Protein AF-A0A2W6TXS6-F1 (afdb_monomer_lite)

Sequence (611 aa):
GRKPELCELSSFSYSKGSLPLNINDKKVQEYLETLQREEEVMRDNARLNKELALPQGTSYDIANYATILNEFPDTYGVGISGIIGNKTPEREALAKQLKGYLLFFDQILAGYFKHLEKVKEVLSVNGSLKRTFFTQALKNIKGFEELVPDYLENDDELTDSLYEELDNSVERRNEILDHLISRFAETFSDYTFLMKSLYGKSTDEIVLSNKEKFLSEYKSLSKDRGLGYNYTLFADSDLWNTNNISGVQKRIARLLGVKNYQQRSLSQSPVSIIKTENSEGKASYTWKIKDAESNIILSSVNTYQIEYAATKNLNEAIYQTIQIDQEDLENALKKLDEDDPDTIEKLKNCQDDYCLIGNIKIRVSAGGNYYFEIVDDTVEKNIIATHKMTNPYSTLQELKDGIREIVRYFKYDFTEEGIFLVEHLLLKPTAKDYKIVGGIGCMSIEETFKVMYDIETEDSATESVEYSEAFMSSCEEDCETDVFDPYSYRVSVVLPGFAYRFQDPDFRRYAETVIRQEIPAHVLAKICWVGDRLSEKEAAQNDLAEFEVAFKKYLSDKSKNNTANLGNSIHDLLIALTNLNNIYRPGRLLDCAMEDDDDLDEKIILGQSNI

pLDDT: mean 80.82, std 16.78, range [26.66, 95.19]

Structure (mmCIF, N/CA/C/O backbone):
data_AF-A0A2W6TXS6-F1
#
_entry.id   AF-A0A2W6TXS6-F1
#
loop_
_atom_site.group_PDB
_atom_site.id
_atom_site.type_symbol
_atom_site.label_atom_id
_atom_site.label_alt_id
_atom_site.label_comp_id
_atom_site.label_asym_id
_atom_site.label_entity_id
_atom_site.label_seq_id
_atom_site.pdbx_PDB_ins_code
_atom_site.Cartn_x
_atom_site.Cartn_y
_atom_site.Cartn_z
_atom_site.occupancy
_atom_site.B_iso_or_equiv
_atom_site.auth_seq_id
_atom_site.auth_comp_id
_atom_site.auth_asym_id
_atom_site.auth_atom_id
_atom_site.pdbx_PDB_model_num
ATOM 1 N N . GLY A 1 1 ? 9.007 4.539 -43.647 1.00 47.81 1 GLY A N 1
ATOM 2 C CA . GLY A 1 1 ? 9.447 3.806 -44.853 1.00 47.81 1 GLY A CA 1
ATOM 3 C C . GLY A 1 1 ? 8.240 3.227 -45.564 1.00 47.81 1 GLY A C 1
ATOM 4 O O . GLY A 1 1 ? 7.256 2.937 -44.894 1.00 47.81 1 GLY A O 1
ATOM 5 N N . ARG A 1 2 ? 8.282 3.094 -46.894 1.00 50.34 2 ARG A N 1
ATOM 6 C CA . ARG A 1 2 ? 7.246 2.367 -47.651 1.00 50.34 2 ARG A CA 1
ATOM 7 C C . ARG A 1 2 ? 7.494 0.864 -47.503 1.00 50.34 2 ARG A C 1
ATOM 9 O O . ARG A 1 2 ? 8.653 0.456 -47.460 1.00 50.34 2 ARG A O 1
ATOM 16 N N . LYS A 1 3 ? 6.435 0.060 -47.382 1.00 52.84 3 LYS A N 1
ATOM 17 C CA . LYS A 1 3 ? 6.580 -1.401 -47.401 1.00 52.84 3 LYS A CA 1
ATOM 18 C C . LYS A 1 3 ? 7.045 -1.818 -48.804 1.00 52.84 3 LYS A C 1
ATOM 20 O O . LYS A 1 3 ? 6.535 -1.254 -49.769 1.00 52.84 3 LYS A O 1
ATOM 25 N N . PRO A 1 4 ? 8.017 -2.733 -48.932 1.00 75.50 4 PRO A N 1
ATOM 26 C CA . PRO A 1 4 ? 8.367 -3.281 -50.233 1.00 75.50 4 PRO A CA 1
ATOM 27 C C . PRO A 1 4 ? 7.155 -4.025 -50.802 1.00 75.50 4 PRO A C 1
ATOM 29 O O . PRO A 1 4 ? 6.522 -4.814 -50.101 1.00 75.50 4 PRO A O 1
ATOM 32 N N . GLU A 1 5 ? 6.834 -3.749 -52.060 1.00 78.00 5 GLU A N 1
ATOM 33 C CA . GLU A 1 5 ? 5.764 -4.405 -52.812 1.00 78.00 5 GLU A CA 1
ATOM 34 C C . GLU A 1 5 ? 6.379 -5.194 -53.969 1.00 78.00 5 GLU A C 1
ATOM 36 O O . GLU A 1 5 ? 7.433 -4.827 -54.499 1.00 78.00 5 GLU A O 1
ATOM 41 N N . LEU A 1 6 ? 5.742 -6.305 -54.339 1.00 77.06 6 LEU A N 1
ATOM 42 C CA . LEU A 1 6 ? 6.178 -7.109 -55.474 1.00 77.06 6 LEU A CA 1
ATOM 43 C C . LEU A 1 6 ? 5.984 -6.306 -56.767 1.00 77.06 6 LEU A C 1
ATOM 45 O O . LEU A 1 6 ? 4.899 -5.791 -57.023 1.00 77.06 6 LEU A O 1
ATOM 49 N N . CYS A 1 7 ? 7.027 -6.208 -57.588 1.00 80.31 7 CYS A N 1
ATOM 50 C CA . CYS A 1 7 ? 6.943 -5.527 -58.874 1.00 80.31 7 CYS A CA 1
ATOM 51 C C . CYS A 1 7 ? 6.169 -6.389 -59.881 1.00 80.31 7 CYS A C 1
ATOM 53 O O . CYS A 1 7 ? 6.473 -7.569 -60.041 1.00 80.31 7 CYS A O 1
ATOM 55 N N . GLU A 1 8 ? 5.234 -5.799 -60.630 1.00 74.69 8 GLU A N 1
ATOM 56 C CA . GLU A 1 8 ? 4.503 -6.513 -61.693 1.00 74.69 8 GLU A CA 1
ATOM 57 C C . GLU A 1 8 ? 5.411 -7.004 -62.839 1.00 74.69 8 GLU A C 1
ATOM 59 O O . GLU A 1 8 ? 5.015 -7.851 -63.633 1.00 74.69 8 GLU A O 1
ATOM 64 N N . LEU A 1 9 ? 6.651 -6.506 -62.916 1.00 79.25 9 LEU A N 1
ATOM 65 C CA . LEU A 1 9 ? 7.663 -6.942 -63.885 1.00 79.25 9 LEU A CA 1
ATOM 66 C C . LEU A 1 9 ? 8.485 -8.152 -63.408 1.00 79.25 9 LEU A C 1
ATOM 68 O O . LEU A 1 9 ? 9.350 -8.636 -64.141 1.00 79.25 9 LEU A O 1
ATOM 72 N N . SER A 1 10 ? 8.272 -8.631 -62.180 1.00 78.69 10 SER A N 1
ATOM 73 C CA . SER A 1 10 ? 8.975 -9.799 -61.652 1.00 78.69 10 SER A CA 1
ATOM 74 C C . SER A 1 10 ? 8.522 -11.072 -62.372 1.00 78.69 10 SER A C 1
ATOM 76 O O . SER A 1 10 ? 7.336 -11.382 -62.429 1.00 78.69 10 SER A O 1
ATOM 78 N N . SER A 1 11 ? 9.480 -11.834 -62.904 1.00 77.19 11 SER A N 1
ATOM 79 C CA . SER A 1 11 ? 9.218 -13.127 -63.543 1.00 77.19 11 SER A CA 1
ATOM 80 C C . SER A 1 11 ? 9.663 -14.271 -62.639 1.00 77.19 11 SER A C 1
ATOM 82 O O . SER A 1 11 ? 10.738 -14.227 -62.042 1.00 77.19 11 SER A O 1
ATOM 84 N N . PHE A 1 12 ? 8.825 -15.302 -62.538 1.00 78.88 12 PHE A N 1
ATOM 85 C CA . PHE A 1 12 ? 9.103 -16.489 -61.737 1.00 78.88 12 PHE A CA 1
ATOM 86 C C . PHE A 1 12 ? 9.191 -17.712 -62.645 1.00 78.88 12 PHE A C 1
ATOM 88 O O . PHE A 1 12 ? 8.239 -18.053 -63.345 1.00 78.88 12 PHE A O 1
ATOM 95 N N . SER A 1 13 ? 10.341 -18.381 -62.627 1.00 79.75 13 SER A N 1
ATOM 96 C CA . SER A 1 13 ? 10.563 -19.645 -63.331 1.00 79.75 13 SER A CA 1
ATOM 97 C C . SER A 1 13 ? 10.652 -20.792 -62.331 1.00 79.75 13 SER A C 1
ATOM 99 O O . SER A 1 13 ? 11.429 -20.715 -61.380 1.00 79.75 13 SER A O 1
ATOM 101 N N . TYR A 1 14 ? 9.911 -21.875 -62.566 1.00 82.19 14 TYR A N 1
ATOM 102 C CA . TYR A 1 14 ? 9.855 -23.026 -61.663 1.00 82.19 14 TYR A CA 1
ATOM 103 C C . TYR A 1 14 ? 10.466 -24.252 -62.341 1.00 82.19 14 TYR A C 1
ATOM 105 O O . TYR A 1 14 ? 10.146 -24.558 -63.490 1.00 82.19 14 TYR A O 1
ATOM 113 N N . SER A 1 15 ? 11.336 -24.974 -61.636 1.00 85.81 15 SER A N 1
ATOM 114 C CA . SER A 1 15 ? 11.968 -26.199 -62.133 1.00 85.81 15 SER A CA 1
ATOM 115 C C . SER A 1 15 ? 11.961 -27.307 -61.080 1.00 85.81 15 SER A C 1
ATOM 117 O O . SER A 1 15 ? 11.968 -27.053 -59.875 1.00 85.81 15 SER A O 1
ATOM 119 N N . LYS A 1 16 ? 11.944 -28.565 -61.532 1.00 81.81 16 LYS A N 1
ATOM 120 C CA . LYS A 1 16 ? 12.183 -29.744 -60.684 1.00 81.81 16 LYS A CA 1
ATOM 121 C C . LYS A 1 16 ? 13.390 -30.494 -61.237 1.00 81.81 16 LYS A C 1
ATOM 123 O O . LYS A 1 16 ? 13.279 -31.227 -62.218 1.00 81.81 16 LYS A O 1
ATOM 128 N N . GLY A 1 17 ? 14.553 -30.275 -60.626 1.00 82.81 17 GLY A N 1
ATOM 129 C CA . GLY A 1 17 ? 15.834 -30.691 -61.200 1.00 82.81 17 GLY A CA 1
ATOM 130 C C . GLY A 1 17 ? 16.169 -29.850 -62.435 1.00 82.81 17 GLY A C 1
ATOM 131 O O . GLY A 1 17 ? 16.121 -28.626 -62.376 1.00 82.81 17 GLY A O 1
ATOM 132 N N . SER A 1 18 ? 16.474 -30.495 -63.562 1.00 82.12 18 SER A N 1
ATOM 133 C CA . SER A 1 18 ? 16.773 -29.833 -64.843 1.00 82.12 18 SER A CA 1
ATOM 134 C C . SER A 1 18 ? 15.544 -29.551 -65.718 1.00 82.12 18 SER A C 1
ATOM 136 O O . SER A 1 18 ? 15.687 -29.000 -66.808 1.00 82.12 18 SER A O 1
ATOM 138 N N . LEU A 1 19 ? 14.339 -29.934 -65.279 1.00 75.38 19 LEU A N 1
ATOM 139 C CA . LEU A 1 19 ? 13.116 -29.795 -66.070 1.00 75.38 19 LEU A CA 1
ATOM 140 C C . LEU A 1 19 ? 12.358 -28.509 -65.700 1.00 75.38 19 LEU A C 1
ATOM 142 O O . LEU A 1 19 ? 11.954 -28.379 -64.537 1.00 75.38 19 LEU A O 1
ATOM 146 N N . PRO A 1 20 ? 12.123 -27.585 -66.655 1.00 80.38 20 PRO A N 1
ATOM 147 C CA . PRO A 1 20 ? 11.229 -26.454 -66.442 1.00 80.38 20 PRO A CA 1
ATOM 148 C C . PRO A 1 20 ? 9.783 -26.949 -66.327 1.00 80.38 20 PRO A C 1
ATOM 150 O O . PRO A 1 20 ? 9.338 -27.809 -67.092 1.00 80.38 20 PRO A O 1
ATOM 153 N N . LEU A 1 21 ? 9.054 -26.423 -65.348 1.00 81.19 21 LEU A N 1
ATOM 154 C CA . LEU A 1 21 ? 7.655 -26.750 -65.101 1.00 81.19 21 LEU A CA 1
ATOM 155 C C . LEU A 1 21 ? 6.759 -25.646 -65.661 1.00 81.19 21 LEU A C 1
ATOM 157 O O . LEU A 1 21 ? 6.954 -24.471 -65.362 1.00 81.19 21 LEU A O 1
ATOM 161 N N . ASN A 1 22 ? 5.732 -26.042 -66.411 1.00 79.69 22 ASN A N 1
ATOM 162 C CA . ASN A 1 22 ? 4.637 -25.145 -66.761 1.00 79.69 22 ASN A CA 1
ATOM 163 C C . ASN A 1 22 ? 3.637 -25.108 -65.606 1.00 79.69 22 ASN A C 1
ATOM 165 O O . ASN A 1 22 ? 3.157 -26.150 -65.151 1.00 79.69 22 ASN A O 1
ATOM 169 N N . ILE A 1 23 ? 3.327 -23.906 -65.137 1.00 81.75 23 ILE A N 1
ATOM 170 C CA . ILE A 1 23 ? 2.356 -23.691 -64.070 1.00 81.75 23 ILE A CA 1
ATOM 171 C C . ILE A 1 23 ? 0.947 -23.752 -64.657 1.00 81.75 23 ILE A C 1
ATOM 173 O O . ILE A 1 23 ? 0.697 -23.319 -65.778 1.00 81.75 23 ILE A O 1
ATOM 177 N N . ASN A 1 24 ? 0.011 -24.304 -63.888 1.00 86.31 24 ASN A N 1
ATOM 178 C CA . ASN A 1 24 ? -1.407 -24.186 -64.191 1.00 86.31 24 ASN A CA 1
ATOM 179 C C . ASN A 1 24 ? -1.954 -22.924 -63.516 1.00 86.31 24 ASN A C 1
ATOM 181 O O . ASN A 1 24 ? -2.312 -22.965 -62.337 1.00 86.31 24 ASN A O 1
ATOM 185 N N . ASP A 1 25 ? -2.029 -21.830 -64.271 1.00 83.12 25 ASP A N 1
ATOM 186 C CA . ASP A 1 25 ? -2.452 -20.517 -63.764 1.00 83.12 25 ASP A CA 1
ATOM 187 C C . ASP A 1 25 ? -3.842 -20.551 -63.123 1.00 83.12 25 ASP A C 1
ATOM 189 O O . ASP A 1 25 ? -4.076 -19.900 -62.108 1.00 83.12 25 ASP A O 1
ATOM 193 N N . LYS A 1 26 ? -4.753 -21.379 -63.652 1.00 87.81 26 LYS A N 1
ATOM 194 C CA . LYS A 1 26 ? -6.100 -21.526 -63.094 1.00 87.81 26 LYS A CA 1
ATOM 195 C C . LYS A 1 26 ? -6.065 -22.104 -61.678 1.00 87.81 26 LYS A C 1
ATOM 197 O O . LYS A 1 26 ? -6.711 -21.566 -60.788 1.00 87.81 26 LYS A O 1
ATOM 202 N N . LYS A 1 27 ? -5.281 -23.165 -61.454 1.00 87.69 27 LYS A N 1
ATOM 203 C CA . LYS A 1 27 ? -5.120 -23.744 -60.110 1.00 87.69 27 LYS A CA 1
ATOM 204 C C . LYS A 1 27 ? -4.408 -22.790 -59.156 1.00 87.69 27 LYS A C 1
ATOM 206 O O . LYS A 1 27 ? -4.745 -22.758 -57.982 1.00 87.69 27 LYS A O 1
ATOM 211 N N . VAL A 1 28 ? -3.427 -22.027 -59.641 1.00 86.81 28 VAL A N 1
ATOM 212 C CA . VAL A 1 28 ? -2.739 -21.025 -58.812 1.00 86.81 28 VAL A CA 1
ATOM 213 C C . VAL A 1 28 ? -3.700 -19.935 -58.357 1.00 86.81 28 VAL A C 1
ATOM 215 O O . VAL A 1 28 ? -3.675 -19.589 -57.181 1.00 86.81 28 VAL A O 1
ATOM 218 N N . GLN A 1 29 ? -4.581 -19.456 -59.238 1.00 88.75 29 GLN A N 1
ATOM 219 C CA . GLN A 1 29 ? -5.617 -18.497 -58.852 1.00 88.75 29 GLN A CA 1
ATOM 220 C C . GLN A 1 29 ? -6.611 -19.090 -57.846 1.00 88.75 29 GLN A C 1
ATOM 222 O O . GLN A 1 29 ? -6.890 -18.458 -56.834 1.00 88.75 29 GLN A O 1
ATOM 227 N N . GLU A 1 30 ? -7.061 -20.336 -58.042 1.00 93.00 30 GLU A N 1
ATOM 228 C CA . GLU A 1 30 ? -7.924 -21.031 -57.068 1.00 93.00 30 GLU A CA 1
ATOM 229 C C . GLU A 1 30 ? -7.261 -21.137 -55.675 1.00 93.00 30 GLU A C 1
ATOM 231 O O . GLU A 1 30 ? -7.907 -20.907 -54.648 1.00 93.00 30 GLU A O 1
ATOM 236 N N . TYR A 1 31 ? -5.958 -21.440 -55.616 1.00 92.56 31 TYR A N 1
ATOM 237 C CA . TYR A 1 31 ? -5.213 -21.472 -54.352 1.00 92.56 31 TYR A CA 1
ATOM 238 C C . TYR A 1 31 ? -5.004 -20.077 -53.750 1.00 92.56 31 TYR A C 1
ATOM 240 O O . TYR A 1 31 ? -5.134 -19.927 -52.537 1.00 92.56 31 TYR A O 1
ATOM 248 N N . LEU A 1 32 ? -4.720 -19.057 -54.565 1.00 91.12 32 LEU A N 1
ATOM 249 C CA . LEU A 1 32 ? -4.573 -17.669 -54.113 1.00 91.12 32 LEU A CA 1
ATOM 250 C C . LEU A 1 32 ? -5.867 -17.128 -53.506 1.00 91.12 32 LEU A C 1
ATOM 252 O O . LEU A 1 32 ? -5.827 -16.570 -52.414 1.00 91.12 32 LEU A O 1
ATOM 256 N N . GLU A 1 33 ? -7.007 -17.335 -54.165 1.00 93.69 33 GLU A N 1
ATOM 257 C CA . GLU A 1 33 ? -8.317 -16.940 -53.634 1.00 93.69 33 GLU A CA 1
ATOM 258 C C . GLU A 1 33 ? -8.617 -17.631 -52.300 1.00 93.69 33 GLU A C 1
ATOM 260 O O . GLU A 1 33 ? -9.176 -17.022 -51.387 1.00 93.69 33 GLU A O 1
ATOM 265 N N . THR A 1 34 ? -8.226 -18.902 -52.166 1.00 95.00 34 THR A N 1
ATOM 266 C CA . THR A 1 34 ? -8.385 -19.652 -50.914 1.00 95.00 34 THR A CA 1
ATOM 267 C C . THR A 1 34 ? -7.522 -19.048 -49.805 1.00 95.00 34 THR A C 1
ATOM 269 O O . THR A 1 34 ? -8.045 -18.748 -48.734 1.00 95.00 34 THR A O 1
ATOM 272 N N . LEU A 1 35 ? -6.240 -18.782 -50.077 1.00 93.50 35 LEU A N 1
ATOM 273 C CA . LEU A 1 35 ? -5.313 -18.165 -49.121 1.00 93.50 35 LEU A CA 1
ATOM 274 C C . LEU A 1 35 ? -5.750 -16.753 -48.709 1.00 93.50 35 LEU A C 1
ATOM 276 O O . LEU A 1 35 ? -5.686 -16.412 -47.532 1.00 93.50 35 LEU A O 1
ATOM 280 N N . GLN A 1 36 ? -6.233 -15.940 -49.652 1.00 92.56 36 GLN A N 1
ATOM 281 C CA . GLN A 1 36 ? -6.754 -14.601 -49.360 1.00 92.56 36 GLN A CA 1
ATOM 282 C C . GLN A 1 36 ? -7.995 -14.661 -48.469 1.00 92.56 36 GLN A C 1
ATOM 284 O O . GLN A 1 36 ? -8.098 -13.899 -47.511 1.00 92.56 36 GLN A O 1
ATOM 289 N N . ARG A 1 37 ? -8.915 -15.596 -48.742 1.00 92.56 37 ARG A N 1
ATOM 290 C CA . ARG A 1 37 ? -10.105 -15.808 -47.909 1.00 92.56 37 ARG A CA 1
ATOM 291 C C . ARG A 1 37 ? -9.730 -16.270 -46.501 1.00 92.56 37 ARG A C 1
ATOM 293 O O . ARG A 1 37 ? -10.302 -15.785 -45.531 1.00 92.56 37 ARG A O 1
ATOM 300 N N . GLU A 1 38 ? -8.772 -17.186 -46.377 1.00 92.81 38 GLU A N 1
ATOM 301 C CA . GLU A 1 38 ? -8.242 -17.624 -45.080 1.00 92.81 38 GLU A CA 1
ATOM 302 C C . GLU A 1 38 ? -7.590 -16.466 -44.310 1.00 92.81 38 GLU A C 1
ATOM 304 O O . GLU A 1 38 ? -7.835 -16.308 -43.112 1.00 92.81 38 GLU A O 1
ATOM 309 N N . GLU A 1 39 ? -6.810 -15.617 -44.987 1.00 90.56 39 GLU A N 1
ATOM 310 C CA . GLU A 1 39 ? -6.185 -14.437 -44.382 1.00 90.56 39 GLU A CA 1
ATOM 311 C C . GLU A 1 39 ? -7.225 -13.403 -43.928 1.00 90.56 39 GLU A C 1
ATOM 313 O O . GLU A 1 39 ? -7.102 -12.840 -42.840 1.00 90.56 39 GLU A O 1
ATOM 318 N N . GLU A 1 40 ? -8.269 -13.166 -44.722 1.00 89.50 40 GLU A N 1
ATOM 319 C CA . GLU A 1 40 ? -9.368 -12.263 -44.374 1.00 89.50 40 GLU A CA 1
ATOM 320 C C . GLU A 1 40 ? -10.133 -12.767 -43.144 1.00 89.50 40 GLU A C 1
ATOM 322 O O . GLU A 1 40 ? -10.301 -12.020 -42.178 1.00 89.50 40 GLU A O 1
ATOM 327 N N . VAL A 1 41 ? -10.460 -14.064 -43.100 1.00 89.19 41 VAL A N 1
ATOM 328 C CA . VAL A 1 41 ? -11.059 -14.701 -41.916 1.00 89.19 41 VAL A CA 1
ATOM 329 C C . VAL A 1 41 ? -10.147 -14.564 -40.695 1.00 89.19 41 VAL A C 1
ATOM 331 O O . VAL A 1 41 ? -10.631 -14.247 -39.609 1.00 89.19 41 VAL A O 1
ATOM 334 N N . MET A 1 42 ? -8.832 -14.761 -40.840 1.00 85.88 42 MET A N 1
ATOM 335 C CA . MET A 1 42 ? -7.865 -14.581 -39.747 1.00 85.88 42 MET A CA 1
ATOM 336 C C . MET A 1 42 ? -7.798 -13.128 -39.261 1.00 85.88 42 MET A C 1
ATOM 338 O O . MET A 1 42 ? -7.752 -12.893 -38.051 1.00 85.88 42 MET A O 1
ATOM 342 N N . ARG A 1 43 ? -7.826 -12.149 -40.173 1.00 84.69 43 ARG A N 1
ATOM 343 C CA . ARG A 1 43 ? -7.855 -10.714 -39.841 1.00 84.69 43 ARG A CA 1
ATOM 344 C C . ARG A 1 43 ? -9.136 -10.334 -39.108 1.00 84.69 43 ARG A C 1
ATOM 346 O O . ARG A 1 43 ? -9.062 -9.601 -38.124 1.00 84.69 43 ARG A O 1
ATOM 353 N N . ASP A 1 44 ? -10.281 -10.848 -39.536 1.00 85.75 44 ASP A N 1
ATOM 354 C CA . ASP A 1 44 ? -11.556 -10.601 -38.863 1.00 85.75 44 ASP A CA 1
ATOM 355 C C . ASP A 1 44 ? -11.594 -11.251 -37.478 1.00 85.75 44 ASP A C 1
ATOM 357 O O . ASP A 1 44 ? -11.971 -10.597 -36.506 1.00 85.75 44 ASP A O 1
ATOM 361 N N . ASN A 1 45 ? -11.084 -12.477 -37.337 1.00 83.94 45 ASN A N 1
ATOM 362 C CA . ASN A 1 45 ? -10.930 -13.126 -36.032 1.00 83.94 45 ASN A CA 1
ATOM 363 C C . ASN A 1 45 ? -9.973 -12.354 -35.103 1.00 83.94 45 ASN A C 1
ATOM 365 O O . ASN A 1 45 ? -10.194 -12.284 -33.896 1.00 83.94 45 ASN A O 1
ATOM 369 N N . ALA A 1 46 ? -8.911 -11.754 -35.651 1.00 77.81 46 ALA A N 1
ATOM 370 C CA . ALA A 1 46 ? -7.972 -10.924 -34.896 1.00 77.81 46 ALA A CA 1
ATOM 371 C C . ALA A 1 46 ? -8.572 -9.576 -34.455 1.00 77.81 46 ALA A C 1
ATOM 373 O O . ALA A 1 46 ? -8.123 -9.014 -33.457 1.00 77.81 46 ALA A O 1
ATOM 374 N N . ARG A 1 47 ? -9.581 -9.063 -35.174 1.00 77.38 47 ARG A N 1
ATOM 375 C CA . ARG A 1 47 ? -10.318 -7.835 -34.825 1.00 77.38 47 ARG A CA 1
ATOM 376 C C . ARG A 1 47 ? -11.361 -8.044 -33.732 1.00 77.38 47 ARG A C 1
ATOM 378 O O . ARG A 1 47 ? -11.760 -7.065 -33.102 1.00 77.38 47 ARG A O 1
ATOM 385 N N . LEU A 1 48 ? -11.828 -9.275 -33.518 1.00 79.19 48 LEU A N 1
ATOM 386 C CA . LEU A 1 48 ? -12.786 -9.566 -32.455 1.00 79.19 48 LEU A CA 1
ATOM 387 C C . LEU A 1 48 ? -12.167 -9.239 -31.092 1.00 79.19 48 LEU A C 1
ATOM 389 O O . LEU A 1 48 ? -11.079 -9.712 -30.756 1.00 79.19 48 LEU A O 1
ATOM 393 N N . ASN A 1 49 ? -12.881 -8.443 -30.292 1.00 70.06 49 ASN A N 1
ATOM 394 C CA . ASN A 1 49 ? -12.496 -8.200 -28.910 1.00 70.06 49 ASN A CA 1
ATOM 395 C C . ASN A 1 49 ? -12.609 -9.524 -28.133 1.00 70.06 49 ASN A C 1
ATOM 397 O O . ASN A 1 49 ? -13.681 -10.123 -28.071 1.00 70.06 49 ASN A O 1
ATOM 401 N N . LYS A 1 50 ? -11.490 -9.992 -27.569 1.00 72.56 50 LYS A N 1
ATOM 402 C CA . LYS A 1 50 ? -11.395 -11.253 -26.813 1.00 72.56 50 LYS A CA 1
ATOM 403 C C . LYS A 1 50 ? -11.681 -11.073 -25.319 1.00 72.56 50 LYS A C 1
ATOM 405 O O . LYS A 1 50 ? -11.355 -11.950 -24.522 1.00 72.56 50 LYS A O 1
ATOM 410 N N . GLU A 1 51 ? -12.251 -9.938 -24.923 1.00 76.81 51 GLU A N 1
ATOM 411 C CA . GLU A 1 51 ? -12.719 -9.734 -23.557 1.00 76.81 51 GLU A CA 1
ATOM 412 C C . GLU A 1 51 ? -13.918 -10.640 -23.262 1.00 76.81 51 GLU A C 1
ATOM 414 O O . GLU A 1 51 ? -14.954 -10.593 -23.925 1.00 76.81 51 GLU A O 1
ATOM 419 N N . LEU A 1 52 ? -13.765 -11.487 -22.245 1.00 79.69 52 LEU A N 1
ATOM 420 C CA . LEU A 1 52 ? -14.849 -12.315 -21.739 1.00 79.69 52 LEU A CA 1
ATOM 421 C C . LEU A 1 52 ? -15.861 -11.415 -21.025 1.00 79.69 52 LEU A C 1
ATOM 423 O O . LEU A 1 52 ? -15.515 -10.720 -20.069 1.00 79.69 52 LEU A O 1
ATOM 427 N N . ALA A 1 53 ? -17.116 -11.441 -21.472 1.00 82.38 53 ALA A N 1
ATOM 428 C CA . ALA A 1 53 ? -18.191 -10.759 -20.770 1.00 82.38 53 ALA A CA 1
ATOM 429 C C . ALA A 1 53 ? -18.436 -11.445 -19.420 1.00 82.38 53 ALA A C 1
ATOM 431 O O . ALA A 1 53 ? -18.653 -12.657 -19.356 1.00 82.38 53 ALA A O 1
ATOM 432 N N . LEU A 1 54 ? -18.417 -10.664 -18.341 1.00 85.44 54 LEU A N 1
ATOM 433 C CA . LEU A 1 54 ? -18.816 -11.167 -17.034 1.00 85.44 54 LEU A CA 1
ATOM 434 C C . LEU A 1 54 ? -20.323 -11.472 -17.050 1.00 85.44 54 LEU A C 1
ATOM 436 O O . LEU A 1 54 ? -21.103 -10.647 -17.544 1.00 85.44 54 LEU A O 1
ATOM 440 N N . PRO A 1 55 ? -20.754 -12.632 -16.524 1.00 89.81 55 PRO A N 1
ATOM 441 C CA . PRO A 1 55 ? -22.171 -12.947 -16.427 1.00 89.81 55 PRO A CA 1
ATOM 442 C C . PRO A 1 55 ? -22.870 -11.915 -15.533 1.00 89.81 55 PRO A C 1
ATOM 444 O O . PRO A 1 55 ? -22.369 -11.559 -14.468 1.00 89.81 55 PRO A O 1
ATOM 447 N N . GLN A 1 56 ? -24.032 -11.432 -15.969 1.00 89.88 56 GLN A N 1
ATOM 448 C CA . GLN A 1 56 ? -24.851 -10.517 -15.176 1.00 89.88 56 GLN A CA 1
ATOM 449 C C . GLN A 1 56 ? -25.633 -11.309 -14.124 1.00 89.88 56 GLN A C 1
ATOM 451 O O . GLN A 1 56 ? -26.309 -12.284 -14.452 1.00 89.88 56 GLN A O 1
ATOM 456 N N . GLY A 1 57 ? -25.527 -10.896 -12.862 1.00 87.88 57 GLY A N 1
ATOM 457 C CA . GLY A 1 57 ? -26.270 -11.498 -11.757 1.00 87.88 57 GLY A CA 1
ATOM 458 C C . GLY A 1 57 ? -27.672 -10.907 -11.610 1.00 87.88 57 GLY A C 1
ATOM 459 O O . GLY A 1 57 ? -27.907 -9.741 -11.920 1.00 87.88 57 GLY A O 1
ATOM 460 N N . THR A 1 58 ? -28.606 -11.700 -11.091 1.00 90.12 58 THR A N 1
ATOM 461 C CA . THR A 1 58 ? -29.925 -11.227 -10.647 1.00 90.12 58 THR A CA 1
ATOM 462 C C . THR A 1 58 ? -29.869 -10.905 -9.157 1.00 90.12 58 THR A C 1
ATOM 464 O O . THR A 1 58 ? -29.510 -11.775 -8.363 1.00 90.12 58 THR A O 1
ATOM 467 N N . SER A 1 59 ? -30.225 -9.679 -8.771 1.00 87.50 59 SER A N 1
ATOM 468 C CA . SER A 1 59 ? -30.290 -9.289 -7.359 1.00 87.50 59 SER A CA 1
ATOM 469 C C . SER A 1 59 ? -31.547 -9.853 -6.700 1.00 87.50 59 SER A C 1
ATOM 471 O O . SER A 1 59 ? -32.641 -9.714 -7.245 1.00 87.50 59 SER A O 1
ATOM 473 N N . TYR A 1 60 ? -31.387 -10.430 -5.512 1.00 87.88 60 TYR A N 1
ATOM 474 C CA . TYR A 1 60 ? -32.478 -10.871 -4.646 1.00 87.88 60 TYR A CA 1
ATOM 475 C C . TYR A 1 60 ? -32.411 -10.119 -3.318 1.00 87.88 60 TYR A C 1
ATOM 477 O O . TYR A 1 60 ? -31.328 -9.732 -2.877 1.00 87.88 60 TYR A O 1
ATOM 485 N N . ASP A 1 61 ? -33.562 -9.930 -2.681 1.00 88.88 61 ASP A N 1
ATOM 486 C CA . ASP A 1 61 ? -33.646 -9.391 -1.325 1.00 88.88 61 ASP A CA 1
ATOM 487 C C . ASP A 1 61 ? -33.376 -10.508 -0.308 1.00 88.88 61 ASP A C 1
ATOM 489 O O . ASP A 1 61 ? -34.288 -11.137 0.224 1.00 88.88 61 ASP A O 1
ATOM 493 N N . ILE A 1 62 ? -32.093 -10.826 -0.135 1.00 90.06 62 ILE A N 1
ATOM 494 C CA . ILE A 1 62 ? -31.630 -11.935 0.713 1.00 90.06 62 ILE A CA 1
ATOM 495 C C . ILE A 1 62 ? -31.727 -11.568 2.203 1.00 90.06 62 ILE A C 1
ATOM 497 O O . ILE A 1 62 ? -31.795 -12.455 3.046 1.00 90.06 62 ILE A O 1
ATOM 501 N N . ALA A 1 63 ? -31.745 -10.274 2.531 1.00 88.31 63 ALA A N 1
ATOM 502 C CA . ALA A 1 63 ? -31.789 -9.797 3.910 1.00 88.31 63 ALA A CA 1
ATOM 503 C C . ALA A 1 63 ? -33.174 -9.961 4.549 1.00 88.31 63 ALA A C 1
ATOM 505 O O . ALA A 1 63 ? -33.276 -10.079 5.771 1.00 88.31 63 ALA A O 1
ATOM 506 N N . ASN A 1 64 ? -34.234 -9.968 3.734 1.00 90.12 64 ASN A N 1
ATOM 507 C CA . ASN A 1 64 ? -35.604 -10.013 4.216 1.00 90.12 64 ASN A CA 1
ATOM 508 C C . ASN A 1 64 ? -35.884 -11.281 5.033 1.00 90.12 64 ASN A C 1
ATOM 510 O O . ASN A 1 64 ? -35.948 -12.392 4.505 1.00 90.12 64 ASN A O 1
ATOM 514 N N . TYR A 1 65 ? -36.098 -11.079 6.330 1.00 91.12 65 TYR A N 1
ATOM 515 C CA . TYR A 1 65 ? -36.403 -12.125 7.287 1.00 91.12 65 TYR A CA 1
ATOM 516 C C . TYR A 1 65 ? -37.750 -11.860 7.960 1.00 91.12 65 TYR A C 1
ATOM 518 O O . TYR A 1 65 ? -37.984 -10.794 8.533 1.00 91.12 65 TYR A O 1
ATOM 526 N N . ALA A 1 66 ? -38.631 -12.858 7.915 1.00 88.62 66 ALA A N 1
ATOM 527 C CA . ALA A 1 66 ? -39.865 -12.874 8.684 1.00 88.62 66 ALA A CA 1
ATOM 528 C C . ALA A 1 66 ? -39.673 -13.744 9.931 1.00 88.62 66 ALA A C 1
ATOM 530 O O . ALA A 1 66 ? -39.201 -14.874 9.831 1.00 88.62 66 ALA A O 1
ATOM 531 N N . THR A 1 67 ? -40.062 -13.216 11.094 1.00 91.25 67 THR A N 1
ATOM 532 C CA . THR A 1 67 ? -39.962 -13.928 12.375 1.00 91.25 67 THR A CA 1
ATOM 533 C C . THR A 1 67 ? -40.662 -15.286 12.331 1.00 91.25 67 THR A C 1
ATOM 535 O O . THR A 1 67 ? -41.826 -15.393 11.924 1.00 91.25 67 THR A O 1
ATOM 538 N N . ILE A 1 68 ? -39.992 -16.320 12.844 1.00 91.88 68 ILE A N 1
ATOM 539 C CA . ILE A 1 68 ? -40.563 -17.668 12.954 1.00 91.88 68 ILE A CA 1
ATOM 540 C C . ILE A 1 68 ? -41.775 -17.696 13.890 1.00 91.88 68 ILE A C 1
ATOM 542 O O . ILE A 1 68 ? -42.637 -18.563 13.767 1.00 91.88 68 ILE A O 1
ATOM 546 N N . LEU A 1 69 ? -41.892 -16.724 14.804 1.00 91.12 69 LEU A N 1
ATOM 547 C CA . LEU A 1 69 ? -43.031 -16.602 15.716 1.00 91.12 69 LEU A CA 1
ATOM 548 C C . LEU A 1 69 ? -44.362 -16.515 14.961 1.00 91.12 69 LEU A C 1
ATOM 550 O O . LEU A 1 69 ? -45.375 -17.011 15.454 1.00 91.12 69 LEU A O 1
ATOM 554 N N . ASN A 1 70 ? -44.361 -15.909 13.770 1.00 90.19 70 ASN A N 1
ATOM 555 C CA . ASN A 1 70 ? -45.555 -15.747 12.942 1.00 90.19 70 ASN A CA 1
ATOM 556 C C . ASN A 1 70 ? -45.899 -16.994 12.109 1.00 90.19 70 ASN A C 1
ATOM 558 O O . ASN A 1 70 ? -47.009 -17.068 11.592 1.00 90.19 70 ASN A O 1
ATOM 562 N N . GLU A 1 71 ? -45.000 -17.978 12.026 1.00 91.31 71 GLU A N 1
ATOM 563 C CA . GLU A 1 71 ? -45.215 -19.249 11.314 1.00 91.31 71 GLU A CA 1
ATOM 564 C C . GLU A 1 71 ? -45.835 -20.335 12.216 1.00 91.31 71 GLU A C 1
ATOM 566 O O . GLU A 1 71 ? -46.323 -21.363 11.740 1.00 91.31 71 GLU A O 1
ATOM 571 N N . PHE A 1 72 ? -45.834 -20.134 13.539 1.00 91.44 72 PHE A N 1
ATOM 572 C CA . PHE A 1 72 ? -46.447 -21.085 14.466 1.00 91.44 72 PHE A CA 1
ATOM 573 C C . PHE A 1 72 ? -47.980 -21.054 14.375 1.00 91.44 72 PHE A C 1
ATOM 575 O O . PHE A 1 72 ? -48.571 -19.976 14.291 1.00 91.44 72 PHE A O 1
ATOM 582 N N . PRO A 1 73 ? -48.658 -22.215 14.504 1.00 92.25 73 PRO A N 1
ATOM 583 C CA . PRO A 1 73 ? -50.115 -22.257 14.545 1.00 92.25 73 PRO A CA 1
ATOM 584 C C . PRO A 1 73 ? -50.695 -21.345 15.634 1.00 92.25 73 PRO A C 1
ATOM 586 O O . PRO A 1 73 ? -50.198 -21.326 16.766 1.00 92.25 73 PRO A O 1
ATOM 589 N N . ASP A 1 74 ? -51.813 -20.675 15.332 1.00 89.25 74 ASP A N 1
ATOM 590 C CA . ASP A 1 74 ? -52.495 -19.742 16.246 1.00 89.25 74 ASP A CA 1
ATOM 591 C C . ASP A 1 74 ? -52.796 -20.348 17.627 1.00 89.25 74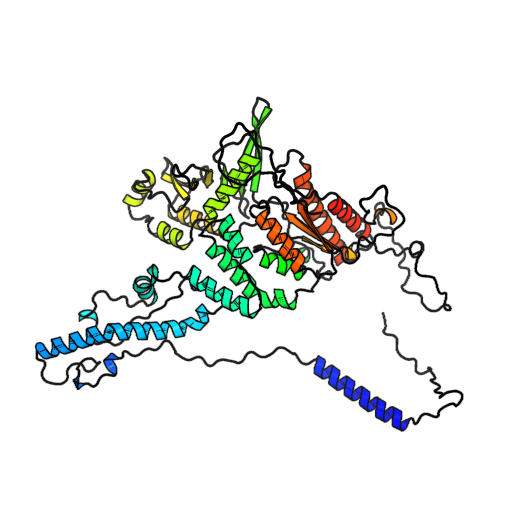 ASP A C 1
ATOM 593 O O . ASP A 1 74 ? -52.854 -19.637 18.633 1.00 89.25 74 ASP A O 1
ATOM 597 N N . THR A 1 75 ? -52.939 -21.676 17.707 1.00 90.19 75 THR A N 1
ATOM 598 C CA . THR A 1 75 ? -53.135 -22.395 18.969 1.00 90.19 75 THR A CA 1
ATOM 599 C C . THR A 1 75 ? -52.050 -22.085 19.990 1.00 90.19 75 THR A C 1
ATOM 601 O O . THR A 1 75 ? -52.357 -22.070 21.176 1.00 90.19 75 THR A O 1
ATOM 604 N N . TYR A 1 76 ? -50.808 -21.816 19.575 1.00 90.31 76 TYR A N 1
ATOM 605 C CA . TYR A 1 76 ? -49.694 -21.485 20.470 1.00 90.31 76 TYR A CA 1
ATOM 606 C C . TYR A 1 76 ? -49.737 -20.044 20.992 1.00 90.31 76 TYR A C 1
ATOM 608 O O . TYR A 1 76 ? -49.146 -19.761 22.031 1.00 90.31 76 TYR A O 1
ATOM 616 N N . GLY A 1 77 ? -50.459 -19.142 20.323 1.00 88.88 77 GLY A N 1
ATOM 617 C CA . GLY A 1 77 ? -50.623 -17.750 20.749 1.00 88.88 77 GLY A CA 1
ATOM 618 C C . GLY A 1 77 ? -49.354 -16.892 20.677 1.00 88.88 77 GLY A C 1
ATOM 619 O O . GLY A 1 77 ? -49.302 -15.838 21.316 1.00 88.88 77 GLY A O 1
ATOM 620 N N . VAL A 1 78 ? -48.334 -17.337 19.932 1.00 90.88 78 VAL A N 1
ATOM 621 C CA . VAL A 1 78 ? -47.031 -16.658 19.816 1.00 90.88 78 VAL A CA 1
ATOM 622 C C . VAL A 1 78 ? -46.924 -15.718 18.610 1.00 90.88 78 VAL A C 1
ATOM 624 O O . VAL A 1 78 ? -46.181 -14.744 18.683 1.00 90.88 78 VAL A O 1
ATOM 627 N N . GLY A 1 79 ? -47.700 -15.950 17.550 1.00 87.75 79 GLY A N 1
ATOM 628 C CA . GLY A 1 79 ? -47.707 -15.097 16.359 1.00 87.75 79 GLY A CA 1
ATOM 629 C C . GLY A 1 79 ? -48.465 -13.778 16.538 1.00 87.75 79 GLY A C 1
ATOM 630 O O . GLY A 1 79 ? -48.963 -13.446 17.620 1.00 87.75 79 GLY A O 1
ATOM 631 N N . ILE A 1 80 ? -48.599 -13.033 15.441 1.00 86.25 80 ILE A N 1
ATOM 632 C CA . ILE A 1 80 ? -49.260 -11.717 15.365 1.00 86.25 80 ILE A CA 1
ATOM 633 C C . ILE A 1 80 ? -50.696 -11.714 15.922 1.00 86.25 80 ILE A C 1
ATOM 635 O O . ILE A 1 80 ? -51.113 -10.753 16.585 1.00 86.25 80 ILE A O 1
ATOM 639 N N . SER A 1 81 ? -51.441 -12.806 15.726 1.00 86.62 81 SER A N 1
ATOM 640 C CA . SER A 1 81 ? -52.797 -12.983 16.261 1.00 86.62 81 SER A CA 1
ATOM 641 C C . SER A 1 81 ? -52.811 -12.931 17.796 1.00 86.62 81 SER A C 1
ATOM 643 O O . SER A 1 81 ? -53.730 -12.379 18.408 1.00 86.62 81 SER A O 1
ATOM 645 N N . GLY A 1 82 ? -51.740 -13.401 18.443 1.00 85.44 82 GLY A N 1
ATOM 646 C CA . GLY A 1 82 ? -51.686 -13.635 19.884 1.00 85.44 82 GLY A CA 1
ATOM 647 C C . GLY A 1 82 ? -52.614 -14.774 20.318 1.00 85.44 82 GLY A C 1
ATOM 648 O O . GLY A 1 82 ? -53.040 -15.595 19.512 1.00 85.44 82 GLY A O 1
ATOM 649 N N . ILE A 1 83 ? -52.933 -14.840 21.613 1.00 86.06 83 ILE A N 1
ATOM 650 C CA . ILE A 1 83 ? -53.817 -15.878 22.163 1.00 86.06 83 ILE A CA 1
ATOM 651 C C . ILE A 1 83 ? -55.256 -15.654 21.680 1.00 86.06 83 ILE A C 1
ATOM 653 O O . ILE A 1 83 ? -55.883 -14.650 22.029 1.00 86.06 83 ILE A O 1
ATOM 657 N N . ILE A 1 84 ? -55.785 -16.618 20.923 1.00 82.62 84 ILE A N 1
ATOM 658 C CA . ILE A 1 84 ? -57.186 -16.666 20.489 1.00 82.62 84 ILE A CA 1
ATOM 659 C C . ILE A 1 84 ? -58.022 -17.380 21.563 1.00 82.62 84 ILE A C 1
ATOM 661 O O . ILE A 1 84 ? -57.714 -18.507 21.947 1.00 82.62 84 ILE A O 1
ATOM 665 N N . GLY A 1 85 ? -59.095 -16.743 22.047 1.00 80.56 85 GLY A N 1
ATOM 666 C CA . GLY A 1 85 ? -60.002 -17.309 23.056 1.00 80.56 85 GLY A CA 1
ATOM 667 C C . GLY A 1 85 ? -59.808 -16.736 24.466 1.00 80.56 85 GLY A C 1
ATOM 668 O O . GLY A 1 85 ? -59.569 -15.540 24.625 1.00 80.56 85 GLY A O 1
ATOM 669 N N . ASN A 1 86 ? -59.979 -17.571 25.499 1.00 79.25 86 ASN A N 1
ATOM 670 C CA . ASN A 1 86 ? -59.985 -17.126 26.896 1.00 79.25 86 ASN A CA 1
ATOM 671 C C . ASN A 1 86 ? -58.555 -16.908 27.423 1.00 79.25 86 ASN A C 1
ATOM 673 O O . ASN A 1 86 ? -57.746 -17.837 27.445 1.00 79.25 86 ASN A O 1
ATOM 677 N N . LYS A 1 87 ? -58.249 -15.682 27.855 1.00 84.12 87 LYS A N 1
ATOM 678 C CA . LYS A 1 87 ? -56.928 -15.291 28.362 1.00 84.12 87 LYS A CA 1
ATOM 679 C C . LYS A 1 87 ? -56.840 -15.564 29.862 1.00 84.12 87 LYS A C 1
ATOM 681 O O . LYS A 1 87 ? -57.276 -14.746 30.668 1.00 84.12 87 LYS A O 1
ATOM 686 N N . THR A 1 88 ? -56.318 -16.729 30.243 1.00 91.44 88 THR A N 1
ATOM 687 C CA . THR A 1 88 ? -55.937 -16.986 31.640 1.00 91.44 88 THR A CA 1
ATOM 688 C C . THR A 1 88 ? -54.492 -16.533 31.880 1.00 91.44 88 THR A C 1
ATOM 690 O O . THR A 1 88 ? -53.674 -16.647 30.962 1.00 91.44 88 THR A O 1
ATOM 693 N N . PRO A 1 89 ? -54.136 -16.075 33.098 1.00 91.56 89 PRO A N 1
ATOM 694 C CA . PRO A 1 89 ? -52.759 -15.685 33.420 1.00 91.56 89 PRO A CA 1
ATOM 695 C C . PRO A 1 89 ? -51.739 -16.797 33.135 1.00 91.56 89 PRO A C 1
ATOM 697 O O . PRO A 1 89 ? -50.645 -16.543 32.640 1.00 91.56 89 PRO A O 1
ATOM 700 N N . GLU A 1 90 ? -52.122 -18.052 33.377 1.00 91.88 90 GLU A N 1
ATOM 701 C CA . GLU A 1 90 ? -51.299 -19.232 33.084 1.00 91.88 90 GLU A CA 1
ATOM 702 C C . GLU A 1 90 ? -51.041 -19.389 31.579 1.00 91.88 90 GLU A C 1
ATOM 704 O O . GLU A 1 90 ? -49.925 -19.700 31.162 1.00 91.88 90 GLU A O 1
ATOM 709 N N . ARG A 1 91 ? -52.062 -19.153 30.739 1.00 90.44 91 ARG A N 1
ATOM 710 C CA . ARG A 1 91 ? -51.923 -19.263 29.284 1.00 90.44 91 ARG A CA 1
ATOM 711 C C . ARG A 1 91 ? -51.045 -18.154 28.719 1.00 90.44 91 ARG A C 1
ATOM 713 O O . ARG A 1 91 ? -50.247 -18.418 27.821 1.00 90.44 91 ARG A O 1
ATOM 720 N N . GLU A 1 92 ? -51.177 -16.945 29.253 1.00 89.88 92 GLU A N 1
ATOM 721 C CA . GLU A 1 92 ? -50.315 -15.813 28.910 1.00 89.88 92 GLU A CA 1
ATOM 722 C C . GLU A 1 92 ? -48.859 -16.075 29.301 1.00 89.88 92 GLU A C 1
ATOM 724 O O . GLU A 1 92 ? -47.968 -15.861 28.479 1.00 89.88 92 GLU A O 1
ATOM 729 N N . ALA A 1 93 ? -48.614 -16.621 30.496 1.00 90.88 93 ALA A N 1
ATOM 730 C CA . ALA A 1 93 ? -47.272 -16.980 30.947 1.00 90.88 93 ALA A CA 1
ATOM 731 C C . ALA A 1 93 ? -46.612 -18.036 30.042 1.00 90.88 93 ALA A C 1
ATOM 733 O O . ALA A 1 93 ? -45.473 -17.849 29.618 1.00 90.88 93 ALA A O 1
ATOM 734 N N . LEU A 1 94 ? -47.335 -19.102 29.673 1.00 92.56 94 LEU A N 1
ATOM 735 C CA . LEU A 1 94 ? -46.821 -20.140 28.766 1.00 92.56 94 LEU A CA 1
ATOM 736 C C . LEU A 1 94 ? -46.505 -19.593 27.366 1.00 92.56 94 LEU A C 1
ATOM 738 O O . LEU A 1 94 ? -45.481 -19.944 26.783 1.00 92.56 94 LEU A O 1
ATOM 742 N N . ALA A 1 95 ? -47.364 -18.720 26.828 1.00 91.44 95 ALA A N 1
ATOM 743 C CA . ALA A 1 95 ? -47.122 -18.089 25.532 1.00 91.44 95 ALA A CA 1
ATOM 744 C C . ALA A 1 95 ? -45.897 -17.162 25.577 1.00 91.44 95 ALA A C 1
ATOM 746 O O . ALA A 1 95 ? -45.076 -17.197 24.663 1.00 91.44 95 ALA A O 1
ATOM 747 N N . LYS A 1 96 ? -45.733 -16.374 26.650 1.00 91.81 96 LYS A N 1
ATOM 748 C CA . LYS A 1 96 ? -44.549 -15.525 26.863 1.00 91.81 96 LYS A CA 1
ATOM 749 C C . LYS A 1 96 ? -43.268 -16.349 26.993 1.00 91.81 96 LYS A C 1
ATOM 751 O O . LYS A 1 96 ? -42.273 -16.007 26.364 1.00 91.81 96 LYS A O 1
ATOM 756 N N . GLN A 1 97 ? -43.304 -17.459 27.731 1.00 93.25 97 GLN A N 1
ATOM 757 C CA . GLN A 1 97 ? -42.156 -18.358 27.874 1.00 93.25 97 GLN A CA 1
ATOM 758 C C . GLN A 1 97 ? -41.731 -18.956 26.527 1.00 93.25 97 GLN A C 1
ATOM 760 O O . GLN A 1 97 ? -40.544 -18.963 26.205 1.00 93.25 97 GLN A O 1
ATOM 765 N N . LEU A 1 98 ? -42.692 -19.415 25.715 1.00 93.00 98 LEU A N 1
ATOM 766 C CA . LEU A 1 98 ? -42.399 -19.944 24.382 1.00 93.00 98 LEU A CA 1
ATOM 767 C C . LEU A 1 98 ? -41.882 -18.853 23.435 1.00 93.00 98 LEU A C 1
ATOM 769 O O . LEU A 1 98 ? -40.926 -19.105 22.708 1.00 93.00 98 LEU A O 1
ATOM 773 N N . LYS A 1 99 ? -42.461 -17.642 23.466 1.00 93.00 99 LYS A N 1
ATOM 774 C CA . LYS A 1 99 ? -41.931 -16.493 22.713 1.00 93.00 99 LYS A CA 1
ATOM 775 C C . LYS A 1 99 ? -40.477 -16.218 23.082 1.00 93.00 99 LYS A C 1
ATOM 777 O O . LYS A 1 99 ? -39.643 -16.180 22.190 1.00 93.00 99 LYS A O 1
ATOM 782 N N . GLY A 1 100 ? -40.168 -16.092 24.374 1.00 91.31 100 GLY A N 1
ATOM 783 C CA . GLY A 1 100 ? -38.803 -15.861 24.853 1.00 91.31 100 GLY A CA 1
ATOM 784 C C . GLY A 1 100 ? -37.821 -16.944 24.398 1.00 91.31 100 GLY A C 1
ATOM 785 O O . GLY A 1 100 ? -36.733 -16.629 23.931 1.00 91.31 100 GLY A O 1
ATOM 786 N N . TYR A 1 101 ? -38.229 -18.216 24.452 1.00 93.56 101 TYR A N 1
ATOM 787 C CA . TYR A 1 101 ? -37.419 -19.328 23.945 1.00 93.56 101 TYR A CA 1
ATOM 788 C C . TYR A 1 101 ? -37.159 -19.231 22.434 1.00 93.56 101 TYR A C 1
ATOM 790 O O . TYR A 1 101 ? -36.034 -19.437 21.987 1.00 93.56 101 TYR A O 1
ATOM 798 N N . LEU A 1 102 ? -38.187 -18.916 21.642 1.00 94.06 102 LEU A N 1
ATOM 799 C CA . LEU A 1 102 ? -38.082 -18.837 20.184 1.00 94.06 102 LEU A CA 1
ATOM 800 C C . LEU A 1 102 ? -37.296 -17.610 19.708 1.00 94.06 102 LEU A C 1
ATOM 802 O O . LEU A 1 102 ? -36.588 -17.722 18.712 1.00 94.06 102 LEU A O 1
ATOM 806 N N . LEU A 1 103 ? -37.365 -16.484 20.427 1.00 92.62 103 LEU A N 1
ATOM 807 C CA . LEU A 1 103 ? -36.633 -15.252 20.103 1.00 92.62 103 LEU A CA 1
ATOM 808 C C . LEU A 1 103 ? -35.123 -15.471 19.961 1.00 92.62 103 LEU A C 1
ATOM 810 O O . LEU A 1 103 ? -34.503 -14.888 19.077 1.00 92.62 103 LEU A O 1
ATOM 814 N N . PHE A 1 104 ? -34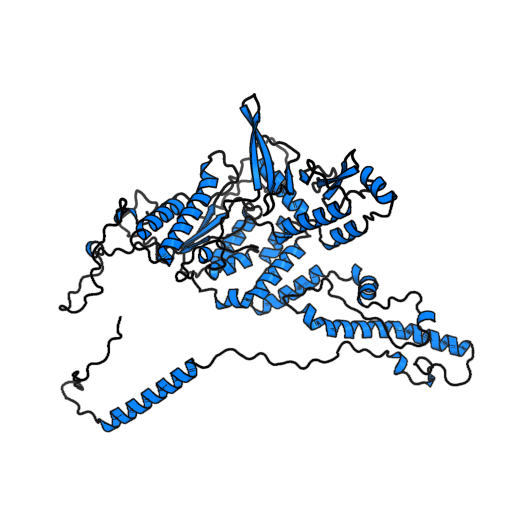.542 -16.348 20.781 1.00 91.81 104 PHE A N 1
ATOM 815 C CA . PHE A 1 104 ? -33.127 -16.707 20.677 1.00 91.81 104 PHE A CA 1
ATOM 816 C C . PHE A 1 104 ? -32.778 -17.286 19.295 1.00 91.81 104 PHE A C 1
ATOM 818 O O . PHE A 1 104 ? -31.824 -16.852 18.653 1.00 91.81 104 PHE A O 1
ATOM 825 N N . PHE A 1 105 ? -33.579 -18.233 18.800 1.00 94.12 105 PHE A N 1
ATOM 826 C CA . PHE A 1 105 ? -33.380 -18.825 17.473 1.00 94.12 105 PHE A CA 1
ATOM 827 C C . PHE A 1 105 ? -33.722 -17.846 16.354 1.00 94.12 105 PHE A C 1
ATOM 829 O O . PHE A 1 105 ? -33.062 -17.840 15.318 1.00 94.12 105 PHE A O 1
ATOM 836 N N . ASP A 1 106 ? -34.735 -17.012 16.577 1.00 93.56 106 ASP A N 1
ATOM 837 C CA . ASP A 1 106 ? -35.168 -15.983 15.640 1.00 93.56 106 ASP A CA 1
ATOM 838 C C . ASP A 1 106 ? -34.032 -14.988 15.363 1.00 93.56 106 ASP A C 1
ATOM 840 O O . ASP A 1 106 ? -33.743 -14.691 14.206 1.00 93.56 106 ASP A O 1
ATOM 844 N N . GLN A 1 107 ? -33.313 -14.556 16.406 1.00 93.56 107 GLN A N 1
ATOM 845 C CA . GLN A 1 107 ? -32.154 -13.671 16.269 1.00 93.56 107 GLN A CA 1
ATOM 846 C C . GLN A 1 107 ? -30.981 -14.347 15.542 1.00 93.56 107 GLN A C 1
ATOM 848 O O . GLN A 1 107 ? -30.325 -13.703 14.724 1.00 93.56 107 GLN A O 1
ATOM 853 N N . ILE A 1 108 ? -30.729 -15.641 15.787 1.00 93.81 108 ILE A N 1
ATOM 854 C CA . ILE A 1 108 ? -29.701 -16.412 15.059 1.00 93.81 108 ILE A CA 1
ATOM 855 C C . ILE A 1 108 ? -30.026 -16.460 13.561 1.00 93.81 108 ILE A C 1
ATOM 857 O O . ILE A 1 108 ? -29.146 -16.241 12.726 1.00 93.81 108 ILE A O 1
ATOM 861 N N . LEU A 1 109 ? -31.285 -16.726 13.207 1.00 94.44 109 LEU A N 1
ATOM 862 C CA . LEU A 1 109 ? -31.733 -16.763 11.814 1.00 94.44 109 LEU A CA 1
ATOM 863 C C . LEU A 1 109 ? -31.671 -15.378 11.166 1.00 94.44 109 LEU A C 1
ATOM 865 O O . LEU A 1 109 ? -31.145 -15.247 10.061 1.00 94.44 109 LEU A O 1
ATOM 869 N N . ALA A 1 110 ? -32.130 -14.339 11.864 1.00 94.00 110 ALA A N 1
ATOM 870 C CA . ALA A 1 110 ? -32.018 -12.958 11.409 1.00 94.00 110 ALA A CA 1
ATOM 871 C C . ALA A 1 110 ? -30.555 -12.586 11.119 1.00 94.00 110 ALA A C 1
ATOM 873 O O . ALA A 1 110 ? -30.256 -12.059 10.043 1.00 94.00 110 ALA A O 1
ATOM 874 N N . GLY A 1 111 ? -29.642 -12.950 12.026 1.00 94.19 111 GLY A N 1
ATOM 875 C CA . GLY A 1 111 ? -28.201 -12.813 11.846 1.00 94.19 111 GLY A CA 1
ATOM 876 C C . GLY A 1 111 ? -27.684 -13.565 10.622 1.00 94.19 111 GLY A C 1
ATOM 877 O O . GLY A 1 111 ? -26.949 -12.996 9.820 1.00 94.19 111 GLY A O 1
ATOM 878 N N . TYR A 1 112 ? -28.101 -14.815 10.412 1.00 94.19 112 TYR A N 1
ATOM 879 C CA . TYR A 1 112 ? -27.716 -15.602 9.235 1.00 94.19 112 TYR A CA 1
ATOM 880 C C . TYR A 1 112 ? -28.100 -14.922 7.909 1.00 94.19 112 TYR A C 1
ATOM 882 O O . TYR A 1 112 ? -27.256 -14.795 7.020 1.00 94.19 112 TYR A O 1
ATOM 890 N N . PHE A 1 113 ? -29.338 -14.434 7.775 1.00 93.69 113 PHE A N 1
ATOM 891 C CA . PHE A 1 113 ? -29.771 -13.721 6.564 1.00 93.69 113 PHE A CA 1
ATOM 892 C C . PHE A 1 113 ? -29.013 -12.408 6.363 1.00 93.69 113 PHE A C 1
ATOM 894 O O . PHE A 1 113 ? -28.629 -12.087 5.235 1.00 93.69 113 PHE A O 1
ATOM 901 N N . LYS A 1 114 ? -28.707 -11.693 7.452 1.00 93.75 114 LYS A N 1
ATOM 902 C CA . LYS A 1 114 ? -27.873 -10.492 7.383 1.00 93.75 114 LYS A CA 1
ATOM 903 C C . LYS A 1 114 ? -26.454 -10.804 6.906 1.00 93.75 114 LYS A C 1
ATOM 905 O O . LYS A 1 114 ? -25.921 -10.104 6.049 1.00 93.75 114 LYS A O 1
ATOM 910 N N . HIS A 1 115 ? -25.853 -11.888 7.392 1.00 92.31 115 HIS A N 1
ATOM 911 C CA . HIS A 1 115 ? -24.554 -12.338 6.894 1.00 92.31 115 HIS A CA 1
ATOM 912 C C . HIS A 1 115 ? -24.608 -12.665 5.404 1.00 92.31 115 HIS A C 1
ATOM 914 O O . HIS A 1 115 ? -23.729 -12.225 4.666 1.00 92.31 115 HIS A O 1
ATOM 920 N N . LEU A 1 116 ? -25.635 -13.392 4.946 1.00 93.56 116 LEU A N 1
ATOM 921 C CA . LEU A 1 116 ? -25.806 -13.723 3.528 1.00 93.56 116 LEU A CA 1
ATOM 922 C C . LEU A 1 116 ? -25.907 -12.477 2.639 1.00 93.56 116 LEU A C 1
ATOM 924 O O . LEU A 1 116 ? -25.313 -12.457 1.561 1.00 93.56 116 LEU A O 1
ATOM 928 N N . GLU A 1 117 ? -26.602 -11.431 3.093 1.00 91.81 117 GLU A N 1
ATOM 929 C CA . GLU A 1 117 ? -26.639 -10.129 2.411 1.00 91.81 117 GLU A CA 1
ATOM 930 C C . GLU A 1 117 ? -25.222 -9.551 2.237 1.00 91.81 117 GLU A C 1
ATOM 932 O O . GLU A 1 117 ? -24.861 -9.051 1.163 1.00 91.81 117 GLU A O 1
ATOM 937 N N . LYS A 1 118 ? -24.407 -9.659 3.290 1.00 91.31 118 LYS A N 1
ATOM 938 C CA . LYS A 1 118 ? -23.073 -9.060 3.383 1.00 91.31 118 LYS A CA 1
ATOM 939 C C . LYS A 1 118 ? -21.947 -9.895 2.783 1.00 91.31 118 LYS A C 1
ATOM 941 O O . LYS A 1 118 ? -20.878 -9.340 2.544 1.00 91.31 118 LYS A O 1
ATOM 946 N N . VAL A 1 119 ? -22.173 -11.160 2.410 1.00 90.31 119 VAL A N 1
ATOM 947 C CA . VAL A 1 119 ? -21.152 -12.030 1.778 1.00 90.31 119 VAL A CA 1
ATOM 948 C C . VAL A 1 119 ? -20.459 -11.352 0.591 1.00 90.31 119 VAL A C 1
ATOM 950 O O . VAL A 1 119 ? -19.240 -11.443 0.461 1.00 90.31 119 VAL A O 1
ATOM 953 N N . LYS A 1 120 ? -21.207 -10.646 -0.268 1.00 88.44 120 LYS A N 1
ATOM 954 C CA . LYS A 1 120 ? -20.634 -9.958 -1.442 1.00 88.44 120 LYS A CA 1
ATOM 955 C C . LYS A 1 120 ? -19.649 -8.848 -1.055 1.00 88.44 120 LYS A C 1
ATOM 957 O O . LYS A 1 120 ? -18.689 -8.607 -1.776 1.00 88.44 120 LYS A O 1
ATOM 962 N N . GLU A 1 121 ? -19.908 -8.168 0.059 1.00 88.94 121 GLU A N 1
ATOM 963 C CA . GLU A 1 121 ? -19.086 -7.070 0.563 1.00 88.94 121 GLU A CA 1
ATOM 964 C C . GLU A 1 121 ? -17.876 -7.640 1.319 1.00 88.94 121 GLU A C 1
ATOM 966 O O . GLU A 1 121 ? -16.753 -7.204 1.088 1.00 88.94 121 GLU A O 1
ATOM 971 N N . VAL A 1 122 ? -18.084 -8.696 2.116 1.00 89.19 122 VAL A N 1
ATOM 972 C CA . VAL A 1 122 ? -17.031 -9.434 2.836 1.00 89.19 122 VAL A CA 1
ATOM 973 C C . VAL A 1 122 ? -16.029 -10.090 1.881 1.00 89.19 122 VAL A C 1
ATOM 975 O O . VAL A 1 122 ? -14.837 -10.090 2.163 1.00 89.19 122 VAL A O 1
ATOM 978 N N . LEU A 1 123 ? -16.477 -10.622 0.739 1.00 89.31 123 LEU A N 1
ATOM 979 C CA . LEU A 1 123 ? -15.611 -11.204 -0.299 1.00 89.31 123 LEU A CA 1
ATOM 980 C C . LEU A 1 123 ? -15.119 -10.179 -1.334 1.00 89.31 123 LEU A C 1
ATOM 982 O O . LEU A 1 123 ? -14.405 -10.544 -2.270 1.00 89.31 123 LEU A O 1
ATOM 986 N N . SER A 1 124 ? -15.507 -8.908 -1.206 1.00 88.94 124 SER A N 1
ATOM 987 C CA . SER A 1 124 ? -15.030 -7.849 -2.096 1.00 88.94 124 SER A CA 1
ATOM 988 C C . SER A 1 124 ? -13.559 -7.553 -1.828 1.00 88.94 124 SER A C 1
ATOM 990 O O . SER A 1 124 ? -13.118 -7.558 -0.682 1.00 88.94 124 SER A O 1
ATOM 992 N N . VAL A 1 125 ? -12.801 -7.228 -2.874 1.00 85.19 125 VAL A N 1
ATOM 993 C CA . VAL A 1 125 ? -11.417 -6.753 -2.730 1.00 85.19 125 VAL A CA 1
ATOM 994 C C . VAL A 1 125 ? -11.380 -5.350 -2.120 1.00 85.19 125 VAL A C 1
ATOM 996 O O . VAL A 1 125 ? -10.597 -5.102 -1.215 1.00 85.19 125 VAL A O 1
ATOM 999 N N . ASN A 1 126 ? -12.272 -4.461 -2.561 1.00 70.94 126 ASN A N 1
ATOM 1000 C CA . ASN A 1 126 ? -12.347 -3.072 -2.099 1.00 70.94 126 ASN A CA 1
ATOM 1001 C C . ASN A 1 126 ? -13.423 -2.937 -1.011 1.00 70.94 126 ASN A C 1
ATOM 1003 O O . ASN A 1 126 ? -14.419 -2.236 -1.199 1.00 70.94 126 ASN A O 1
ATOM 1007 N N . GLY A 1 127 ? -13.289 -3.703 0.070 1.00 63.78 127 GLY A N 1
ATOM 1008 C CA . GLY A 1 127 ? -14.243 -3.671 1.175 1.00 63.78 127 GLY A CA 1
ATOM 1009 C C . GLY A 1 127 ? -14.043 -2.420 2.027 1.00 63.78 127 GLY A C 1
ATOM 1010 O O . GLY A 1 127 ? -12.945 -2.172 2.500 1.00 63.78 127 GLY A O 1
ATOM 1011 N N . SER A 1 128 ? -15.098 -1.638 2.251 1.00 64.69 128 SER A N 1
ATOM 1012 C CA . SER A 1 128 ? -15.100 -0.560 3.256 1.00 64.69 128 SER A CA 1
ATOM 1013 C C . SER A 1 128 ? -15.603 -1.032 4.624 1.00 64.69 128 SER A C 1
ATOM 1015 O O . SER A 1 128 ? -15.710 -0.238 5.557 1.00 64.69 128 SER A O 1
ATOM 1017 N N . LEU A 1 129 ? -15.999 -2.304 4.723 1.00 72.62 129 LEU A N 1
ATOM 1018 C CA . LEU A 1 129 ? -16.540 -2.887 5.940 1.00 72.62 129 LEU A CA 1
ATOM 1019 C C . LEU A 1 129 ? -15.417 -3.148 6.931 1.00 72.62 129 LEU A C 1
ATOM 1021 O O . LEU A 1 129 ? -14.493 -3.902 6.643 1.00 72.62 129 LEU A O 1
ATOM 1025 N N . LYS A 1 130 ? -15.557 -2.552 8.111 1.00 74.44 130 LYS A N 1
ATOM 1026 C CA . LYS A 1 130 ? -14.664 -2.790 9.243 1.00 74.44 130 LYS A CA 1
ATOM 1027 C C . LYS A 1 130 ? -15.033 -4.030 10.051 1.00 74.44 130 LYS A C 1
ATOM 1029 O O . LYS A 1 130 ? -14.199 -4.512 10.788 1.00 74.44 130 LYS A O 1
ATOM 1034 N N . ARG A 1 131 ? -16.262 -4.537 9.912 1.00 84.94 131 ARG A N 1
ATOM 1035 C CA . ARG A 1 131 ? -16.773 -5.706 10.641 1.00 84.94 131 ARG A CA 1
ATOM 1036 C C . ARG A 1 131 ? -16.933 -6.908 9.718 1.00 84.94 131 ARG A C 1
ATOM 1038 O O . ARG A 1 131 ? -17.152 -6.745 8.513 1.00 84.94 131 ARG A O 1
ATOM 1045 N N . THR A 1 132 ? -16.850 -8.106 10.278 1.00 88.12 132 THR A N 1
ATOM 1046 C CA . THR A 1 132 ? -17.043 -9.372 9.560 1.00 88.12 132 THR A CA 1
ATOM 1047 C C . THR A 1 132 ? -18.254 -10.159 10.047 1.00 88.12 132 THR A C 1
ATOM 1049 O O . THR A 1 132 ? -18.741 -11.031 9.316 1.00 88.12 132 THR A O 1
ATOM 1052 N N . PHE A 1 133 ? -18.770 -9.840 11.235 1.00 90.88 133 PHE A N 1
ATOM 1053 C CA . PHE A 1 133 ? -20.052 -10.329 11.722 1.00 90.88 133 PHE A CA 1
ATOM 1054 C C . PHE A 1 133 ? -21.155 -9.279 11.579 1.00 90.88 133 PHE A C 1
ATOM 1056 O O . PHE A 1 133 ? -20.920 -8.073 11.635 1.00 90.88 133 PHE A O 1
ATOM 1063 N N . PHE A 1 134 ? -22.378 -9.755 11.345 1.00 92.31 134 PHE A N 1
ATOM 1064 C CA . PHE A 1 134 ? -23.539 -8.905 11.102 1.00 92.31 134 PHE A CA 1
ATOM 1065 C C . PHE A 1 134 ? -24.806 -9.481 11.714 1.00 92.31 134 PHE A C 1
ATOM 1067 O O . PHE A 1 134 ? -25.058 -10.687 11.675 1.00 92.31 134 PHE A O 1
ATOM 1074 N N . THR A 1 135 ? -25.680 -8.606 12.185 1.00 94.00 135 THR A N 1
ATOM 1075 C CA . THR A 1 135 ? -27.041 -8.987 12.542 1.00 94.00 135 THR A CA 1
ATOM 1076 C C . THR A 1 135 ? -28.034 -7.904 12.171 1.00 94.00 135 THR A C 1
ATOM 1078 O O . THR A 1 135 ? -27.659 -6.810 11.761 1.00 94.00 135 THR A O 1
ATOM 1081 N N . GLN A 1 136 ? -29.312 -8.253 12.239 1.00 94.06 136 GLN A N 1
ATOM 1082 C CA . GLN A 1 136 ? -30.403 -7.323 12.007 1.00 94.06 136 GLN A CA 1
ATOM 1083 C C . GLN A 1 136 ? -31.421 -7.396 13.134 1.00 94.06 136 GLN A C 1
ATOM 1085 O O . GLN A 1 136 ? -31.609 -8.456 13.748 1.00 94.06 136 GLN A O 1
ATOM 1090 N N . ALA A 1 137 ? -32.071 -6.266 13.383 1.00 92.75 137 ALA A N 1
ATOM 1091 C CA . ALA A 1 137 ? -33.127 -6.163 14.371 1.00 92.75 137 ALA A CA 1
ATOM 1092 C C . ALA A 1 137 ? -34.354 -6.988 13.952 1.00 92.75 137 ALA A C 1
ATOM 1094 O O . ALA A 1 137 ? -34.795 -6.959 12.795 1.00 92.75 137 ALA A O 1
ATOM 1095 N N . LEU A 1 138 ? -34.933 -7.723 14.903 1.00 91.50 138 LEU A N 1
ATOM 1096 C CA . LEU A 1 138 ? -36.168 -8.470 14.691 1.00 91.50 138 LEU A CA 1
ATOM 1097 C C . LEU A 1 138 ? -37.357 -7.516 14.549 1.00 91.50 138 LEU A C 1
ATOM 1099 O O . LEU A 1 138 ? -37.543 -6.595 15.340 1.00 91.50 138 LEU A O 1
ATOM 1103 N N . LYS A 1 139 ? -38.202 -7.763 13.543 1.00 87.81 139 LYS A N 1
ATOM 1104 C CA . LYS A 1 139 ? -39.359 -6.918 13.211 1.00 87.81 139 LYS A CA 1
ATOM 1105 C C . LYS A 1 139 ? -40.663 -7.699 13.333 1.00 87.81 139 LYS A C 1
ATOM 1107 O O . LYS A 1 139 ? -40.694 -8.920 13.193 1.00 87.81 139 LYS A O 1
ATOM 1112 N N . ASN A 1 140 ? -41.768 -6.975 13.515 1.00 85.62 140 ASN A N 1
ATOM 1113 C CA . ASN A 1 140 ? -43.137 -7.512 13.493 1.00 85.62 140 ASN A CA 1
ATOM 1114 C C . ASN A 1 140 ? -43.457 -8.541 14.598 1.00 85.62 140 ASN A C 1
ATOM 1116 O O . ASN A 1 140 ? -44.212 -9.491 14.369 1.00 85.62 140 ASN A O 1
ATOM 1120 N N . ILE A 1 141 ? -42.926 -8.332 15.809 1.00 87.62 141 ILE A N 1
ATOM 1121 C CA . ILE A 1 141 ? -43.174 -9.188 16.976 1.00 87.62 141 ILE A CA 1
ATOM 1122 C C . ILE A 1 141 ? -44.101 -8.476 17.967 1.00 87.62 141 ILE A C 1
ATOM 1124 O O . ILE A 1 141 ? -43.785 -7.432 18.531 1.00 87.62 141 ILE A O 1
ATOM 1128 N N . LYS A 1 142 ? -45.280 -9.054 18.209 1.00 85.06 142 LYS A N 1
ATOM 1129 C CA . LYS A 1 142 ? -46.287 -8.472 19.109 1.00 85.06 142 LYS A CA 1
ATOM 1130 C C . LYS A 1 142 ? -45.904 -8.644 20.580 1.00 85.06 142 LYS A C 1
ATOM 1132 O O . LYS A 1 142 ? -45.781 -9.782 21.047 1.00 85.06 142 LYS A O 1
ATOM 1137 N N . GLY A 1 143 ? -45.845 -7.533 21.318 1.00 83.19 143 GLY A N 1
ATOM 1138 C CA . GLY A 1 143 ? -45.490 -7.512 22.744 1.00 83.19 143 GLY A CA 1
ATOM 1139 C C . GLY A 1 143 ? -44.009 -7.800 22.987 1.00 83.19 143 GLY A C 1
ATOM 1140 O O . GLY A 1 143 ? -43.670 -8.431 23.982 1.00 83.19 143 GLY A O 1
ATOM 1141 N N . PHE A 1 144 ? -43.150 -7.421 22.039 1.00 87.88 144 PHE A N 1
ATOM 1142 C CA . PHE A 1 144 ? -41.711 -7.658 22.106 1.00 87.88 144 PHE A CA 1
ATOM 1143 C C . PHE A 1 144 ? -41.033 -6.869 23.237 1.00 87.88 144 PHE A C 1
ATOM 1145 O O . PHE A 1 144 ? -40.272 -7.456 23.999 1.00 87.88 144 PHE A O 1
ATOM 1152 N N . GLU A 1 145 ? -41.414 -5.601 23.431 1.00 86.62 145 GLU A N 1
ATOM 1153 C CA . GLU A 1 145 ? -40.926 -4.735 24.522 1.00 86.62 145 GLU A CA 1
ATOM 1154 C C . GLU A 1 145 ? -41.186 -5.323 25.924 1.00 86.62 145 GLU A C 1
ATOM 1156 O O . GLU A 1 145 ? -40.441 -5.065 26.863 1.00 86.62 145 GLU A O 1
ATOM 1161 N N . GLU A 1 146 ? -42.224 -6.156 26.081 1.00 87.06 146 GLU A N 1
ATOM 1162 C CA . GLU A 1 146 ? -42.516 -6.838 27.352 1.00 87.06 146 GLU A CA 1
ATOM 1163 C C . GLU A 1 146 ? -41.552 -8.000 27.651 1.00 87.06 146 GLU A C 1
ATOM 1165 O O . GLU A 1 146 ? -41.533 -8.505 28.775 1.00 87.06 146 GLU A O 1
ATOM 1170 N N . LEU A 1 147 ? -40.823 -8.486 26.641 1.00 87.44 147 LEU A N 1
ATOM 1171 C CA . LEU A 1 147 ? -39.900 -9.621 26.736 1.00 87.44 147 LEU A CA 1
ATOM 1172 C C . LEU A 1 147 ? -38.442 -9.164 26.768 1.00 87.44 147 LEU A C 1
ATOM 1174 O O . LEU A 1 147 ? -37.656 -9.726 27.527 1.00 87.44 147 LEU A O 1
ATOM 1178 N N . VAL A 1 148 ? -38.097 -8.175 25.943 1.00 88.19 148 VAL A N 1
ATOM 1179 C CA . VAL A 1 148 ? -36.750 -7.611 25.834 1.00 88.19 148 VAL A CA 1
ATOM 1180 C C . VAL A 1 148 ? -36.861 -6.089 25.976 1.00 88.19 148 VAL A C 1
ATOM 1182 O O . VAL A 1 148 ? -37.188 -5.417 24.995 1.00 88.19 148 VAL A O 1
ATOM 1185 N N . PRO A 1 149 ? -36.655 -5.538 27.186 1.00 84.56 149 PRO A N 1
ATOM 1186 C CA . PRO A 1 149 ? -36.575 -4.093 27.364 1.00 84.56 149 PRO A CA 1
ATOM 1187 C C . PRO A 1 149 ? -35.300 -3.551 26.700 1.00 84.56 149 PRO A C 1
ATOM 1189 O O . PRO A 1 149 ? -34.302 -4.265 26.613 1.00 84.56 149 PRO A O 1
ATOM 1192 N N . ASP A 1 150 ? -35.346 -2.298 26.242 1.00 85.44 150 ASP A N 1
ATOM 1193 C CA . ASP A 1 150 ? -34.196 -1.562 25.688 1.00 85.44 150 ASP A CA 1
ATOM 1194 C C . ASP A 1 150 ? -33.517 -2.233 24.474 1.00 85.44 150 ASP A C 1
ATOM 1196 O O . ASP A 1 150 ? -32.303 -2.161 24.292 1.00 85.44 150 ASP A O 1
ATOM 1200 N N . TYR A 1 151 ? -34.300 -2.901 23.621 1.00 87.75 151 TYR A N 1
ATOM 1201 C CA . TYR A 1 151 ? -33.776 -3.522 22.405 1.00 87.75 151 TYR A CA 1
ATOM 1202 C C . TYR A 1 151 ? -33.353 -2.482 21.359 1.00 87.75 151 TYR A C 1
ATOM 1204 O O . TYR A 1 151 ? -34.120 -1.585 21.008 1.00 87.75 151 TYR A O 1
ATOM 1212 N N . LEU A 1 152 ? -32.148 -2.651 20.817 1.00 90.19 152 LEU A N 1
ATOM 1213 C CA . LEU A 1 152 ? -31.595 -1.790 19.776 1.00 90.19 152 LEU A CA 1
ATOM 1214 C C . LEU A 1 152 ? -32.251 -2.096 18.422 1.00 90.19 152 LEU A C 1
ATOM 1216 O O . LE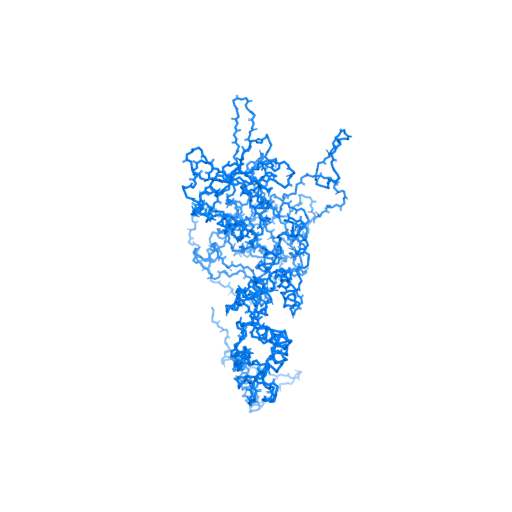U A 1 152 ? -32.092 -3.185 17.870 1.00 90.19 152 LEU A O 1
ATOM 1220 N N . GLU A 1 153 ? -32.981 -1.125 17.869 1.00 87.94 153 GLU A N 1
ATOM 1221 C CA . GLU A 1 153 ? -33.610 -1.251 16.544 1.00 87.94 153 GLU A CA 1
ATOM 1222 C C . GLU A 1 153 ? -32.631 -1.009 15.385 1.00 87.94 153 GLU A C 1
ATOM 1224 O O . GLU A 1 153 ? -32.912 -1.382 14.243 1.00 87.94 153 GLU A O 1
ATOM 1229 N N . ASN A 1 154 ? -31.494 -0.368 15.661 1.00 91.81 154 ASN A N 1
ATOM 1230 C CA . ASN A 1 154 ? -30.455 -0.120 14.674 1.00 91.81 154 ASN A CA 1
ATOM 1231 C C . ASN A 1 154 ? -29.585 -1.375 14.501 1.00 91.81 154 ASN A C 1
ATOM 1233 O O . ASN A 1 154 ? -28.937 -1.818 15.447 1.00 91.81 154 ASN A O 1
ATOM 1237 N N . ASP A 1 155 ? -29.555 -1.926 13.282 1.00 91.06 155 ASP A N 1
ATOM 1238 C CA . ASP A 1 155 ? -28.764 -3.112 12.926 1.00 91.06 155 ASP A CA 1
ATOM 1239 C C . ASP A 1 155 ? -27.280 -2.967 13.306 1.00 91.06 155 ASP A C 1
ATOM 1241 O O . ASP A 1 155 ? -26.662 -3.936 13.755 1.00 91.06 155 ASP A O 1
ATOM 1245 N N . ASP A 1 156 ? -26.700 -1.777 13.124 1.00 88.75 156 ASP A N 1
ATOM 1246 C CA . ASP A 1 156 ? -25.274 -1.562 13.341 1.00 88.75 156 ASP A CA 1
ATOM 1247 C C . ASP A 1 156 ? -24.936 -1.530 14.832 1.00 88.75 156 ASP A C 1
ATOM 1249 O O . ASP A 1 156 ? -24.017 -2.238 15.238 1.00 88.75 156 ASP A O 1
ATOM 1253 N N . GLU A 1 157 ? -25.720 -0.802 15.634 1.00 89.75 157 GLU A N 1
ATOM 1254 C CA . GLU A 1 157 ? -25.574 -0.743 17.098 1.00 89.75 157 GLU A CA 1
ATOM 1255 C C . GLU A 1 157 ? -25.846 -2.108 17.740 1.00 89.75 157 GLU A C 1
ATOM 1257 O O . GLU A 1 157 ? -25.133 -2.531 18.648 1.00 89.75 157 GLU A O 1
ATOM 1262 N N . LEU A 1 158 ? -26.853 -2.834 17.240 1.00 91.50 158 LEU A N 1
ATOM 1263 C CA . LEU A 1 158 ? -27.156 -4.191 17.691 1.00 91.50 158 LEU A CA 1
ATOM 1264 C C . LEU A 1 158 ? -26.017 -5.159 17.358 1.00 91.50 158 LEU A C 1
ATOM 1266 O O . LEU A 1 158 ? -25.720 -6.061 18.139 1.00 91.50 158 LEU A O 1
ATOM 1270 N N . THR A 1 159 ? -25.389 -4.994 16.193 1.00 90.94 159 THR A N 1
ATOM 1271 C CA . THR A 1 159 ? -24.228 -5.800 15.810 1.00 90.94 159 THR A CA 1
ATOM 1272 C C . THR A 1 159 ? -23.046 -5.522 16.722 1.00 90.94 159 THR A C 1
ATOM 1274 O O . THR A 1 159 ? -22.456 -6.483 17.206 1.00 90.94 159 THR A O 1
ATOM 1277 N N . ASP A 1 160 ? -22.746 -4.254 17.001 1.00 87.94 160 ASP A N 1
ATOM 1278 C CA . ASP A 1 160 ? -21.651 -3.882 17.899 1.00 87.94 160 ASP A CA 1
ATOM 1279 C C . ASP A 1 160 ? -21.917 -4.455 19.304 1.00 87.94 160 ASP A C 1
ATOM 1281 O O . ASP A 1 160 ? -21.122 -5.229 19.829 1.00 87.94 160 ASP A O 1
ATOM 1285 N N . SER A 1 161 ? -23.131 -4.270 19.833 1.00 89.00 161 SER A N 1
ATOM 1286 C CA . SER A 1 161 ? -23.520 -4.821 21.137 1.00 89.00 161 SER A CA 1
ATOM 1287 C C . SER A 1 161 ? -23.433 -6.351 21.249 1.00 89.00 161 SER A C 1
ATOM 1289 O O . SER A 1 161 ? -23.301 -6.851 22.366 1.00 89.00 161 SER A O 1
ATOM 1291 N N . LEU A 1 162 ? -23.592 -7.105 20.155 1.00 88.62 162 LEU A N 1
ATOM 1292 C CA . LEU A 1 162 ? -23.628 -8.575 20.186 1.00 88.62 162 LEU A CA 1
ATOM 1293 C C . LEU A 1 162 ? -22.325 -9.240 19.739 1.00 88.62 162 LEU A C 1
ATOM 1295 O O . LEU A 1 162 ? -22.060 -10.369 20.156 1.00 88.62 162 LEU A O 1
ATOM 1299 N N . TYR A 1 163 ? -21.553 -8.592 18.867 1.00 89.62 163 TYR A N 1
ATOM 1300 C CA . TYR A 1 163 ? -20.422 -9.214 18.182 1.00 89.62 163 TYR A CA 1
ATOM 1301 C C . TYR A 1 163 ? -19.103 -8.456 18.302 1.00 89.62 163 TYR A C 1
ATOM 1303 O O . TYR A 1 163 ? -18.102 -9.067 17.959 1.00 89.62 163 TYR A O 1
ATOM 1311 N N . GLU A 1 164 ? -19.049 -7.211 18.790 1.00 84.44 164 GLU A N 1
ATOM 1312 C CA . GLU A 1 164 ? -17.800 -6.421 18.837 1.00 84.44 164 GLU A CA 1
ATOM 1313 C C . GLU A 1 164 ? -16.656 -7.183 19.529 1.00 84.44 164 GLU A C 1
ATOM 1315 O O . GLU A 1 164 ? -15.595 -7.367 18.946 1.00 84.44 164 GLU A O 1
ATOM 1320 N N . GLU A 1 165 ? -16.902 -7.768 20.706 1.00 83.56 165 GLU A N 1
ATOM 1321 C CA . GLU A 1 165 ? -15.884 -8.551 21.432 1.00 83.56 165 GLU A CA 1
ATOM 1322 C C . GLU A 1 165 ? -15.522 -9.895 20.766 1.00 83.56 165 GLU A C 1
ATOM 1324 O O . GLU A 1 165 ? -14.502 -10.505 21.091 1.00 83.56 165 GLU A O 1
ATOM 1329 N N . LEU A 1 166 ? -16.372 -10.396 19.865 1.00 84.81 166 LEU A N 1
ATOM 1330 C CA . LEU A 1 166 ? -16.199 -11.683 19.182 1.00 84.81 166 LEU A CA 1
ATOM 1331 C C . LEU A 1 166 ? -15.637 -11.528 17.761 1.00 84.81 166 LEU A C 1
ATOM 1333 O O . LEU A 1 166 ? -15.168 -12.507 17.175 1.00 84.81 166 LEU A O 1
ATOM 1337 N N . ASP A 1 167 ? -15.717 -10.330 17.186 1.00 81.69 167 ASP A N 1
ATOM 1338 C CA . ASP A 1 167 ? -15.332 -10.032 15.814 1.00 81.69 167 ASP A CA 1
ATOM 1339 C C . ASP A 1 167 ? -13.875 -9.574 15.753 1.00 81.69 167 ASP A C 1
ATOM 1341 O O . ASP A 1 167 ? -13.586 -8.381 15.726 1.00 81.69 167 ASP A O 1
ATOM 1345 N N . ASN A 1 168 ? -12.939 -10.527 15.659 1.00 84.19 168 ASN A N 1
ATOM 1346 C CA . ASN A 1 168 ? -11.582 -10.196 15.216 1.00 84.19 168 ASN A CA 1
ATOM 1347 C C . ASN A 1 168 ? -11.589 -9.906 13.706 1.00 84.19 168 ASN A C 1
ATOM 1349 O O . ASN A 1 168 ? -11.223 -10.740 12.866 1.00 84.19 168 ASN A O 1
ATOM 1353 N N . SER A 1 169 ? -12.081 -8.719 13.368 1.00 82.69 169 SER A N 1
ATOM 1354 C CA . SER A 1 169 ? -12.403 -8.327 12.005 1.00 82.69 169 SER A CA 1
ATOM 1355 C C . SER A 1 169 ? -11.168 -8.270 11.111 1.00 82.69 169 SER A C 1
ATOM 1357 O O . SER A 1 169 ? -11.213 -8.723 9.965 1.00 82.69 169 SER A O 1
ATOM 1359 N N . VAL A 1 170 ? -10.048 -7.785 11.650 1.00 81.50 170 VAL A N 1
ATOM 1360 C CA . VAL A 1 170 ? -8.770 -7.667 10.947 1.00 81.50 170 VAL A CA 1
ATOM 1361 C C . VAL A 1 170 ? -8.217 -9.048 10.607 1.00 81.50 170 VAL A C 1
ATOM 1363 O O . VAL A 1 170 ? -7.891 -9.305 9.446 1.00 81.50 170 VAL A O 1
ATOM 1366 N N . GLU A 1 171 ? -8.160 -9.964 11.578 1.00 83.44 171 GLU A N 1
ATOM 1367 C CA . GLU A 1 171 ? -7.663 -11.327 11.359 1.00 83.44 171 GLU A CA 1
ATOM 1368 C C . GLU A 1 171 ? -8.519 -12.065 10.327 1.00 83.44 171 GLU A C 1
ATOM 1370 O O . GLU A 1 171 ? -8.005 -12.591 9.337 1.00 83.44 171 GLU A O 1
ATOM 1375 N N . ARG A 1 172 ? -9.844 -12.027 10.482 1.00 87.25 172 ARG A N 1
ATOM 1376 C CA . ARG A 1 172 ? -10.756 -12.705 9.558 1.00 87.25 172 ARG A CA 1
ATOM 1377 C C . ARG A 1 172 ? -10.729 -12.098 8.158 1.00 87.25 172 ARG A C 1
ATOM 1379 O O . ARG A 1 172 ? -10.795 -12.820 7.160 1.00 87.25 172 ARG A O 1
ATOM 1386 N N . ARG A 1 173 ? -10.608 -10.775 8.046 1.00 87.56 173 ARG A N 1
ATOM 1387 C CA . ARG A 1 173 ? -10.437 -10.104 6.751 1.00 87.56 173 ARG A CA 1
ATOM 1388 C C . ARG A 1 173 ? -9.114 -10.501 6.101 1.00 87.56 173 ARG A C 1
ATOM 1390 O O . ARG A 1 173 ? -9.089 -10.723 4.891 1.00 87.56 173 ARG A O 1
ATOM 1397 N N . ASN A 1 174 ? -8.051 -10.666 6.883 1.00 87.88 174 ASN A N 1
ATOM 1398 C CA . ASN A 1 174 ? -6.758 -11.142 6.404 1.00 87.88 174 ASN A CA 1
ATOM 1399 C C . ASN A 1 174 ? -6.855 -12.559 5.806 1.00 87.88 174 ASN A C 1
ATOM 1401 O O . ASN A 1 174 ? -6.387 -12.775 4.688 1.00 87.88 174 ASN A O 1
ATOM 1405 N N . GLU A 1 175 ? -7.550 -13.488 6.475 1.00 89.38 175 GLU A N 1
ATOM 1406 C CA . GLU A 1 175 ? -7.807 -14.845 5.957 1.00 89.38 175 GLU A CA 1
ATOM 1407 C C . GLU A 1 175 ? -8.581 -14.834 4.630 1.00 89.38 175 GLU A C 1
ATOM 1409 O O . GLU A 1 175 ? -8.272 -15.587 3.701 1.00 89.38 175 GLU A O 1
ATOM 1414 N N . ILE A 1 176 ? -9.584 -13.957 4.513 1.00 90.88 176 ILE A N 1
ATOM 1415 C CA . ILE A 1 176 ? -10.358 -13.798 3.276 1.00 90.88 176 ILE A CA 1
ATOM 1416 C C . ILE A 1 176 ? -9.462 -13.293 2.145 1.00 90.88 176 ILE A C 1
ATOM 1418 O O . ILE A 1 176 ? -9.516 -13.827 1.034 1.00 90.88 176 ILE A O 1
ATOM 1422 N N . LEU A 1 177 ? -8.634 -12.278 2.401 1.00 91.25 177 LEU A N 1
ATOM 1423 C CA . LEU A 1 177 ? -7.712 -11.756 1.395 1.00 91.25 177 LEU A CA 1
ATOM 1424 C C . LEU A 1 177 ? -6.677 -12.805 0.992 1.00 91.25 177 LEU A C 1
ATOM 1426 O O . LEU A 1 177 ? -6.427 -12.954 -0.201 1.00 91.25 177 LEU A O 1
ATOM 1430 N N . ASP A 1 178 ? -6.148 -13.589 1.931 1.00 91.81 178 ASP A N 1
ATOM 1431 C CA . ASP A 1 178 ? -5.245 -14.703 1.624 1.00 91.81 178 ASP A CA 1
ATOM 1432 C C . ASP A 1 178 ? -5.922 -15.756 0.747 1.00 91.81 178 ASP A C 1
ATOM 1434 O O . ASP A 1 178 ? -5.344 -16.204 -0.248 1.00 91.81 178 ASP A O 1
ATOM 1438 N N . HIS A 1 179 ? -7.186 -16.087 1.025 1.00 92.69 179 HIS A N 1
ATOM 1439 C CA . HIS A 1 179 ? -7.966 -16.956 0.150 1.00 92.69 179 HIS A CA 1
ATOM 1440 C C . HIS A 1 179 ? -8.097 -16.371 -1.267 1.00 92.69 179 HIS A C 1
ATOM 1442 O O . HIS A 1 179 ? -7.883 -17.082 -2.252 1.00 92.69 179 HIS A O 1
ATOM 1448 N N . LEU A 1 180 ? -8.405 -15.079 -1.401 1.00 92.94 180 LEU A N 1
ATOM 1449 C CA . LEU A 1 180 ? -8.537 -14.421 -2.706 1.00 92.94 180 LEU A CA 1
ATOM 1450 C C . LEU A 1 180 ? -7.204 -14.341 -3.465 1.00 92.94 180 LEU A C 1
ATOM 1452 O O . LEU A 1 180 ? -7.180 -14.603 -4.666 1.00 92.94 180 LEU A O 1
ATOM 1456 N N . ILE A 1 181 ? -6.106 -14.035 -2.776 1.00 93.25 181 ILE A N 1
ATOM 1457 C CA . ILE A 1 181 ? -4.740 -13.997 -3.321 1.00 93.25 181 ILE A CA 1
ATOM 1458 C C . ILE A 1 181 ? -4.318 -15.392 -3.798 1.00 93.25 181 ILE A C 1
ATOM 1460 O O . ILE A 1 181 ? -3.790 -15.537 -4.903 1.00 93.25 181 ILE A O 1
ATOM 1464 N N . SER A 1 182 ? -4.634 -16.438 -3.029 1.00 93.19 182 SER A N 1
ATOM 1465 C CA . SER A 1 182 ? -4.265 -17.820 -3.360 1.00 93.19 182 SER A CA 1
ATOM 1466 C C . SER A 1 182 ? -4.869 -18.320 -4.678 1.00 93.19 182 SER A C 1
ATOM 1468 O O . SER A 1 182 ? -4.270 -19.162 -5.349 1.00 93.19 182 SER A O 1
ATOM 1470 N N . ARG A 1 183 ? -6.007 -17.761 -5.123 1.00 92.38 183 ARG A N 1
ATOM 1471 C CA . ARG A 1 183 ? -6.608 -18.074 -6.437 1.00 92.38 183 ARG A CA 1
ATOM 1472 C C . ARG A 1 183 ? -5.696 -17.726 -7.608 1.00 92.38 183 ARG A C 1
ATOM 1474 O O . ARG A 1 183 ? -5.860 -18.282 -8.692 1.00 92.38 183 ARG A O 1
ATOM 1481 N N . PHE A 1 184 ? -4.752 -16.821 -7.382 1.00 91.94 184 PHE A N 1
ATOM 1482 C CA . PHE A 1 184 ? -3.751 -16.401 -8.348 1.00 91.94 184 PHE A CA 1
ATOM 1483 C C . PHE A 1 184 ? -2.376 -17.045 -8.109 1.00 91.94 184 PHE A C 1
ATOM 1485 O O . PHE A 1 184 ? -1.419 -16.683 -8.786 1.00 91.94 184 PHE A O 1
ATOM 1492 N N . ALA A 1 185 ? -2.284 -18.012 -7.184 1.00 92.06 185 ALA A N 1
ATOM 1493 C CA . ALA A 1 185 ? -1.043 -18.664 -6.756 1.00 92.06 185 ALA A CA 1
ATOM 1494 C C . ALA A 1 185 ? 0.020 -17.688 -6.211 1.00 92.06 185 ALA A C 1
ATOM 1496 O O . ALA A 1 185 ? 1.217 -17.925 -6.343 1.00 92.06 185 ALA A O 1
ATOM 1497 N N . GLU A 1 186 ? -0.429 -16.596 -5.595 1.00 91.69 186 GLU A N 1
ATOM 1498 C CA . GLU A 1 186 ? 0.424 -15.600 -4.944 1.00 91.69 186 GLU A CA 1
ATOM 1499 C C . GLU A 1 186 ? 0.434 -15.833 -3.422 1.00 91.69 186 GLU A C 1
ATOM 1501 O O . GLU A 1 186 ? -0.510 -16.409 -2.872 1.00 91.69 186 GLU A O 1
ATOM 1506 N N . THR A 1 187 ? 1.478 -15.377 -2.722 1.00 89.31 187 THR A N 1
ATOM 1507 C CA . THR A 1 187 ? 1.602 -15.528 -1.259 1.00 89.31 187 THR A CA 1
ATOM 1508 C C . THR A 1 187 ? 2.213 -14.290 -0.610 1.00 89.31 187 THR A C 1
ATOM 1510 O O . THR A 1 187 ? 3.220 -13.778 -1.090 1.00 89.31 187 THR A O 1
ATOM 1513 N N . PHE A 1 188 ? 1.654 -13.855 0.522 1.00 90.38 188 PHE A N 1
ATOM 1514 C CA . PHE A 1 188 ? 2.140 -12.711 1.313 1.00 90.38 188 PHE A CA 1
ATOM 1515 C C . PHE A 1 188 ? 2.701 -13.127 2.683 1.00 90.38 188 PHE A C 1
ATOM 1517 O O . PHE A 1 188 ? 2.890 -12.282 3.555 1.00 90.38 188 PHE A O 1
ATOM 1524 N N . SER A 1 189 ? 2.949 -14.420 2.903 1.00 88.19 189 SER A N 1
ATOM 1525 C CA . SER A 1 189 ? 3.353 -14.961 4.206 1.00 88.19 189 SER A CA 1
ATOM 1526 C C . SER A 1 189 ? 4.675 -14.371 4.700 1.00 88.19 189 SER A C 1
ATOM 1528 O O . SER A 1 189 ? 4.707 -13.826 5.801 1.00 88.19 189 SER A O 1
ATOM 1530 N N . ASP A 1 190 ? 5.718 -14.386 3.865 1.00 88.81 190 ASP A N 1
ATOM 1531 C CA . ASP A 1 190 ? 7.040 -13.844 4.213 1.00 88.81 190 ASP A CA 1
ATOM 1532 C C . ASP A 1 190 ? 6.967 -12.342 4.515 1.00 88.81 190 ASP A C 1
ATOM 1534 O O . ASP A 1 190 ? 7.481 -11.875 5.529 1.00 88.81 190 ASP A O 1
ATOM 1538 N N . TYR A 1 191 ? 6.237 -11.598 3.677 1.00 90.00 191 TYR A N 1
ATOM 1539 C CA . TYR A 1 191 ? 5.975 -10.177 3.889 1.00 90.00 191 TYR A CA 1
ATOM 1540 C C . TYR A 1 191 ? 5.270 -9.923 5.227 1.00 90.00 191 TYR A C 1
ATOM 1542 O O . TYR A 1 191 ? 5.682 -9.061 5.996 1.00 90.00 191 TYR A O 1
ATOM 1550 N N . THR A 1 192 ? 4.218 -10.690 5.520 1.00 89.12 192 THR A N 1
ATOM 1551 C CA . THR A 1 192 ? 3.428 -10.546 6.751 1.00 89.12 192 THR A CA 1
ATOM 1552 C C . THR A 1 192 ? 4.285 -10.828 7.983 1.00 89.12 192 THR A C 1
ATOM 1554 O O . THR A 1 192 ? 4.214 -10.084 8.958 1.00 89.12 192 THR A O 1
ATOM 1557 N N . PHE A 1 193 ? 5.118 -11.870 7.936 1.00 88.81 193 PHE A N 1
ATOM 1558 C CA . PHE A 1 193 ? 6.030 -12.216 9.024 1.00 88.81 193 PHE A CA 1
ATOM 1559 C C . PHE A 1 193 ? 7.050 -11.102 9.287 1.00 88.81 193 PHE A C 1
ATOM 1561 O O . PHE A 1 193 ? 7.198 -10.668 10.428 1.00 88.81 193 PHE A O 1
ATOM 1568 N N . LEU A 1 194 ? 7.692 -10.586 8.235 1.00 88.56 194 LEU A N 1
ATOM 1569 C CA . LEU A 1 194 ? 8.656 -9.489 8.353 1.00 88.56 194 LEU A CA 1
ATOM 1570 C C . LEU A 1 194 ? 8.011 -8.217 8.884 1.00 88.56 194 LEU A C 1
ATOM 1572 O O . LEU A 1 194 ? 8.565 -7.574 9.766 1.00 88.56 194 LEU A O 1
ATOM 1576 N N . MET A 1 195 ? 6.818 -7.871 8.398 1.00 87.25 195 MET A N 1
ATOM 1577 C CA . MET A 1 195 ? 6.091 -6.718 8.920 1.00 87.25 195 MET A CA 1
ATOM 1578 C C . MET A 1 195 ? 5.806 -6.887 10.413 1.00 87.25 195 MET A C 1
ATOM 1580 O O . MET A 1 195 ? 6.105 -5.969 11.170 1.00 87.25 195 MET A O 1
ATOM 1584 N N . LYS A 1 196 ? 5.333 -8.059 10.858 1.00 86.00 196 LYS A N 1
ATOM 1585 C CA . LYS A 1 196 ? 5.113 -8.346 12.288 1.00 86.00 196 LYS A CA 1
ATOM 1586 C C . LYS A 1 196 ? 6.387 -8.242 13.121 1.00 86.00 196 LYS A C 1
ATOM 1588 O O . LYS A 1 196 ? 6.317 -7.761 14.245 1.00 86.00 196 LYS A O 1
ATOM 1593 N N . SER A 1 197 ? 7.528 -8.657 12.576 1.00 84.06 197 SER A N 1
ATOM 1594 C CA . SER A 1 197 ? 8.829 -8.486 13.230 1.00 84.06 197 SER A CA 1
ATOM 1595 C C . SER A 1 197 ? 9.230 -7.011 13.329 1.00 84.06 197 SER A C 1
ATOM 1597 O O . SER A 1 197 ? 9.727 -6.586 14.361 1.00 84.06 197 SER A O 1
ATOM 1599 N N . LEU A 1 198 ? 8.979 -6.228 12.274 1.00 81.69 198 LEU A N 1
ATOM 1600 C CA . LEU A 1 198 ? 9.394 -4.828 12.172 1.00 81.69 198 LEU A CA 1
ATOM 1601 C C . LEU A 1 198 ? 8.518 -3.849 12.947 1.00 81.69 198 LEU A C 1
ATOM 1603 O O . LEU A 1 198 ? 9.047 -2.880 13.469 1.00 81.69 198 LEU A O 1
ATOM 1607 N N . TYR A 1 199 ? 7.195 -4.043 12.980 1.00 77.62 199 TYR A N 1
ATOM 1608 C CA . TYR A 1 199 ? 6.271 -3.111 13.646 1.00 77.62 199 TYR A CA 1
ATOM 1609 C C . TYR A 1 199 ? 5.368 -3.756 14.707 1.00 77.62 199 TYR A C 1
ATOM 1611 O O . TYR A 1 199 ? 4.461 -3.109 15.225 1.00 77.62 199 TYR A O 1
ATOM 1619 N N . GLY A 1 200 ? 5.579 -5.024 15.057 1.00 76.69 200 GLY A N 1
ATOM 1620 C CA . GLY A 1 200 ? 4.782 -5.714 16.072 1.00 76.69 200 GLY A CA 1
ATOM 1621 C C . GLY A 1 200 ? 3.377 -6.118 15.606 1.00 76.69 200 GLY A C 1
ATOM 1622 O O . GLY A 1 200 ? 3.088 -6.251 14.412 1.00 76.69 200 GLY A O 1
ATOM 1623 N N . LYS A 1 201 ? 2.485 -6.371 16.574 1.00 65.69 201 LYS A N 1
ATOM 1624 C CA . LYS A 1 201 ? 1.165 -6.986 16.328 1.00 65.69 201 LYS A CA 1
ATOM 1625 C C . LYS A 1 201 ? 0.187 -6.088 15.566 1.00 65.69 201 LYS A C 1
ATOM 1627 O O . LYS A 1 201 ? -0.577 -6.607 14.764 1.00 65.69 201 LYS A O 1
ATOM 1632 N N . SER A 1 202 ? 0.267 -4.768 15.720 1.00 67.69 202 SER A N 1
ATOM 1633 C CA . SER A 1 202 ? -0.640 -3.803 15.071 1.00 67.69 202 SER A CA 1
ATOM 1634 C C . SER A 1 202 ? -0.392 -3.620 13.562 1.00 67.69 202 SER A C 1
ATOM 1636 O O . SER A 1 202 ? -0.912 -2.700 12.933 1.00 67.69 202 SER A O 1
ATOM 1638 N N . THR A 1 203 ? 0.426 -4.483 12.952 1.00 75.00 203 THR A N 1
ATOM 1639 C CA . THR A 1 203 ? 0.742 -4.465 11.514 1.00 75.00 203 THR A CA 1
ATOM 1640 C C . THR A 1 203 ? -0.317 -5.051 10.626 1.00 75.00 203 THR A C 1
ATOM 1642 O O . THR A 1 203 ? -0.261 -4.835 9.411 1.00 75.00 203 THR A O 1
ATOM 1645 N N . ASP A 1 204 ? -1.257 -5.792 11.204 1.00 80.56 204 ASP A N 1
ATOM 1646 C CA . ASP A 1 204 ? -2.250 -6.499 10.419 1.00 80.56 204 ASP A CA 1
ATOM 1647 C C . ASP A 1 204 ? -3.061 -5.517 9.556 1.00 80.56 204 ASP A C 1
ATOM 1649 O O . ASP A 1 204 ? -3.287 -5.819 8.390 1.00 80.56 204 ASP A O 1
ATOM 1653 N N . GLU A 1 205 ? -3.337 -4.289 10.018 1.00 83.25 205 GLU A N 1
ATOM 1654 C CA . GLU A 1 205 ? -3.964 -3.229 9.207 1.00 83.25 205 GLU A CA 1
ATOM 1655 C C . GLU A 1 205 ? -3.142 -2.821 7.965 1.00 83.25 205 GLU A C 1
ATOM 1657 O O . GLU A 1 205 ? -3.677 -2.666 6.863 1.00 83.25 205 GLU A O 1
ATOM 1662 N N . ILE A 1 206 ? -1.824 -2.642 8.117 1.00 86.25 206 ILE A N 1
ATOM 1663 C CA . ILE A 1 206 ? -0.935 -2.238 7.013 1.00 86.25 206 ILE A CA 1
ATOM 1664 C C . ILE A 1 206 ? -0.817 -3.376 6.003 1.00 86.25 206 ILE A C 1
ATOM 1666 O O . ILE A 1 206 ? -0.892 -3.154 4.790 1.00 86.25 206 ILE A O 1
ATOM 1670 N N . VAL A 1 207 ? -0.648 -4.601 6.504 1.00 89.50 207 VAL A N 1
ATOM 1671 C CA . VAL A 1 207 ? -0.605 -5.810 5.680 1.00 89.50 207 VAL A CA 1
ATOM 1672 C C . VAL A 1 207 ? -1.919 -5.967 4.919 1.00 89.50 207 VAL A C 1
ATOM 1674 O O . VAL A 1 207 ? -1.885 -6.198 3.708 1.00 89.50 207 VAL A O 1
ATOM 1677 N N . LEU A 1 208 ? -3.056 -5.764 5.587 1.00 88.38 208 LEU A N 1
ATOM 1678 C CA . LEU A 1 208 ? -4.384 -5.786 4.984 1.00 88.38 208 LEU A CA 1
ATOM 1679 C C . LEU A 1 208 ? -4.484 -4.782 3.834 1.00 88.38 208 LEU A C 1
ATOM 1681 O O . LEU A 1 208 ? -4.784 -5.165 2.704 1.00 88.38 208 LEU A O 1
ATOM 1685 N N . SER A 1 209 ? -4.138 -3.516 4.090 1.00 88.31 209 SER A N 1
ATOM 1686 C CA . SER A 1 209 ? -4.175 -2.451 3.082 1.00 88.31 209 SER A CA 1
ATOM 1687 C C . SER A 1 209 ? -3.301 -2.781 1.868 1.00 88.31 209 SER A C 1
ATOM 1689 O O . SER A 1 209 ? -3.692 -2.542 0.722 1.00 88.31 209 SER A O 1
ATOM 1691 N N . ASN A 1 210 ? -2.125 -3.370 2.090 1.00 90.88 210 ASN A N 1
ATOM 1692 C CA . ASN A 1 210 ? -1.222 -3.757 1.008 1.00 90.88 210 ASN A CA 1
ATOM 1693 C C . ASN A 1 210 ? -1.748 -4.953 0.203 1.00 90.88 210 ASN A C 1
ATOM 1695 O O . ASN A 1 210 ? -1.660 -4.930 -1.028 1.00 90.88 210 ASN A O 1
ATOM 1699 N N . LYS A 1 211 ? -2.363 -5.947 0.855 1.00 92.31 211 LYS A N 1
ATOM 1700 C CA . LYS A 1 211 ? -3.052 -7.068 0.191 1.00 92.31 211 LYS A CA 1
ATOM 1701 C C . LYS A 1 211 ? -4.226 -6.582 -0.665 1.00 92.31 211 LYS A C 1
ATOM 1703 O O . LYS A 1 211 ? -4.354 -6.994 -1.820 1.00 92.31 211 LYS A O 1
ATOM 1708 N N . GLU A 1 212 ? -5.042 -5.662 -0.153 1.00 91.25 212 GLU A N 1
ATOM 1709 C CA . GLU A 1 212 ? -6.162 -5.063 -0.896 1.00 91.25 212 GLU A CA 1
ATOM 1710 C C . GLU A 1 212 ? -5.681 -4.256 -2.107 1.00 91.25 212 GLU A C 1
ATOM 1712 O O . GLU A 1 212 ? -6.197 -4.416 -3.219 1.00 91.25 212 GLU A O 1
ATOM 1717 N N . LYS A 1 213 ? -4.636 -3.436 -1.940 1.00 91.31 213 LYS A N 1
ATOM 1718 C CA . LYS A 1 213 ? -4.007 -2.700 -3.052 1.00 91.31 213 LYS A CA 1
ATOM 1719 C C . LYS A 1 213 ? -3.432 -3.648 -4.106 1.00 91.31 213 LYS A C 1
ATOM 1721 O O . LYS A 1 213 ? -3.632 -3.427 -5.298 1.00 91.31 213 LYS A O 1
ATOM 1726 N N . PHE A 1 214 ? -2.767 -4.726 -3.693 1.00 93.00 214 PHE A N 1
ATOM 1727 C CA . PHE A 1 214 ? -2.236 -5.726 -4.619 1.00 93.00 214 PHE A CA 1
ATOM 1728 C C . PHE A 1 214 ? -3.347 -6.406 -5.430 1.00 93.00 214 PHE A C 1
ATOM 1730 O O . PHE A 1 214 ? -3.259 -6.477 -6.656 1.00 93.00 214 PHE A O 1
ATOM 1737 N N . LEU A 1 215 ? -4.415 -6.863 -4.769 1.00 93.06 215 LEU A N 1
ATOM 1738 C CA . LEU A 1 215 ? -5.549 -7.511 -5.432 1.00 93.06 215 LEU A CA 1
ATOM 1739 C C . LEU A 1 215 ? -6.323 -6.557 -6.351 1.00 93.06 215 LEU A C 1
ATOM 1741 O O . LEU A 1 215 ? -6.708 -6.946 -7.455 1.00 93.06 215 LEU A O 1
ATOM 1745 N N . SER A 1 216 ? -6.548 -5.312 -5.926 1.00 92.50 216 SER A N 1
ATOM 1746 C CA . SER A 1 216 ? -7.304 -4.325 -6.714 1.00 92.50 216 SER A CA 1
ATOM 1747 C C . SER A 1 216 ? -6.566 -3.923 -7.992 1.00 92.50 216 SER A C 1
ATOM 1749 O O . SER A 1 216 ? -7.188 -3.705 -9.033 1.00 92.50 216 SER A O 1
ATOM 1751 N N . GLU A 1 217 ? -5.233 -3.913 -7.955 1.00 93.31 217 GLU A N 1
ATOM 1752 C CA . GLU A 1 217 ? -4.381 -3.630 -9.110 1.00 93.31 217 GLU A CA 1
ATOM 1753 C C . GLU A 1 217 ? -3.955 -4.891 -9.886 1.00 93.31 217 GLU A C 1
ATOM 1755 O O . GLU A 1 217 ? -3.305 -4.766 -10.935 1.00 93.31 217 GLU A O 1
ATOM 1760 N N . TYR A 1 218 ? -4.347 -6.093 -9.435 1.00 93.31 218 TYR A N 1
ATOM 1761 C CA . TYR A 1 218 ? -3.804 -7.376 -9.903 1.00 93.31 218 TYR A CA 1
ATOM 1762 C C . TYR A 1 218 ? -3.891 -7.566 -11.419 1.00 93.31 218 TYR A C 1
ATOM 1764 O O . TYR A 1 218 ? -2.957 -8.080 -12.035 1.00 93.31 218 TYR A O 1
ATOM 1772 N N . LYS A 1 219 ? -4.969 -7.082 -12.057 1.00 91.12 219 LYS A N 1
ATOM 1773 C CA . LYS A 1 219 ? -5.121 -7.118 -13.524 1.00 91.12 219 LYS A CA 1
ATOM 1774 C C . LYS A 1 219 ? -3.899 -6.525 -14.229 1.00 91.12 219 LYS A C 1
ATOM 1776 O O . LYS A 1 219 ? -3.396 -7.135 -15.168 1.00 91.12 219 LYS A O 1
ATOM 1781 N N . SER A 1 220 ? -3.432 -5.362 -13.772 1.00 91.88 220 SER A N 1
ATOM 1782 C CA . SER A 1 220 ? -2.250 -4.699 -14.335 1.00 91.88 220 SER A CA 1
ATOM 1783 C C . SER A 1 220 ? -0.952 -5.376 -13.896 1.00 91.88 220 SER A C 1
ATOM 1785 O O . SER A 1 220 ? -0.080 -5.610 -14.724 1.00 91.88 220 SER A O 1
ATOM 1787 N N . LEU A 1 221 ? -0.847 -5.782 -12.625 1.00 93.31 221 LEU A N 1
ATOM 1788 C CA . LEU A 1 221 ? 0.359 -6.432 -12.092 1.00 93.31 221 LEU A CA 1
ATOM 1789 C C . LEU A 1 221 ? 0.650 -7.778 -12.768 1.00 93.31 221 LEU A C 1
ATOM 1791 O O . LEU A 1 221 ? 1.806 -8.169 -12.895 1.00 93.31 221 LEU A O 1
ATOM 1795 N N . SER A 1 222 ? -0.393 -8.490 -13.193 1.00 91.50 222 SER A N 1
ATOM 1796 C CA . SER A 1 222 ? -0.279 -9.773 -13.882 1.00 91.50 222 SER A CA 1
ATOM 1797 C C . SER A 1 222 ? -0.089 -9.587 -15.390 1.00 91.50 222 SER A C 1
ATOM 1799 O O . SER A 1 222 ? 0.921 -10.018 -15.947 1.00 91.50 222 SER A O 1
ATOM 1801 N N . LYS A 1 223 ? -1.021 -8.893 -16.062 1.00 90.62 223 LYS A N 1
ATOM 1802 C CA . LYS A 1 223 ? -1.009 -8.736 -17.527 1.00 90.62 223 LYS A CA 1
ATOM 1803 C C . LYS A 1 223 ? 0.216 -7.969 -18.022 1.00 90.62 223 LYS A C 1
ATOM 1805 O O . LYS A 1 223 ? 0.798 -8.343 -19.038 1.00 90.62 223 LYS A O 1
ATOM 1810 N N . ASP A 1 224 ? 0.589 -6.905 -17.318 1.00 92.75 224 ASP A N 1
ATOM 1811 C CA . ASP A 1 224 ? 1.598 -5.961 -17.788 1.00 92.75 224 ASP A CA 1
ATOM 1812 C C . ASP A 1 224 ? 2.994 -6.302 -17.246 1.00 92.75 224 ASP A C 1
ATOM 1814 O O . ASP A 1 224 ? 3.915 -5.520 -17.425 1.00 92.75 224 ASP A O 1
ATOM 1818 N N . ARG A 1 225 ? 3.201 -7.478 -16.628 1.00 89.94 225 ARG A N 1
ATOM 1819 C CA . ARG A 1 225 ? 4.480 -7.881 -16.001 1.00 89.94 225 ARG A CA 1
ATOM 1820 C C . ARG A 1 225 ? 5.700 -7.701 -16.915 1.00 89.94 225 ARG A C 1
ATOM 1822 O O . ARG A 1 225 ? 6.746 -7.259 -16.457 1.00 89.94 225 ARG A O 1
ATOM 1829 N N . GLY A 1 226 ? 5.559 -8.036 -18.199 1.00 87.38 226 GLY A N 1
ATOM 1830 C CA . GLY A 1 226 ? 6.613 -7.900 -19.214 1.00 87.38 226 GLY A CA 1
ATOM 1831 C C . GLY A 1 226 ? 6.626 -6.557 -19.954 1.00 87.38 226 GLY A C 1
ATOM 1832 O O . GLY A 1 226 ? 7.326 -6.430 -20.956 1.00 87.38 226 GLY A O 1
ATOM 1833 N N . LEU A 1 227 ? 5.819 -5.582 -19.530 1.00 91.75 227 LEU A N 1
ATOM 1834 C CA . LEU A 1 227 ? 5.756 -4.260 -20.146 1.00 91.75 227 LEU A CA 1
ATOM 1835 C C . LEU A 1 227 ? 6.958 -3.418 -19.694 1.00 91.75 227 LEU A C 1
ATOM 1837 O O . LEU A 1 227 ? 7.197 -3.264 -18.497 1.00 91.75 227 LEU A O 1
ATOM 1841 N N . GLY A 1 228 ? 7.707 -2.869 -20.649 1.00 90.00 228 GLY A N 1
ATOM 1842 C CA . GLY A 1 228 ? 8.783 -1.911 -20.379 1.00 90.00 228 GLY A CA 1
ATOM 1843 C C . GLY A 1 228 ? 8.267 -0.485 -20.162 1.00 90.00 228 GLY A C 1
ATOM 1844 O O . GLY A 1 228 ? 7.071 -0.213 -20.284 1.00 90.00 228 GLY A O 1
ATOM 1845 N N . TYR A 1 229 ? 9.182 0.440 -19.874 1.00 90.69 229 TYR A N 1
ATOM 1846 C CA . TYR A 1 229 ? 8.872 1.871 -19.795 1.00 90.69 229 TYR A CA 1
ATOM 1847 C C . TYR A 1 229 ? 8.337 2.402 -21.137 1.00 90.69 229 TYR A C 1
ATOM 1849 O O . TYR A 1 229 ? 8.867 2.074 -22.204 1.00 90.69 229 TYR A O 1
ATOM 1857 N N . ASN A 1 230 ? 7.305 3.253 -21.112 1.00 91.88 230 ASN A N 1
ATOM 1858 C CA . ASN A 1 230 ? 6.776 3.846 -22.336 1.00 91.88 230 ASN A CA 1
ATOM 1859 C C . ASN A 1 230 ? 7.555 5.109 -22.736 1.00 91.88 230 ASN A C 1
ATOM 1861 O O . ASN A 1 230 ? 7.246 6.213 -22.289 1.00 91.88 230 ASN A O 1
ATOM 1865 N N . TYR A 1 231 ? 8.525 4.947 -23.636 1.00 88.94 231 TYR A N 1
ATOM 1866 C CA . TYR A 1 231 ? 9.338 6.041 -24.183 1.00 88.94 231 TYR A CA 1
ATOM 1867 C C . TYR A 1 231 ? 8.617 6.916 -25.221 1.00 88.94 231 TYR A C 1
ATOM 1869 O O . TYR A 1 231 ? 9.200 7.875 -25.713 1.00 88.94 231 TYR A O 1
ATOM 1877 N N . THR A 1 232 ? 7.368 6.617 -25.600 1.00 88.12 232 THR A N 1
ATOM 1878 C CA . THR A 1 232 ? 6.625 7.481 -26.537 1.00 88.12 232 THR A CA 1
ATOM 1879 C C . THR A 1 232 ? 5.986 8.686 -25.850 1.00 88.12 232 THR A C 1
ATOM 1881 O O . THR A 1 232 ? 5.419 9.538 -26.531 1.00 88.12 232 THR A O 1
ATOM 1884 N N . LEU A 1 233 ? 6.008 8.737 -24.516 1.00 88.19 233 LEU A N 1
ATOM 1885 C CA . LEU A 1 233 ? 5.491 9.852 -23.730 1.00 88.19 233 LEU A CA 1
ATOM 1886 C C . LEU A 1 233 ? 6.611 10.869 -23.509 1.00 88.19 233 LEU A C 1
ATOM 1888 O O . LEU A 1 233 ? 7.619 10.555 -22.888 1.00 88.19 233 LEU A O 1
ATOM 1892 N N . PHE A 1 234 ? 6.450 12.078 -24.041 1.00 85.06 234 PHE A N 1
ATOM 1893 C CA . PHE A 1 234 ? 7.521 13.082 -24.097 1.00 85.06 234 PHE A CA 1
ATOM 1894 C C . PHE A 1 234 ? 7.182 14.397 -23.386 1.00 85.06 234 PHE A C 1
ATOM 1896 O O . PHE A 1 234 ? 8.035 15.288 -23.339 1.00 85.06 234 PHE A O 1
ATOM 1903 N N . ALA A 1 235 ? 5.961 14.558 -22.864 1.00 85.50 235 ALA A N 1
ATOM 1904 C CA . ALA A 1 235 ? 5.635 15.724 -22.053 1.00 85.50 235 ALA A CA 1
ATOM 1905 C C . ALA A 1 235 ? 6.365 15.626 -20.709 1.00 85.50 235 ALA A C 1
ATOM 1907 O O . ALA A 1 235 ? 6.472 14.546 -20.133 1.00 85.50 235 ALA A O 1
ATOM 1908 N N . ASP A 1 236 ? 6.843 16.749 -20.171 1.00 79.94 236 ASP A N 1
ATOM 1909 C CA . ASP A 1 236 ? 7.593 16.732 -18.908 1.00 79.94 236 ASP A CA 1
ATOM 1910 C C . ASP A 1 236 ? 6.744 16.199 -17.733 1.00 79.94 236 ASP A C 1
ATOM 1912 O O . ASP A 1 236 ? 7.285 15.608 -16.799 1.00 79.94 236 ASP A O 1
ATOM 1916 N N . SER A 1 237 ? 5.413 16.335 -17.818 1.00 85.88 237 SER A N 1
ATOM 1917 C CA . SER A 1 237 ? 4.445 15.757 -16.878 1.00 85.88 237 SER A CA 1
ATOM 1918 C C . SER A 1 237 ? 4.317 14.237 -16.954 1.00 85.88 237 SER A C 1
ATOM 1920 O O . SER A 1 237 ? 3.738 13.660 -16.044 1.00 85.88 237 SER A O 1
ATOM 1922 N N . ASP A 1 238 ? 4.810 13.598 -18.020 1.00 86.25 238 ASP A N 1
ATOM 1923 C CA . ASP A 1 238 ? 4.708 12.149 -18.237 1.00 86.25 238 ASP A CA 1
ATOM 1924 C C . ASP A 1 238 ? 5.963 11.390 -17.763 1.00 86.25 238 ASP A C 1
ATOM 1926 O O . ASP A 1 238 ? 5.923 10.175 -17.536 1.00 86.25 238 ASP A O 1
ATOM 1930 N N . LEU A 1 239 ? 7.079 12.106 -17.591 1.00 85.88 239 LEU A N 1
ATOM 1931 C CA . LEU A 1 239 ? 8.401 11.529 -17.332 1.00 85.88 239 LEU A CA 1
ATOM 1932 C C . LEU A 1 239 ? 8.717 11.351 -15.843 1.00 85.88 239 LEU A C 1
ATOM 1934 O O . LEU A 1 239 ? 9.426 10.414 -15.479 1.00 85.88 239 LEU A O 1
ATOM 1938 N N . TRP A 1 240 ? 8.231 12.262 -14.994 1.00 90.81 240 TRP A N 1
ATOM 1939 C CA . TRP A 1 240 ? 8.540 12.301 -13.562 1.00 90.81 240 TRP A CA 1
ATOM 1940 C C . TRP A 1 240 ? 7.289 12.582 -12.732 1.00 90.81 240 TRP A C 1
ATOM 1942 O O . TRP A 1 240 ? 6.414 13.331 -13.154 1.00 90.81 240 TRP A O 1
ATOM 1952 N N . ASN A 1 241 ? 7.230 12.008 -11.534 1.00 90.62 241 ASN A N 1
ATOM 1953 C CA . ASN A 1 241 ? 6.046 11.894 -10.682 1.00 90.62 241 ASN A CA 1
ATOM 1954 C C . ASN A 1 241 ? 4.878 11.174 -11.378 1.00 90.62 241 ASN A C 1
ATOM 1956 O O . ASN A 1 241 ? 3.721 11.574 -11.249 1.00 90.62 241 ASN A O 1
ATOM 1960 N N . THR A 1 242 ? 5.178 10.110 -12.134 1.00 93.12 242 THR A N 1
ATOM 1961 C CA . THR A 1 242 ? 4.183 9.386 -12.938 1.00 93.12 242 THR A CA 1
ATOM 1962 C C . THR A 1 242 ? 4.158 7.889 -12.673 1.00 93.12 242 THR A C 1
ATOM 1964 O O . THR A 1 242 ? 5.061 7.312 -12.070 1.00 93.12 242 THR A O 1
ATOM 1967 N N . ASN A 1 243 ? 3.096 7.248 -13.165 1.00 91.94 243 ASN A N 1
ATOM 1968 C CA . ASN A 1 243 ? 2.939 5.795 -13.173 1.00 91.94 243 ASN A CA 1
ATOM 1969 C C . ASN A 1 243 ? 3.563 5.137 -14.422 1.00 91.94 243 ASN A C 1
ATOM 1971 O O . ASN A 1 243 ? 3.325 3.952 -14.652 1.00 91.94 243 ASN A O 1
ATOM 1975 N N . ASN A 1 244 ? 4.304 5.888 -15.249 1.00 92.94 244 ASN A N 1
ATOM 1976 C CA . ASN A 1 244 ? 5.020 5.342 -16.399 1.00 92.94 244 ASN A CA 1
ATOM 1977 C C . ASN A 1 244 ? 6.285 4.635 -15.900 1.00 92.94 244 ASN A C 1
ATOM 1979 O O . ASN A 1 244 ? 7.356 5.222 -15.845 1.00 92.94 244 ASN A O 1
ATOM 1983 N N . ILE A 1 245 ? 6.134 3.393 -15.459 1.00 93.62 245 ILE A N 1
ATOM 1984 C CA . ILE A 1 245 ? 7.216 2.533 -14.975 1.00 93.62 245 ILE A CA 1
ATOM 1985 C C . ILE A 1 245 ? 7.087 1.157 -15.622 1.00 93.62 245 ILE A C 1
ATOM 1987 O O . ILE A 1 245 ? 6.020 0.805 -16.130 1.00 93.62 245 ILE A O 1
ATOM 1991 N N . SER A 1 246 ? 8.158 0.363 -15.590 1.00 92.88 246 SER A N 1
ATOM 1992 C CA . SER A 1 246 ? 8.079 -1.019 -16.071 1.00 92.88 246 SER A CA 1
ATOM 1993 C C . SER A 1 246 ? 7.100 -1.841 -15.220 1.00 92.88 246 SER A C 1
ATOM 1995 O O . SER A 1 246 ? 6.950 -1.630 -14.011 1.00 92.88 246 SER A O 1
ATOM 1997 N N . GLY A 1 247 ? 6.425 -2.807 -15.838 1.00 93.75 247 GLY A N 1
ATOM 1998 C CA . GLY A 1 247 ? 5.458 -3.654 -15.144 1.00 93.75 247 GLY A CA 1
ATOM 1999 C C . GLY A 1 247 ? 6.092 -4.518 -14.059 1.00 93.75 247 GLY A C 1
ATOM 2000 O O . GLY A 1 247 ? 5.497 -4.698 -12.996 1.00 93.75 247 GLY A O 1
ATOM 2001 N N . VAL A 1 248 ? 7.328 -4.981 -14.274 1.00 93.25 248 VAL A N 1
ATOM 2002 C CA . VAL A 1 248 ? 8.100 -5.708 -13.257 1.00 93.25 248 VAL A CA 1
ATOM 2003 C C . VAL A 1 248 ? 8.433 -4.812 -12.059 1.00 93.25 248 VAL A C 1
ATOM 2005 O O . VAL A 1 248 ? 8.220 -5.229 -10.924 1.00 93.25 248 VAL A O 1
ATOM 2008 N N . GLN A 1 249 ? 8.838 -3.554 -12.277 1.00 94.81 249 GLN A N 1
ATOM 2009 C CA . GLN A 1 249 ? 9.073 -2.582 -11.199 1.00 94.81 249 GLN A CA 1
ATOM 2010 C C . GLN A 1 249 ? 7.790 -2.318 -10.406 1.00 94.81 249 GLN A C 1
ATOM 2012 O O . GLN A 1 249 ? 7.814 -2.351 -9.176 1.00 94.81 249 GLN A O 1
ATOM 2017 N N . LYS A 1 250 ? 6.654 -2.129 -11.094 1.00 95.12 250 LYS A N 1
ATOM 2018 C CA . LYS A 1 250 ? 5.345 -1.944 -10.449 1.00 95.12 250 LYS A CA 1
ATOM 2019 C C . LYS A 1 250 ? 4.976 -3.141 -9.572 1.00 95.12 250 LYS A C 1
ATOM 2021 O O . LYS A 1 250 ? 4.524 -2.975 -8.438 1.00 95.12 250 LYS A O 1
ATOM 2026 N N . ARG A 1 251 ? 5.172 -4.352 -10.095 1.00 94.44 251 ARG A N 1
ATOM 2027 C CA . ARG A 1 251 ? 4.852 -5.596 -9.396 1.00 94.44 251 ARG A CA 1
ATOM 2028 C C . ARG A 1 251 ? 5.749 -5.831 -8.186 1.00 94.44 251 ARG A C 1
ATOM 2030 O O . ARG A 1 251 ? 5.216 -6.079 -7.108 1.00 94.44 251 ARG A O 1
ATOM 2037 N N . ILE A 1 252 ? 7.066 -5.683 -8.337 1.00 95.00 252 ILE A N 1
ATOM 2038 C CA . ILE A 1 252 ? 8.020 -5.762 -7.221 1.00 95.00 252 ILE A CA 1
ATOM 2039 C C . ILE A 1 252 ? 7.626 -4.753 -6.142 1.00 95.00 252 ILE A C 1
ATOM 2041 O O . ILE A 1 252 ? 7.479 -5.129 -4.985 1.00 95.00 252 ILE A O 1
ATOM 2045 N N . ALA A 1 253 ? 7.363 -3.495 -6.509 1.00 95.19 253 ALA A N 1
ATOM 2046 C CA . ALA A 1 253 ? 6.976 -2.466 -5.548 1.00 95.19 253 ALA A CA 1
ATOM 2047 C C . ALA A 1 253 ? 5.742 -2.870 -4.723 1.00 95.19 253 ALA A C 1
ATOM 2049 O O . ALA A 1 253 ? 5.743 -2.711 -3.504 1.00 95.19 253 ALA A O 1
ATOM 2050 N N . ARG A 1 254 ? 4.713 -3.455 -5.349 1.00 94.00 254 ARG A N 1
ATOM 2051 C CA . ARG A 1 254 ? 3.520 -3.927 -4.628 1.00 94.00 254 ARG A CA 1
ATOM 2052 C C . ARG A 1 254 ? 3.776 -5.153 -3.750 1.00 94.00 254 ARG A C 1
ATOM 2054 O O . ARG A 1 254 ? 3.234 -5.194 -2.651 1.00 94.00 254 ARG A O 1
ATOM 2061 N N . LEU A 1 255 ? 4.620 -6.094 -4.174 1.00 93.88 255 LEU A N 1
ATOM 2062 C CA . LEU A 1 255 ? 5.013 -7.249 -3.350 1.00 93.88 255 LEU A CA 1
ATOM 2063 C C . LEU A 1 255 ? 5.824 -6.831 -2.115 1.00 93.88 255 LEU A C 1
ATOM 2065 O O . LEU A 1 255 ? 5.632 -7.381 -1.038 1.00 93.88 255 LEU A O 1
ATOM 2069 N N . LEU A 1 256 ? 6.661 -5.799 -2.241 1.00 93.69 256 LEU A N 1
ATOM 2070 C CA . LEU A 1 256 ? 7.398 -5.214 -1.115 1.00 93.69 256 LEU A CA 1
ATOM 2071 C C . LEU A 1 256 ? 6.532 -4.298 -0.231 1.00 93.69 256 LEU A C 1
ATOM 2073 O O . LEU A 1 256 ? 7.023 -3.731 0.749 1.00 93.69 256 LEU A O 1
ATOM 2077 N N . GLY A 1 257 ? 5.254 -4.100 -0.566 1.00 91.75 257 GLY A N 1
ATOM 2078 C CA . GLY A 1 257 ? 4.367 -3.177 0.144 1.00 91.75 257 GLY A CA 1
ATOM 2079 C C . GLY A 1 257 ? 4.784 -1.708 0.013 1.00 91.75 257 GLY A C 1
ATOM 2080 O O . GLY A 1 257 ? 4.532 -0.918 0.919 1.00 91.75 257 GLY A O 1
ATOM 2081 N N . VAL A 1 258 ? 5.473 -1.325 -1.068 1.00 93.00 258 VAL A N 1
ATOM 2082 C CA . VAL A 1 258 ? 5.809 0.078 -1.359 1.00 93.00 258 VAL A CA 1
ATOM 2083 C C . VAL A 1 258 ? 4.518 0.821 -1.699 1.00 93.00 258 VAL A C 1
ATOM 2085 O O . VAL A 1 258 ? 3.822 0.504 -2.671 1.00 93.00 258 VAL A O 1
ATOM 2088 N N . LYS A 1 259 ? 4.199 1.829 -0.884 1.00 89.19 259 LYS A N 1
ATOM 2089 C CA . LYS A 1 259 ? 2.955 2.607 -0.982 1.00 89.19 259 LYS A CA 1
ATOM 2090 C C . LYS A 1 259 ? 2.880 3.390 -2.295 1.00 89.19 259 LYS A C 1
ATOM 2092 O O . LYS A 1 259 ? 1.889 3.280 -3.021 1.00 89.19 259 LYS A O 1
ATOM 2097 N N . ASN A 1 260 ? 3.947 4.120 -2.623 1.00 91.62 260 ASN A N 1
ATOM 2098 C CA . ASN A 1 260 ? 4.054 4.924 -3.835 1.00 91.62 260 ASN A CA 1
ATOM 2099 C C . ASN A 1 260 ? 5.180 4.402 -4.741 1.00 91.62 260 ASN A C 1
ATOM 2101 O O . ASN A 1 260 ? 6.354 4.630 -4.466 1.00 91.62 260 ASN A O 1
ATOM 2105 N N . TYR A 1 261 ? 4.812 3.722 -5.829 1.00 92.81 261 TYR A N 1
ATOM 2106 C CA . TYR A 1 261 ? 5.760 3.210 -6.824 1.00 92.81 261 TYR A CA 1
ATOM 2107 C C . TYR A 1 261 ? 6.073 4.208 -7.950 1.00 92.81 261 TYR A C 1
ATOM 2109 O O . TYR A 1 261 ? 6.761 3.839 -8.898 1.00 92.81 261 TYR A O 1
ATOM 2117 N N . GLN A 1 262 ? 5.516 5.425 -7.917 1.00 93.44 262 GLN A N 1
ATOM 2118 C CA . GLN A 1 262 ? 5.706 6.400 -8.991 1.00 93.44 262 GLN A CA 1
ATOM 2119 C C . GLN A 1 262 ? 7.183 6.703 -9.215 1.00 93.44 262 GLN A C 1
ATOM 2121 O O . GLN A 1 262 ? 7.982 6.736 -8.278 1.00 93.44 262 GLN A O 1
ATOM 2126 N N . GLN A 1 263 ? 7.516 7.002 -10.466 1.00 91.19 263 GLN A N 1
ATOM 2127 C CA . GLN A 1 263 ? 8.834 7.473 -10.861 1.00 91.19 263 GLN A CA 1
ATOM 2128 C C . GLN A 1 263 ? 9.052 8.889 -10.306 1.00 91.19 263 GLN A C 1
ATOM 2130 O O . GLN A 1 263 ? 8.747 9.865 -10.983 1.00 91.19 263 GLN A O 1
ATOM 2135 N N . ARG A 1 264 ? 9.515 9.018 -9.061 1.00 91.94 264 ARG A N 1
ATOM 2136 C CA . ARG A 1 264 ? 9.629 10.288 -8.318 1.00 91.94 264 ARG A CA 1
ATOM 2137 C C . ARG A 1 264 ? 11.014 10.451 -7.708 1.00 91.94 264 ARG A C 1
ATOM 2139 O O . ARG A 1 264 ? 11.771 9.493 -7.642 1.00 91.94 264 ARG A O 1
ATOM 2146 N N . SER A 1 265 ? 11.307 11.640 -7.193 1.00 89.94 265 SER A N 1
ATOM 2147 C CA . SER A 1 265 ? 12.513 11.857 -6.393 1.00 89.94 265 SER A CA 1
ATOM 2148 C C . SER A 1 265 ? 12.340 11.253 -4.998 1.00 89.94 265 SER A C 1
ATOM 2150 O O . SER A 1 265 ? 11.362 11.542 -4.304 1.00 89.94 265 SER A O 1
ATOM 2152 N N . LEU A 1 266 ? 13.276 10.391 -4.619 1.00 88.81 266 LEU A N 1
ATOM 2153 C CA . LEU A 1 266 ? 13.403 9.738 -3.316 1.00 88.81 266 LEU A CA 1
ATOM 2154 C C . LEU A 1 266 ? 14.494 10.413 -2.477 1.00 88.81 266 LEU A C 1
ATOM 2156 O O . LEU A 1 266 ? 14.405 10.401 -1.254 1.00 88.81 266 LEU A O 1
ATOM 2160 N N . SER A 1 267 ? 15.469 11.064 -3.121 1.00 84.12 267 SER A N 1
ATOM 2161 C CA . SER A 1 267 ? 16.507 11.876 -2.464 1.00 84.12 267 SER A CA 1
ATOM 2162 C C . SER A 1 267 ? 15.946 13.011 -1.591 1.00 84.12 267 SER A C 1
ATOM 2164 O O . SER A 1 267 ? 16.537 13.384 -0.576 1.00 84.12 267 SER A O 1
ATOM 2166 N N . GLN A 1 268 ? 14.776 13.544 -1.957 1.00 80.88 268 GLN A N 1
ATOM 2167 C CA . GLN A 1 268 ? 14.050 14.551 -1.187 1.00 80.88 268 GLN A CA 1
ATOM 2168 C C . GLN A 1 268 ? 13.199 13.871 -0.112 1.00 80.88 268 GLN A C 1
ATOM 2170 O O . GLN A 1 268 ? 12.020 13.578 -0.317 1.00 80.88 268 GLN A O 1
ATOM 2175 N N . SER A 1 269 ? 13.815 13.605 1.038 1.00 82.38 269 SER A N 1
ATOM 2176 C CA . SER A 1 269 ? 13.123 13.001 2.173 1.00 82.38 269 SER A CA 1
ATOM 2177 C C . SER A 1 269 ? 12.292 14.033 2.967 1.00 82.38 269 SER A C 1
ATOM 2179 O O . SER A 1 269 ? 12.759 15.151 3.207 1.00 82.38 269 SER A O 1
ATOM 2181 N N . PRO A 1 270 ? 11.081 13.667 3.444 1.00 85.00 270 PRO A N 1
ATOM 2182 C CA . PRO A 1 270 ? 10.336 14.443 4.443 1.00 85.00 270 PRO A CA 1
ATOM 2183 C C . PRO A 1 270 ? 11.052 14.530 5.801 1.00 85.00 270 PRO A C 1
ATOM 2185 O O . PRO A 1 270 ? 10.694 15.354 6.644 1.00 85.00 270 PRO A O 1
ATOM 2188 N N . VAL A 1 271 ? 12.048 13.680 6.040 1.00 88.38 271 VAL A N 1
ATOM 2189 C CA . VAL A 1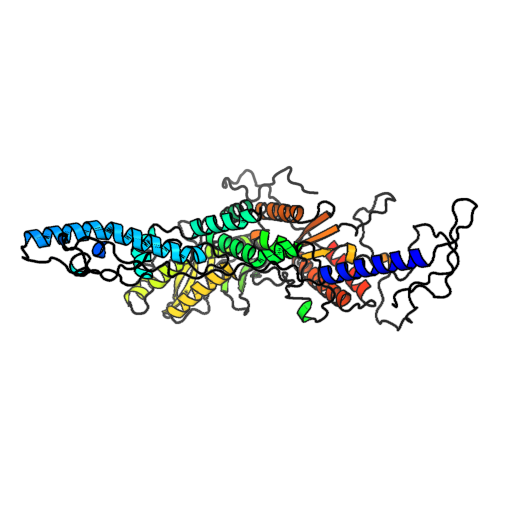 271 ? 12.858 13.663 7.252 1.00 88.38 271 VAL A CA 1
ATOM 2190 C C . VAL A 1 271 ? 14.111 14.504 7.043 1.00 88.38 271 VAL A C 1
ATOM 2192 O O . VAL A 1 271 ? 14.827 14.367 6.056 1.00 88.38 271 VAL A O 1
ATOM 2195 N N . SER A 1 272 ? 14.426 15.347 8.018 1.00 86.44 272 SER A N 1
ATOM 2196 C CA . SER A 1 272 ? 15.674 16.105 8.064 1.00 86.44 272 SER A CA 1
ATOM 2197 C C . SER A 1 272 ? 16.392 15.830 9.377 1.00 86.44 272 SER A C 1
ATOM 2199 O O . SER A 1 272 ? 15.845 16.108 10.447 1.00 86.44 272 SER A O 1
ATOM 2201 N N . ILE A 1 273 ? 17.625 15.330 9.301 1.00 86.00 273 ILE A N 1
ATOM 2202 C CA . ILE A 1 273 ? 18.530 15.293 10.449 1.00 86.00 273 ILE A CA 1
ATOM 2203 C C . ILE A 1 273 ? 19.376 16.572 10.414 1.00 86.00 273 ILE A C 1
ATOM 2205 O O . ILE A 1 273 ? 19.904 16.971 9.381 1.00 86.00 273 ILE A O 1
ATOM 2209 N N . ILE A 1 274 ? 19.444 17.261 11.543 1.00 87.38 274 ILE A N 1
ATOM 2210 C CA . ILE A 1 274 ? 20.069 18.565 11.719 1.00 87.38 274 ILE A CA 1
ATOM 2211 C C . ILE A 1 274 ? 21.292 18.371 12.608 1.00 87.38 274 ILE A C 1
ATOM 2213 O O . ILE A 1 274 ? 21.157 18.024 13.786 1.00 87.38 274 ILE A O 1
ATOM 2217 N N . LYS A 1 275 ? 22.472 18.634 12.043 1.00 87.38 275 LYS A N 1
ATOM 2218 C CA . LYS A 1 275 ? 23.740 18.704 12.767 1.00 87.38 275 LYS A CA 1
ATOM 2219 C C . LYS A 1 275 ? 23.959 20.132 13.278 1.00 87.38 275 LYS A C 1
ATOM 2221 O O . LYS A 1 275 ? 23.974 21.078 12.495 1.00 87.38 275 LYS A O 1
ATOM 2226 N N . THR A 1 276 ? 24.165 20.276 14.581 1.00 85.75 276 THR A N 1
ATOM 2227 C CA . THR A 1 276 ? 24.519 21.535 15.245 1.00 85.75 276 THR A CA 1
ATOM 2228 C C . THR A 1 276 ? 25.838 21.346 15.976 1.00 85.75 276 THR A C 1
ATOM 2230 O O . THR A 1 276 ? 25.980 20.410 16.760 1.00 85.75 276 THR A O 1
ATOM 2233 N N . GLU A 1 277 ? 26.802 22.231 15.754 1.00 85.94 277 GLU A N 1
ATOM 2234 C CA . GLU A 1 277 ? 28.071 22.213 16.480 1.00 85.94 277 GLU A CA 1
ATOM 2235 C C . GLU A 1 277 ? 28.023 23.198 17.648 1.00 85.94 277 GLU A C 1
ATOM 2237 O O . GLU A 1 277 ? 27.652 24.363 17.492 1.00 85.94 277 GLU A O 1
ATOM 2242 N N . ASN A 1 278 ? 28.392 22.726 18.837 1.00 80.88 278 ASN A N 1
ATOM 2243 C CA . ASN A 1 278 ? 28.522 23.586 20.008 1.00 80.88 278 ASN A CA 1
ATOM 2244 C C . ASN A 1 278 ? 29.819 24.407 19.934 1.00 80.88 278 ASN A C 1
ATOM 2246 O O . ASN A 1 278 ? 30.739 24.075 19.189 1.00 80.88 278 ASN A O 1
ATOM 2250 N N . SER A 1 279 ? 29.948 25.428 20.787 1.00 74.00 279 SER A N 1
ATOM 2251 C CA . SER A 1 279 ? 31.129 26.308 20.884 1.00 74.00 279 SER A CA 1
ATOM 2252 C C . SER A 1 279 ? 32.469 25.581 21.121 1.00 74.00 279 SER A C 1
ATOM 2254 O O . SER A 1 279 ? 33.525 26.181 20.957 1.00 74.00 279 SER A O 1
ATOM 2256 N N . GLU A 1 280 ? 32.430 24.304 21.519 1.00 76.50 280 GLU A N 1
ATOM 2257 C CA . GLU A 1 280 ? 33.585 23.414 21.723 1.00 76.50 280 GLU A CA 1
ATOM 2258 C C . GLU A 1 280 ? 33.915 22.530 20.499 1.00 76.50 280 GLU A C 1
ATOM 2260 O O . GLU A 1 280 ? 34.776 21.658 20.592 1.00 76.50 280 GLU A O 1
ATOM 2265 N N . GLY A 1 281 ? 33.212 22.688 19.371 1.00 75.38 281 GLY A N 1
ATOM 2266 C CA . GLY A 1 281 ? 33.388 21.861 18.167 1.00 75.38 281 GLY A CA 1
ATOM 2267 C C . GLY A 1 281 ? 32.793 20.449 18.263 1.00 75.38 281 GLY A C 1
ATOM 2268 O O . GLY A 1 281 ? 33.036 19.616 17.395 1.00 75.38 281 GLY A O 1
ATOM 2269 N N . LYS A 1 282 ? 32.012 20.153 19.311 1.00 80.31 282 LYS A N 1
ATOM 2270 C CA . LYS A 1 282 ? 31.269 18.889 19.427 1.00 80.31 282 LYS A CA 1
ATOM 2271 C C . LYS A 1 282 ? 29.975 18.969 18.625 1.00 80.31 282 LYS A C 1
ATOM 2273 O O . LYS A 1 282 ? 29.151 19.852 18.875 1.00 80.31 282 LYS A O 1
ATOM 2278 N N . ALA A 1 283 ? 29.809 18.040 17.690 1.00 84.38 283 ALA A N 1
ATOM 2279 C CA . ALA A 1 283 ? 28.587 17.891 16.919 1.00 84.38 283 ALA A CA 1
ATOM 2280 C C . ALA A 1 283 ? 27.466 17.293 17.779 1.00 84.38 283 ALA A C 1
ATOM 2282 O O . ALA A 1 283 ? 27.679 16.374 18.567 1.00 84.38 283 ALA A O 1
ATOM 2283 N N . SER A 1 284 ? 26.263 17.815 17.597 1.00 88.56 284 SER A N 1
ATOM 2284 C CA . SER A 1 284 ? 25.022 17.292 18.147 1.00 88.56 284 SER A CA 1
ATOM 2285 C C . SER A 1 284 ? 24.001 17.146 17.027 1.00 88.56 284 SER A C 1
ATOM 2287 O O . SER A 1 284 ? 23.950 17.963 16.110 1.00 88.56 284 SER A O 1
ATOM 2289 N N . TYR A 1 285 ? 23.195 16.098 17.090 1.00 88.50 285 TYR A N 1
ATOM 2290 C CA . TYR A 1 285 ? 22.248 15.713 16.057 1.00 88.50 285 TYR A CA 1
ATOM 2291 C C . TYR A 1 285 ? 20.833 15.756 16.624 1.00 88.50 285 TYR A C 1
ATOM 2293 O O . TYR A 1 285 ? 20.564 15.259 17.719 1.00 88.50 285 TYR A O 1
ATOM 2301 N N . THR A 1 286 ? 19.925 16.356 15.866 1.00 90.62 286 THR A N 1
ATOM 2302 C CA . THR A 1 286 ? 18.477 16.361 16.119 1.00 90.62 286 THR A CA 1
ATOM 2303 C C . THR A 1 286 ? 17.758 16.031 14.827 1.00 90.62 286 THR A C 1
ATOM 2305 O O . THR A 1 286 ? 18.353 16.123 13.761 1.00 90.62 286 THR A O 1
ATOM 2308 N N . TRP A 1 287 ? 16.487 15.658 14.878 1.00 91.94 287 TRP A N 1
ATOM 2309 C CA . TRP A 1 287 ? 15.733 15.333 13.671 1.00 91.94 287 TRP A CA 1
ATOM 2310 C C . TRP A 1 287 ? 14.349 15.975 13.690 1.00 91.94 287 TRP A C 1
ATOM 2312 O O . TRP A 1 287 ? 13.796 16.293 14.749 1.00 91.94 287 TRP A O 1
ATOM 2322 N N . LYS A 1 288 ? 13.805 16.199 12.493 1.00 91.88 288 LYS A N 1
ATOM 2323 C CA . LYS A 1 288 ? 12.445 16.691 12.260 1.00 91.88 288 LYS A CA 1
ATOM 2324 C C . LYS A 1 288 ? 11.837 15.962 11.071 1.00 91.88 288 LYS A C 1
ATOM 2326 O O . LYS A 1 288 ? 12.530 15.706 10.092 1.00 91.88 288 LYS A O 1
ATOM 2331 N N . ILE A 1 289 ? 10.544 15.686 11.142 1.00 91.81 289 ILE A N 1
ATOM 2332 C CA . ILE A 1 289 ? 9.752 15.122 10.051 1.00 91.81 289 ILE A CA 1
ATOM 2333 C C . ILE A 1 289 ? 8.749 16.177 9.610 1.00 91.81 289 ILE A C 1
ATOM 2335 O O . ILE A 1 289 ? 8.109 16.828 10.445 1.00 91.81 289 ILE A O 1
ATOM 2339 N N . LYS A 1 290 ? 8.629 16.344 8.298 1.00 89.19 290 LYS A N 1
ATOM 2340 C CA . LYS A 1 290 ? 7.656 17.222 7.665 1.00 89.19 290 LYS A CA 1
ATOM 2341 C C . LYS A 1 290 ? 6.586 16.425 6.929 1.00 89.19 290 LYS A C 1
ATOM 2343 O O . LYS A 1 290 ? 6.826 15.291 6.512 1.00 89.19 290 LYS A O 1
ATOM 2348 N N . ASP A 1 291 ? 5.415 17.024 6.779 1.00 85.50 291 ASP A N 1
ATOM 2349 C CA . ASP A 1 291 ? 4.388 16.549 5.854 1.00 85.50 291 ASP A CA 1
ATOM 2350 C C . ASP A 1 291 ? 4.644 17.052 4.417 1.00 85.50 291 ASP A C 1
ATOM 2352 O O . ASP A 1 291 ? 5.634 17.736 4.131 1.00 85.50 291 ASP A O 1
ATOM 2356 N N . ALA A 1 292 ? 3.732 16.718 3.501 1.00 79.81 292 ALA A N 1
ATOM 2357 C CA . ALA A 1 292 ? 3.777 17.164 2.108 1.00 79.81 292 ALA A CA 1
ATOM 2358 C C . ALA A 1 292 ? 3.631 18.692 1.944 1.00 79.81 292 ALA A C 1
ATOM 2360 O O . ALA A 1 292 ? 4.079 19.249 0.942 1.00 79.81 292 ALA A O 1
ATOM 2361 N N . GLU A 1 293 ? 3.044 19.378 2.927 1.00 85.19 293 GLU A N 1
ATOM 2362 C CA . GLU A 1 293 ? 2.882 20.836 2.966 1.00 85.19 293 GLU A CA 1
ATOM 2363 C C . GLU A 1 293 ? 4.080 21.541 3.627 1.00 85.19 293 GLU A C 1
ATOM 2365 O O . GLU A 1 293 ? 4.098 22.764 3.761 1.00 85.19 293 GLU A O 1
ATOM 2370 N N . SER A 1 294 ? 5.126 20.787 3.987 1.00 83.25 294 SER A N 1
ATOM 2371 C CA . SER A 1 294 ? 6.320 21.257 4.699 1.00 83.25 294 SER A CA 1
ATOM 2372 C C . SER A 1 294 ? 6.083 21.721 6.143 1.00 83.25 294 SER A C 1
ATOM 2374 O O . SER A 1 294 ? 6.975 22.345 6.735 1.00 83.25 294 SER A O 1
ATOM 2376 N N . ASN A 1 295 ? 4.946 21.378 6.752 1.00 87.56 295 ASN A N 1
ATOM 2377 C CA . ASN A 1 295 ? 4.708 21.583 8.178 1.00 87.56 295 ASN A CA 1
ATOM 2378 C C . ASN A 1 295 ? 5.490 20.548 8.989 1.00 87.56 295 ASN A C 1
ATOM 2380 O O . ASN A 1 295 ? 5.579 19.383 8.613 1.00 87.56 295 ASN A O 1
ATOM 2384 N N . ILE A 1 296 ? 6.048 20.952 10.132 1.00 88.62 296 ILE A N 1
ATOM 2385 C CA . ILE A 1 296 ? 6.737 20.023 11.038 1.00 88.62 296 ILE A CA 1
ATOM 2386 C C . ILE A 1 296 ? 5.683 19.218 11.799 1.00 88.62 296 ILE A C 1
ATOM 2388 O O . ILE A 1 296 ? 4.958 19.772 12.628 1.00 88.62 296 ILE A O 1
ATOM 2392 N N . ILE A 1 297 ? 5.639 17.914 11.542 1.00 91.38 297 ILE A N 1
ATOM 2393 C CA . ILE A 1 297 ? 4.720 16.983 12.204 1.00 91.38 297 ILE A CA 1
ATOM 2394 C C . ILE A 1 297 ? 5.364 16.269 13.385 1.00 91.38 297 ILE A C 1
ATOM 2396 O O . ILE A 1 297 ? 4.672 15.883 14.314 1.00 91.38 297 ILE A O 1
ATOM 2400 N N . LEU A 1 298 ? 6.678 16.090 13.397 1.00 93.19 298 LEU A N 1
ATOM 2401 C CA . LEU A 1 298 ? 7.334 15.416 14.507 1.00 93.19 298 LEU A CA 1
ATOM 2402 C C . LEU A 1 298 ? 8.754 15.935 14.648 1.00 93.19 298 LEU A C 1
ATOM 2404 O O . LEU A 1 298 ? 9.428 16.214 13.655 1.00 93.19 298 LEU A O 1
ATOM 2408 N N . SER A 1 299 ? 9.211 16.086 15.882 1.00 93.56 299 SER A N 1
ATOM 2409 C CA . SER A 1 299 ? 10.571 16.525 16.169 1.00 93.56 299 SER A CA 1
ATOM 2410 C C . SER A 1 299 ? 11.150 15.798 17.368 1.00 93.56 299 SER A C 1
ATOM 2412 O O . SER A 1 299 ? 10.425 15.504 18.319 1.00 93.56 299 SER A O 1
ATOM 2414 N N . SER A 1 300 ? 12.461 15.576 17.321 1.00 92.69 300 SER A N 1
ATOM 2415 C CA . SER A 1 300 ? 13.231 15.036 18.440 1.00 92.69 300 SER A CA 1
ATOM 2416 C C . SER A 1 300 ? 13.103 15.918 19.679 1.00 92.69 300 SER A C 1
ATOM 2418 O O . SER A 1 300 ? 13.237 17.142 19.582 1.00 92.69 300 SER A O 1
ATOM 2420 N N . VAL A 1 301 ? 12.910 15.297 20.844 1.00 89.25 301 VAL A N 1
ATOM 2421 C CA . VAL A 1 301 ? 12.988 15.989 22.144 1.00 89.25 301 VAL A CA 1
ATOM 2422 C C . VAL A 1 301 ? 14.436 16.123 22.614 1.00 89.25 301 VAL A C 1
ATOM 2424 O O . VAL A 1 301 ? 14.818 17.146 23.181 1.00 89.25 301 VAL A O 1
ATOM 2427 N N . ASN A 1 302 ? 15.256 15.113 22.327 1.00 87.50 302 ASN A N 1
ATOM 2428 C CA . ASN A 1 302 ? 16.640 15.036 22.780 1.00 87.50 302 ASN A CA 1
ATOM 2429 C C . ASN A 1 302 ? 17.629 15.434 21.678 1.00 87.50 302 ASN A C 1
ATOM 2431 O O . ASN A 1 302 ? 17.310 15.436 20.484 1.00 87.50 302 ASN A O 1
ATOM 2435 N N . THR A 1 303 ? 18.854 15.755 22.090 1.00 88.62 303 THR A N 1
ATOM 2436 C CA . THR A 1 303 ? 19.999 15.931 21.194 1.00 88.62 303 THR A CA 1
ATOM 2437 C C . THR A 1 303 ? 20.962 14.760 21.368 1.00 88.62 303 THR A C 1
ATOM 2439 O O . THR A 1 303 ? 21.206 14.296 22.481 1.00 88.62 303 THR A O 1
ATOM 2442 N N . TYR A 1 304 ? 21.513 14.266 20.263 1.00 86.75 304 TYR A N 1
ATOM 2443 C CA . TYR A 1 304 ? 22.369 13.079 20.248 1.00 86.75 304 TYR A CA 1
ATOM 2444 C C . TYR A 1 304 ? 23.790 13.442 19.839 1.00 86.75 304 TYR A C 1
ATOM 2446 O O . TYR A 1 304 ? 23.989 14.325 19.017 1.00 86.75 304 TYR A O 1
ATOM 2454 N N . GLN A 1 305 ? 24.796 12.759 20.382 1.00 84.44 305 GLN A N 1
ATOM 2455 C CA . GLN A 1 305 ? 26.199 13.012 20.014 1.00 84.44 305 GLN A CA 1
ATOM 2456 C C . GLN A 1 305 ? 26.597 12.339 18.692 1.00 84.44 305 GLN A C 1
ATOM 2458 O O . GLN A 1 305 ? 27.591 12.714 18.080 1.00 84.44 305 GLN A O 1
ATOM 2463 N N . ILE A 1 306 ? 25.826 11.339 18.254 1.00 83.06 306 ILE A N 1
ATOM 2464 C CA . ILE A 1 306 ? 26.094 10.530 17.063 1.00 83.06 306 ILE A CA 1
ATOM 2465 C C . ILE A 1 306 ? 24.819 10.492 16.217 1.00 83.06 306 ILE A C 1
ATOM 2467 O O . ILE A 1 306 ? 23.726 10.305 16.756 1.00 83.06 306 ILE A O 1
ATOM 2471 N N . GLU A 1 307 ? 24.957 10.634 14.898 1.00 82.25 307 GLU A N 1
ATOM 2472 C CA . GLU A 1 307 ? 23.847 10.583 13.935 1.00 82.25 307 GLU A CA 1
ATOM 2473 C C . GLU A 1 307 ? 23.047 9.280 14.039 1.00 82.25 307 GLU A C 1
ATOM 2475 O O . GLU A 1 307 ? 21.817 9.292 14.000 1.00 82.25 307 GLU A O 1
ATOM 2480 N N . TYR A 1 308 ? 23.736 8.152 14.222 1.00 81.81 308 TYR A N 1
ATOM 2481 C CA . TYR A 1 308 ? 23.095 6.850 14.362 1.00 81.81 308 TYR A CA 1
ATOM 2482 C C . TYR A 1 308 ? 22.091 6.817 15.517 1.00 81.81 308 TYR A C 1
ATOM 2484 O O . TYR A 1 308 ? 20.973 6.347 15.331 1.00 81.81 308 TYR A O 1
ATOM 2492 N N . ALA A 1 309 ? 22.448 7.372 16.678 1.00 85.00 309 ALA A N 1
ATOM 2493 C CA . ALA A 1 309 ? 21.545 7.423 17.824 1.00 85.00 309 ALA A CA 1
ATOM 2494 C C . ALA A 1 309 ? 20.309 8.294 17.532 1.00 85.00 309 ALA A C 1
ATOM 2496 O O . ALA A 1 309 ? 19.195 7.920 17.897 1.00 85.00 309 ALA A O 1
ATOM 2497 N N . ALA A 1 310 ? 20.484 9.402 16.801 1.00 86.88 310 ALA A N 1
ATOM 2498 C CA . ALA A 1 310 ? 19.366 10.220 16.331 1.00 86.88 310 ALA A CA 1
ATOM 2499 C C . ALA A 1 310 ? 18.477 9.460 15.333 1.00 86.88 310 ALA A C 1
ATOM 2501 O O . ALA A 1 310 ? 17.256 9.529 15.431 1.00 86.88 310 ALA A O 1
ATOM 2502 N N . THR A 1 311 ? 19.072 8.705 14.406 1.00 86.00 311 THR A N 1
ATOM 2503 C CA . THR A 1 311 ? 18.344 7.895 13.415 1.00 86.00 311 THR A CA 1
ATOM 2504 C C . THR A 1 311 ? 17.602 6.733 14.070 1.00 86.00 311 THR A C 1
ATOM 2506 O O . THR A 1 311 ? 16.453 6.485 13.725 1.00 86.00 311 THR A O 1
ATOM 2509 N N . LYS A 1 312 ? 18.209 6.053 15.050 1.00 86.31 312 LYS A N 1
ATOM 2510 C CA . LYS A 1 312 ? 17.552 5.002 15.838 1.00 86.31 312 LYS A CA 1
ATOM 2511 C C . LYS A 1 312 ? 16.344 5.568 16.584 1.00 86.31 312 LYS A C 1
ATOM 2513 O O . LYS A 1 312 ? 15.262 5.008 16.500 1.00 86.31 312 LYS A O 1
ATOM 2518 N N . ASN A 1 313 ? 16.499 6.721 17.232 1.00 91.00 313 ASN A N 1
ATOM 2519 C CA . ASN A 1 313 ? 15.395 7.381 17.925 1.00 91.00 313 ASN A CA 1
ATOM 2520 C C . ASN A 1 313 ? 14.276 7.862 16.979 1.00 91.00 313 ASN A C 1
ATOM 2522 O O . ASN A 1 313 ? 13.102 7.729 17.304 1.00 91.00 313 ASN A O 1
ATOM 2526 N N . LEU A 1 314 ? 14.624 8.386 15.804 1.00 90.50 314 LEU A N 1
ATOM 2527 C CA . LEU A 1 314 ? 13.667 8.724 14.746 1.00 90.50 314 LEU A CA 1
ATOM 2528 C C . LEU A 1 314 ? 12.862 7.493 14.306 1.00 90.50 314 LEU A C 1
ATOM 2530 O O . LEU A 1 314 ? 11.637 7.545 14.219 1.00 90.50 314 LEU A O 1
ATOM 2534 N N . ASN A 1 315 ? 13.573 6.411 13.997 1.00 88.62 315 ASN A N 1
ATOM 2535 C CA . ASN A 1 315 ? 13.013 5.136 13.569 1.00 88.62 315 ASN A CA 1
ATOM 2536 C C . ASN A 1 315 ? 12.042 4.591 14.630 1.00 88.62 315 ASN A C 1
ATOM 2538 O O . ASN A 1 315 ? 10.931 4.190 14.291 1.00 88.62 315 ASN A O 1
ATOM 2542 N N . GLU A 1 316 ? 12.424 4.685 15.904 1.00 89.25 316 GLU A N 1
ATOM 2543 C CA . GLU A 1 316 ? 11.584 4.341 17.050 1.00 89.25 316 GLU A CA 1
ATOM 2544 C C . GLU A 1 316 ? 10.324 5.215 17.125 1.00 89.25 316 GLU A C 1
ATOM 2546 O O . GLU A 1 316 ? 9.219 4.708 17.270 1.00 89.25 316 GLU A O 1
ATOM 2551 N N . ALA A 1 317 ? 10.444 6.532 16.934 1.00 92.12 317 ALA A N 1
ATOM 2552 C CA . ALA A 1 317 ? 9.293 7.438 16.935 1.00 92.12 317 ALA A CA 1
ATOM 2553 C C . ALA A 1 317 ? 8.251 7.069 15.861 1.00 92.12 317 ALA A C 1
ATOM 2555 O O . ALA A 1 317 ? 7.040 7.111 16.102 1.00 92.12 317 ALA A O 1
ATOM 2556 N N . ILE A 1 318 ? 8.733 6.713 14.665 1.00 90.06 318 ILE A N 1
ATOM 2557 C CA . ILE A 1 318 ? 7.901 6.265 13.543 1.00 90.06 318 ILE A CA 1
ATOM 2558 C C . ILE A 1 318 ? 7.237 4.929 13.888 1.00 90.06 318 ILE A C 1
ATOM 2560 O O . ILE A 1 318 ? 6.028 4.792 13.702 1.00 90.06 318 ILE A O 1
ATOM 2564 N N . TYR A 1 319 ? 8.009 3.974 14.416 1.00 89.00 319 TYR A N 1
ATOM 2565 C CA . TYR A 1 319 ? 7.521 2.672 14.868 1.00 89.00 319 TYR A CA 1
ATOM 2566 C C . TYR A 1 319 ? 6.402 2.825 15.901 1.00 89.00 319 TYR A C 1
ATOM 2568 O O . TYR A 1 319 ? 5.280 2.391 15.643 1.00 89.00 319 TYR A O 1
ATOM 2576 N N . GLN A 1 320 ? 6.654 3.547 16.995 1.00 89.75 320 GLN A N 1
ATOM 2577 C CA . GLN A 1 320 ? 5.699 3.742 18.088 1.00 89.75 320 GLN A CA 1
ATOM 2578 C C . GLN A 1 320 ? 4.396 4.400 17.620 1.00 89.75 320 GLN A C 1
ATOM 2580 O O . GLN A 1 320 ? 3.320 4.053 18.103 1.00 89.75 320 GLN A O 1
ATOM 2585 N N . THR A 1 321 ? 4.469 5.302 16.635 1.00 90.50 321 THR A N 1
ATOM 2586 C CA . THR A 1 321 ? 3.277 5.927 16.038 1.00 90.50 321 THR A CA 1
ATOM 2587 C C . THR A 1 321 ? 2.493 4.949 15.155 1.00 90.50 321 THR A C 1
ATOM 2589 O O . THR A 1 321 ? 1.263 4.947 15.168 1.00 90.50 321 THR A O 1
ATOM 2592 N N . ILE A 1 322 ? 3.186 4.103 14.386 1.00 88.50 322 ILE A N 1
ATOM 2593 C CA . ILE A 1 322 ? 2.569 3.087 13.519 1.00 88.50 322 ILE A CA 1
ATOM 2594 C C . ILE A 1 322 ? 1.874 1.988 14.334 1.00 88.50 322 ILE A C 1
ATOM 2596 O O . ILE A 1 322 ? 0.861 1.456 13.881 1.00 88.50 322 ILE A O 1
ATOM 2600 N N . GLN A 1 323 ? 2.370 1.676 15.533 1.00 86.88 323 GLN A N 1
ATOM 2601 C CA . GLN A 1 323 ? 1.792 0.649 16.407 1.00 86.88 323 GLN A CA 1
ATOM 2602 C C . GLN A 1 323 ? 0.407 0.980 16.968 1.00 86.88 323 GLN A C 1
ATOM 2604 O O . GLN A 1 323 ? -0.272 0.088 17.475 1.00 86.88 323 GLN A O 1
ATOM 2609 N N . ILE A 1 324 ? -0.021 2.237 16.896 1.00 88.31 324 ILE A N 1
ATOM 2610 C CA . ILE A 1 324 ? -1.299 2.672 17.457 1.00 88.31 324 ILE A CA 1
ATOM 2611 C C . ILE A 1 324 ? -2.429 2.115 16.598 1.00 88.31 324 ILE A C 1
ATOM 2613 O O . ILE A 1 324 ? -2.614 2.569 15.471 1.00 88.31 324 ILE A O 1
ATOM 2617 N N . ASP A 1 325 ? -3.172 1.141 17.115 1.00 85.19 325 ASP A N 1
ATOM 2618 C CA . ASP A 1 325 ? -4.344 0.562 16.455 1.00 85.19 325 ASP A CA 1
ATOM 2619 C C . ASP A 1 325 ? -5.418 1.631 16.180 1.00 85.19 325 ASP A C 1
ATOM 2621 O O . ASP A 1 325 ? -5.624 2.556 16.973 1.00 85.19 325 ASP A O 1
ATOM 2625 N N . GLN A 1 326 ? -6.047 1.575 15.002 1.00 83.31 326 GLN A N 1
ATOM 2626 C CA . GLN A 1 326 ? -6.980 2.615 14.574 1.00 83.31 326 GLN A CA 1
ATOM 2627 C C . GLN A 1 326 ? -8.306 2.570 15.347 1.00 83.31 326 GLN A C 1
ATOM 2629 O O . GLN A 1 326 ? -8.926 3.616 15.557 1.00 83.31 326 GLN A O 1
ATOM 2634 N N . GLU A 1 327 ? -8.762 1.390 15.745 1.00 80.56 327 GLU A N 1
ATOM 2635 C CA . GLU A 1 327 ? -9.988 1.215 16.517 1.00 80.56 327 GLU A CA 1
ATOM 2636 C C . GLU A 1 327 ? -9.786 1.654 17.966 1.00 80.56 327 GLU A C 1
ATOM 2638 O O . GLU A 1 327 ? -10.561 2.476 18.466 1.00 80.56 327 GLU A O 1
ATOM 2643 N N . ASP A 1 328 ? -8.685 1.228 18.588 1.00 83.88 328 ASP A N 1
ATOM 2644 C CA . ASP A 1 328 ? -8.289 1.690 19.924 1.00 83.88 328 ASP A CA 1
ATOM 2645 C C . ASP A 1 328 ? -8.138 3.212 19.963 1.00 83.88 328 ASP A C 1
ATOM 2647 O O . ASP A 1 328 ? -8.597 3.871 20.904 1.00 83.88 328 ASP A O 1
ATOM 2651 N N . LEU A 1 329 ? -7.546 3.791 18.913 1.00 88.88 329 LEU A N 1
ATOM 2652 C CA . LEU A 1 329 ? -7.424 5.234 18.760 1.00 88.88 329 LEU A CA 1
ATOM 2653 C C . LEU A 1 329 ? -8.794 5.917 18.743 1.00 88.88 329 LEU A C 1
ATOM 2655 O O . LEU A 1 329 ? -9.022 6.841 19.522 1.00 88.88 329 LEU A O 1
ATOM 2659 N N . GLU A 1 330 ? -9.719 5.494 17.880 1.00 87.44 330 GLU A N 1
ATOM 2660 C CA . GLU A 1 330 ? -11.036 6.138 17.796 1.00 87.44 330 GLU A CA 1
ATOM 2661 C C . GLU A 1 330 ? -11.845 5.960 19.085 1.00 87.44 330 GLU A C 1
ATOM 2663 O O . GLU A 1 330 ? -12.507 6.899 19.535 1.00 87.44 330 GLU A O 1
ATOM 2668 N N . ASN A 1 331 ? -11.753 4.796 19.727 1.00 85.00 331 ASN A N 1
ATOM 2669 C CA . ASN A 1 331 ? -12.398 4.540 21.011 1.00 85.00 331 ASN A CA 1
ATOM 2670 C C . ASN A 1 331 ? -11.818 5.419 22.127 1.00 85.00 331 ASN A C 1
ATOM 2672 O O . ASN A 1 331 ? -12.571 5.936 22.955 1.00 85.00 331 ASN A O 1
ATOM 2676 N N . ALA A 1 332 ? -10.507 5.664 22.130 1.00 87.81 332 ALA A N 1
ATOM 2677 C CA . ALA A 1 332 ? -9.877 6.604 23.052 1.00 87.81 332 ALA A CA 1
ATOM 2678 C C . ALA A 1 332 ? -10.273 8.063 22.763 1.00 87.81 332 ALA A C 1
ATOM 2680 O O . ALA A 1 332 ? -10.622 8.801 23.684 1.00 87.81 332 ALA A O 1
ATOM 2681 N N . LEU A 1 333 ? -10.302 8.483 21.494 1.00 89.62 333 LEU A N 1
ATOM 2682 C CA . LEU A 1 333 ? -10.677 9.849 21.104 1.00 89.62 333 LEU A CA 1
ATOM 2683 C C . LEU A 1 333 ? -12.155 10.172 21.382 1.00 89.62 333 LEU A C 1
ATOM 2685 O O . LEU A 1 333 ? -12.479 11.328 21.668 1.00 89.62 333 LEU A O 1
ATOM 2689 N N . LYS A 1 334 ? -13.053 9.178 21.321 1.00 86.00 334 LYS A N 1
ATOM 2690 C CA . LYS A 1 334 ? -14.471 9.326 21.703 1.00 86.00 334 LYS A CA 1
ATOM 2691 C C . LYS A 1 334 ? -14.650 9.624 23.192 1.00 86.00 334 LYS A C 1
ATOM 2693 O O . LYS A 1 334 ? -15.567 10.355 23.540 1.00 86.00 334 LYS A O 1
ATOM 2698 N N . LYS A 1 335 ? -13.775 9.096 24.058 1.00 83.81 335 LYS A N 1
ATOM 2699 C CA . LYS A 1 335 ? -13.826 9.343 25.513 1.00 83.81 335 LYS A CA 1
ATOM 2700 C C . LYS A 1 335 ? -13.472 10.786 25.876 1.00 83.81 335 LYS A C 1
ATOM 2702 O O . LYS A 1 335 ? -13.891 11.279 26.915 1.00 83.81 335 LYS A O 1
ATOM 2707 N N . LEU A 1 336 ? -12.704 11.470 25.032 1.00 83.88 336 LEU A N 1
ATOM 2708 C CA . LEU A 1 336 ? -12.289 12.852 25.250 1.00 83.88 336 LEU A CA 1
ATOM 2709 C C . LEU A 1 336 ? -13.447 13.831 24.985 1.00 83.88 336 LEU A C 1
ATOM 2711 O O . LEU A 1 336 ? -13.468 14.479 23.946 1.00 83.88 336 LEU A O 1
ATOM 2715 N N . ASP A 1 337 ? -14.428 13.940 25.873 1.00 78.44 337 ASP A N 1
ATOM 2716 C CA . ASP A 1 337 ? -15.558 14.864 25.692 1.00 78.44 337 ASP A CA 1
ATOM 2717 C C . ASP A 1 337 ? -15.179 16.318 26.043 1.00 78.44 337 ASP A C 1
ATOM 2719 O O . ASP A 1 337 ? -14.610 16.577 27.104 1.00 78.44 337 ASP A O 1
ATOM 2723 N N . GLU A 1 338 ? -15.480 17.261 25.144 1.00 68.94 338 GLU A N 1
ATOM 2724 C CA . GLU A 1 338 ? -15.256 18.701 25.353 1.00 68.94 338 GLU A CA 1
ATOM 2725 C C . GLU A 1 338 ? -16.256 19.310 26.338 1.00 68.94 338 GLU A C 1
ATOM 2727 O O . GLU A 1 338 ? -15.922 20.274 27.032 1.00 68.94 338 GLU A O 1
ATOM 2732 N N . ASP A 1 339 ? -17.462 18.742 26.406 1.00 69.94 339 ASP A N 1
ATOM 2733 C CA . ASP A 1 339 ? -18.557 19.248 27.230 1.00 69.94 339 ASP A CA 1
ATOM 2734 C C . ASP A 1 339 ? -18.499 18.716 28.673 1.00 69.94 339 ASP A C 1
ATOM 2736 O O . ASP A 1 339 ? -19.199 19.234 29.548 1.00 69.94 339 ASP A O 1
ATOM 2740 N N . ASP A 1 340 ? -17.638 17.727 28.946 1.00 76.31 340 ASP A N 1
ATOM 2741 C CA . ASP A 1 340 ? -17.366 17.215 30.291 1.00 76.31 340 ASP A CA 1
ATOM 2742 C C . ASP A 1 340 ? -16.221 18.009 30.960 1.00 76.31 340 ASP A C 1
ATOM 2744 O O . ASP A 1 340 ? -15.052 17.862 30.581 1.00 76.31 340 ASP A O 1
ATOM 2748 N N . PRO A 1 341 ? -16.502 18.826 31.998 1.00 68.94 341 PRO A N 1
ATOM 2749 C CA . PRO A 1 341 ? -15.482 19.606 32.701 1.00 68.94 341 PRO A CA 1
ATOM 2750 C C . PRO A 1 341 ? -14.380 18.740 33.327 1.00 68.94 341 PRO A C 1
ATOM 2752 O O . PRO A 1 341 ? -13.253 19.210 33.501 1.00 68.94 341 PRO A O 1
ATOM 2755 N N . ASP A 1 342 ? -14.698 17.486 33.658 1.00 80.44 342 ASP A N 1
ATOM 2756 C CA . ASP A 1 342 ? -13.785 16.538 34.296 1.00 80.44 342 ASP A CA 1
ATOM 2757 C C . ASP A 1 342 ? -12.706 16.044 33.309 1.00 80.44 342 ASP A C 1
ATOM 2759 O O . ASP A 1 342 ? -11.572 15.762 33.698 1.00 80.44 342 ASP A O 1
ATOM 2763 N N . THR A 1 343 ? -12.996 16.028 32.001 1.00 79.81 343 THR A N 1
ATOM 2764 C CA . THR A 1 343 ? -12.055 15.598 30.948 1.00 79.81 343 THR A CA 1
ATOM 2765 C C . THR A 1 343 ? -10.779 16.439 30.934 1.00 79.81 343 THR A C 1
ATOM 2767 O O . THR A 1 343 ? -9.671 15.898 30.894 1.00 79.81 343 THR A O 1
ATOM 2770 N N . ILE A 1 344 ? -10.897 17.768 31.006 1.00 78.06 344 ILE A N 1
ATOM 2771 C CA . ILE A 1 344 ? -9.733 18.669 30.957 1.00 78.06 344 ILE A CA 1
ATOM 2772 C C . ILE A 1 344 ? -8.881 18.530 32.225 1.00 78.06 344 ILE A C 1
ATOM 2774 O O . ILE A 1 344 ? -7.651 18.608 32.162 1.00 78.06 344 ILE A O 1
ATOM 2778 N N . GLU A 1 345 ? -9.512 18.324 33.381 1.00 79.12 345 GLU A N 1
ATOM 2779 C CA . GLU A 1 345 ? -8.809 18.142 34.652 1.00 79.12 345 GLU A CA 1
ATOM 2780 C C . GLU A 1 345 ? -8.073 16.795 34.700 1.00 79.12 34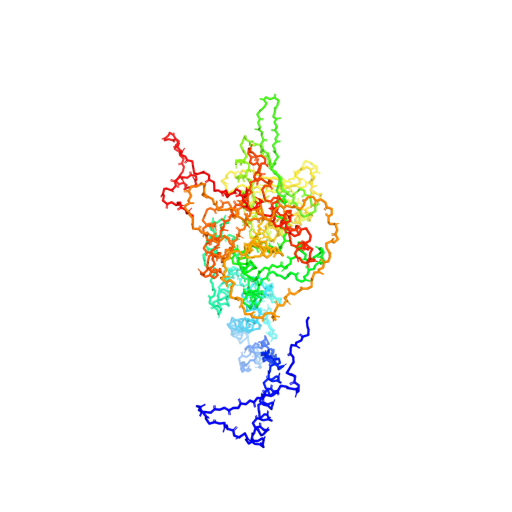5 GLU A C 1
ATOM 2782 O O . GLU A 1 345 ? -6.880 16.759 35.030 1.00 79.12 345 GLU A O 1
ATOM 2787 N N . LYS A 1 346 ? -8.720 15.714 34.244 1.00 82.25 346 LYS A N 1
ATOM 2788 C CA . LYS A 1 346 ? -8.100 14.391 34.064 1.00 82.25 346 LYS A CA 1
ATOM 2789 C C . LYS A 1 346 ? -6.910 14.431 33.113 1.00 82.25 346 LYS A C 1
ATOM 2791 O O . LYS A 1 346 ? -5.869 13.856 33.429 1.00 82.25 346 LYS A O 1
ATOM 2796 N N . LEU A 1 347 ? -7.021 15.146 31.989 1.00 83.75 347 LEU A N 1
ATOM 2797 C CA . LEU A 1 347 ? -5.917 15.326 31.039 1.00 83.75 347 LEU A CA 1
ATOM 2798 C C . LEU A 1 347 ? -4.740 16.093 31.654 1.00 83.75 347 LEU A C 1
ATOM 2800 O O . LEU A 1 347 ? -3.591 15.685 31.488 1.00 83.75 347 LEU A O 1
ATOM 2804 N N . LYS A 1 348 ? -5.003 17.184 32.387 1.00 81.75 348 LYS A N 1
ATOM 2805 C CA . LYS A 1 348 ? -3.953 17.991 33.038 1.00 81.75 348 LYS A CA 1
ATOM 2806 C C . LYS A 1 348 ? -3.169 17.199 34.077 1.00 81.75 348 LYS A C 1
ATOM 2808 O O . LYS A 1 348 ? -1.946 17.318 34.133 1.00 81.75 348 LYS A O 1
ATOM 2813 N N . ASN A 1 349 ? -3.866 16.399 34.878 1.00 81.25 349 ASN A N 1
ATOM 2814 C CA . ASN A 1 349 ? -3.253 15.603 35.938 1.00 81.25 349 ASN A CA 1
ATOM 2815 C C . ASN A 1 349 ? -2.772 14.227 35.450 1.00 81.25 349 ASN A C 1
ATOM 2817 O O . ASN A 1 349 ? -2.137 13.511 36.219 1.00 81.25 349 ASN A O 1
ATOM 2821 N N . CYS A 1 350 ? -3.059 13.871 34.190 1.00 81.19 350 CYS A N 1
ATOM 2822 C CA . CYS A 1 350 ? -2.911 12.523 33.642 1.00 81.19 350 CYS A CA 1
ATOM 2823 C C . CYS A 1 350 ? -3.402 11.446 34.623 1.00 81.19 350 CYS A C 1
ATOM 2825 O O . CYS A 1 350 ? -2.689 10.499 34.953 1.00 81.19 350 CYS A O 1
ATOM 2827 N N . GLN A 1 351 ? -4.605 11.645 35.160 1.00 77.12 351 GLN A N 1
ATOM 2828 C CA . GLN A 1 351 ? -5.174 10.726 36.136 1.00 77.12 351 GLN A CA 1
ATOM 2829 C C . GLN A 1 351 ? -5.482 9.384 35.461 1.00 77.12 351 GLN A C 1
ATOM 2831 O O . GLN A 1 351 ? -6.055 9.381 34.379 1.00 77.12 351 GLN A O 1
ATOM 2836 N N . ASP A 1 352 ? -5.102 8.265 36.083 1.00 72.06 352 ASP A N 1
ATOM 2837 C CA . ASP A 1 352 ? -5.364 6.903 35.587 1.00 72.06 352 ASP A CA 1
ATOM 2838 C C . ASP A 1 352 ? -4.928 6.669 34.124 1.00 72.06 352 ASP A C 1
ATOM 2840 O O . ASP A 1 352 ? -5.613 5.990 33.363 1.00 72.06 352 ASP A O 1
ATOM 2844 N N . ASP A 1 353 ? -3.804 7.269 33.709 1.00 75.81 353 ASP A N 1
ATOM 2845 C CA . ASP A 1 353 ? -3.298 7.229 32.327 1.00 75.81 353 ASP A CA 1
ATOM 2846 C C . ASP A 1 353 ? -4.287 7.786 31.276 1.00 75.81 353 ASP A C 1
ATOM 2848 O O . ASP A 1 353 ? -4.129 7.556 30.081 1.00 75.81 353 ASP A O 1
ATOM 2852 N N . TYR A 1 354 ? -5.259 8.618 31.674 1.00 81.50 354 TYR A N 1
ATOM 2853 C CA . TYR A 1 354 ? -6.247 9.226 30.766 1.00 81.50 354 TYR A CA 1
ATOM 2854 C C . TYR A 1 354 ? -5.628 10.136 29.693 1.00 81.50 354 TYR A C 1
ATOM 2856 O O . TYR A 1 354 ? -6.246 10.424 28.671 1.00 81.50 354 TYR A O 1
ATOM 2864 N N . CYS A 1 355 ? -4.398 10.610 29.919 1.00 83.38 355 CYS A N 1
ATOM 2865 C CA . CYS A 1 355 ? -3.654 11.380 28.928 1.00 83.38 355 CYS A CA 1
ATOM 2866 C C . CYS A 1 355 ? -2.947 10.509 27.878 1.00 83.38 355 CYS A C 1
ATOM 2868 O O . CYS A 1 355 ? -2.332 11.059 26.965 1.00 83.38 355 CYS A O 1
ATOM 2870 N N . LEU A 1 356 ? -2.988 9.183 28.011 1.00 88.56 356 LEU A N 1
ATOM 2871 C CA . LEU A 1 356 ? -2.284 8.246 27.150 1.00 88.56 356 LEU A CA 1
ATOM 2872 C C . LEU A 1 356 ? -3.251 7.564 26.177 1.00 88.56 356 LEU A C 1
ATOM 2874 O O . LEU A 1 356 ? -4.256 6.981 26.576 1.00 88.56 356 LEU A O 1
ATOM 2878 N N . ILE A 1 357 ? -2.913 7.606 24.893 1.00 88.88 357 ILE A N 1
ATOM 2879 C CA . ILE A 1 357 ? -3.626 6.922 23.815 1.00 88.88 357 ILE A CA 1
ATOM 2880 C C . ILE A 1 357 ? -2.612 6.071 23.058 1.00 88.88 357 ILE A C 1
ATOM 2882 O O . ILE A 1 357 ? -1.838 6.593 22.255 1.00 88.88 357 ILE A O 1
ATOM 2886 N N . GLY A 1 358 ? -2.572 4.769 23.352 1.00 86.25 358 GLY A N 1
ATOM 2887 C CA . GLY A 1 358 ? -1.490 3.899 22.886 1.00 86.25 358 GLY A CA 1
ATOM 2888 C C . GLY A 1 358 ? -0.133 4.463 23.315 1.00 86.25 358 GLY A C 1
ATOM 2889 O O . GLY A 1 358 ? 0.126 4.613 24.507 1.00 86.25 358 GLY A O 1
ATOM 2890 N N . ASN A 1 359 ? 0.682 4.861 22.337 1.00 89.81 359 ASN A N 1
ATOM 2891 C CA . ASN A 1 359 ? 2.012 5.444 22.549 1.00 89.81 359 ASN A CA 1
ATOM 2892 C C . ASN A 1 359 ? 2.038 6.983 22.417 1.00 89.81 359 ASN A C 1
ATOM 2894 O O . ASN A 1 359 ? 3.103 7.589 22.295 1.00 89.81 359 ASN A O 1
ATOM 2898 N N . ILE A 1 360 ? 0.870 7.639 22.429 1.00 92.81 360 ILE A N 1
ATOM 2899 C CA . ILE A 1 360 ? 0.732 9.103 22.419 1.00 92.81 360 ILE A CA 1
ATOM 2900 C C . ILE A 1 360 ? 0.372 9.595 23.815 1.00 92.81 360 ILE A C 1
ATOM 2902 O O . ILE A 1 360 ? -0.663 9.228 24.364 1.00 92.81 360 ILE A O 1
ATOM 2906 N N . LYS A 1 361 ? 1.177 10.509 24.355 1.00 92.75 361 LYS A N 1
ATOM 2907 C CA . LYS A 1 361 ? 0.917 11.213 25.610 1.00 92.75 361 LYS A CA 1
ATOM 2908 C C . LYS A 1 361 ? 0.480 12.650 25.345 1.00 92.75 361 LYS A C 1
ATOM 2910 O O . LYS A 1 361 ? 1.262 13.478 24.880 1.00 92.75 361 LYS A O 1
ATOM 2915 N N . ILE A 1 362 ? -0.766 12.962 25.673 1.00 92.94 362 ILE A N 1
ATOM 2916 C CA . ILE A 1 362 ? -1.349 14.299 25.546 1.00 92.94 362 ILE A CA 1
ATOM 2917 C C . ILE A 1 362 ? -0.827 15.203 26.665 1.00 92.94 362 ILE A C 1
ATOM 2919 O O . ILE A 1 362 ? -0.761 14.819 27.835 1.00 92.94 362 ILE A O 1
ATOM 2923 N N . ARG A 1 363 ? -0.484 16.442 26.312 1.00 90.75 363 ARG A N 1
ATOM 2924 C CA . ARG A 1 363 ? -0.026 17.480 27.235 1.00 90.75 363 ARG A CA 1
ATOM 2925 C C . ARG A 1 363 ? -0.855 18.744 27.096 1.00 90.75 363 ARG A C 1
ATOM 2927 O O . ARG A 1 363 ? -1.148 19.208 25.996 1.00 90.75 363 ARG A O 1
ATOM 2934 N N . VAL A 1 364 ? -1.159 19.345 28.243 1.00 89.50 364 VAL A N 1
ATOM 2935 C CA . VAL A 1 364 ? -1.837 20.639 28.335 1.00 89.50 364 VAL A CA 1
ATOM 2936 C C . VAL A 1 364 ? -0.833 21.677 28.823 1.00 89.50 364 VAL A C 1
ATOM 2938 O O . VAL A 1 364 ? -0.243 21.547 29.895 1.00 89.50 364 VAL A O 1
ATOM 2941 N N . SER A 1 365 ? -0.610 22.708 28.018 1.00 86.75 365 SER A N 1
ATOM 2942 C CA . SER A 1 365 ? 0.247 23.841 28.366 1.00 86.75 365 SER A CA 1
ATOM 2943 C C . SER A 1 365 ? -0.381 24.714 29.461 1.00 86.75 365 SER A C 1
ATOM 2945 O O . SER A 1 365 ? -1.594 24.701 29.673 1.00 86.75 365 SER A O 1
ATOM 2947 N N . ALA A 1 366 ? 0.428 25.546 30.128 1.00 82.06 366 ALA A N 1
ATOM 2948 C CA . ALA A 1 366 ? -0.060 26.476 31.156 1.00 82.06 366 ALA A CA 1
ATOM 2949 C C . ALA A 1 366 ? -1.129 27.461 30.633 1.00 82.06 366 ALA A C 1
ATOM 2951 O O . ALA A 1 366 ? -1.953 27.937 31.410 1.00 82.06 366 ALA A O 1
ATOM 2952 N N . GLY A 1 367 ? -1.131 27.743 29.323 1.00 79.44 367 GLY A N 1
ATOM 2953 C CA . GLY A 1 367 ? -2.136 28.578 28.659 1.00 79.44 367 GLY A CA 1
ATOM 2954 C C . GLY A 1 367 ? -3.427 27.848 28.272 1.00 79.44 367 GLY A C 1
ATOM 2955 O O . GLY A 1 367 ? -4.309 28.483 27.711 1.00 79.44 367 GLY A O 1
ATOM 2956 N N . GLY A 1 368 ? -3.546 26.544 28.550 1.00 82.94 368 GLY A N 1
ATOM 2957 C CA . GLY A 1 368 ? -4.711 25.731 28.183 1.00 82.94 368 GLY A CA 1
ATOM 2958 C C . GLY A 1 368 ? -4.667 25.127 26.775 1.00 82.94 368 GLY A C 1
ATOM 2959 O O . GLY A 1 368 ? -5.596 24.422 26.411 1.00 82.94 368 GLY A O 1
ATOM 2960 N N . ASN A 1 369 ? -3.595 25.356 26.010 1.00 90.56 369 ASN A N 1
ATOM 2961 C CA . ASN A 1 369 ? -3.416 24.778 24.672 1.00 90.56 369 ASN A CA 1
ATOM 2962 C C . ASN A 1 369 ? -2.838 23.355 24.743 1.00 90.56 369 ASN A C 1
ATOM 2964 O O . ASN A 1 369 ? -2.118 23.038 25.697 1.00 90.56 369 ASN A O 1
ATOM 2968 N N . TYR A 1 370 ? -3.060 22.545 23.710 1.00 92.25 370 TYR A N 1
ATOM 2969 C CA . TYR A 1 370 ? -2.749 21.116 23.678 1.00 92.25 370 TYR A CA 1
ATOM 2970 C C . TYR A 1 370 ? -1.618 20.773 22.707 1.00 92.25 370 TYR A C 1
ATOM 2972 O O . TYR A 1 370 ? -1.575 21.245 21.575 1.00 92.25 370 TYR A O 1
ATOM 2980 N N . TYR A 1 371 ? -0.715 19.901 23.127 1.00 93.31 371 TYR A N 1
ATOM 2981 C CA . TYR A 1 371 ? 0.280 19.266 22.262 1.00 93.31 371 TYR A CA 1
ATOM 2982 C C . TYR A 1 371 ? 0.430 17.809 22.693 1.00 93.31 371 TYR A C 1
ATOM 2984 O O . TYR A 1 371 ? -0.150 17.404 23.703 1.00 93.31 371 TYR A O 1
ATOM 2992 N N . PHE A 1 372 ? 1.180 17.004 21.951 1.00 94.19 372 PHE A N 1
ATOM 2993 C CA . PHE A 1 372 ? 1.400 15.623 22.363 1.00 94.19 372 PHE A CA 1
ATOM 2994 C C . PHE A 1 372 ? 2.826 15.150 22.121 1.00 94.19 372 PHE A C 1
ATOM 2996 O O . PHE A 1 372 ? 3.590 15.718 21.336 1.00 94.19 372 PHE A O 1
ATOM 3003 N N . GLU A 1 373 ? 3.180 14.113 22.861 1.00 94.69 373 GLU A N 1
ATOM 3004 C CA . GLU A 1 373 ? 4.488 13.478 22.894 1.00 94.69 373 GLU A CA 1
ATOM 3005 C C . GLU A 1 373 ? 4.331 12.012 22.482 1.00 94.69 373 GLU A C 1
ATOM 3007 O O . GLU A 1 373 ? 3.343 11.375 22.839 1.00 94.69 373 GLU A O 1
ATOM 3012 N N . ILE A 1 374 ? 5.294 11.479 21.734 1.00 94.50 374 ILE A N 1
ATOM 3013 C CA . ILE A 1 374 ? 5.398 10.043 21.458 1.00 94.50 374 ILE A CA 1
ATOM 3014 C C . ILE A 1 374 ? 6.293 9.439 22.528 1.00 94.50 374 ILE A C 1
ATOM 3016 O O . ILE A 1 374 ? 7.401 9.943 22.756 1.00 94.50 374 ILE A O 1
ATOM 3020 N N . VAL A 1 375 ? 5.806 8.388 23.178 1.00 92.31 375 VAL A N 1
ATOM 3021 C CA . VAL A 1 375 ? 6.536 7.651 24.211 1.00 92.31 375 VAL A CA 1
ATOM 3022 C C . VAL A 1 375 ? 7.004 6.296 23.693 1.00 92.31 375 VAL A C 1
ATOM 3024 O O . VAL A 1 375 ? 6.418 5.760 22.753 1.00 92.31 375 VAL A O 1
ATOM 3027 N N . ASP A 1 376 ? 8.084 5.781 24.276 1.00 87.69 376 ASP A N 1
ATOM 3028 C CA . ASP A 1 376 ? 8.517 4.401 24.052 1.00 87.69 376 ASP A CA 1
ATOM 3029 C C . ASP A 1 376 ? 7.590 3.396 24.758 1.00 87.69 376 ASP A C 1
ATOM 3031 O O . ASP A 1 376 ? 6.726 3.764 25.562 1.00 87.69 376 ASP A O 1
ATOM 3035 N N . ASP A 1 377 ? 7.781 2.116 24.453 1.00 81.50 377 ASP A N 1
ATOM 3036 C CA . ASP A 1 377 ? 7.047 0.994 25.043 1.00 81.50 377 ASP A CA 1
ATOM 3037 C C . ASP A 1 377 ? 7.621 0.536 26.398 1.00 81.50 377 ASP A C 1
ATOM 3039 O O . ASP A 1 377 ? 7.175 -0.465 26.970 1.00 81.50 377 ASP A O 1
ATOM 3043 N N . THR A 1 378 ? 8.591 1.272 26.952 1.00 83.50 378 THR A N 1
ATOM 3044 C CA . THR A 1 378 ? 9.190 0.933 28.243 1.00 83.50 378 THR A CA 1
ATOM 3045 C C . THR A 1 378 ? 8.226 1.228 29.389 1.00 83.50 378 THR A C 1
ATOM 3047 O O . THR A 1 378 ? 7.310 2.046 29.292 1.00 83.50 378 THR A O 1
ATOM 3050 N N . VAL A 1 379 ? 8.466 0.601 30.545 1.00 78.81 379 VAL A N 1
ATOM 3051 C CA . VAL A 1 379 ? 7.670 0.838 31.764 1.00 78.81 379 VAL A CA 1
ATOM 3052 C C . VAL A 1 379 ? 7.671 2.319 32.167 1.00 78.81 379 VAL A C 1
ATOM 3054 O O . VAL A 1 379 ? 6.676 2.819 32.691 1.00 78.81 379 VAL A O 1
ATOM 3057 N N . GLU A 1 380 ? 8.772 3.028 31.905 1.00 79.38 380 GLU A N 1
ATOM 3058 C CA . GLU A 1 380 ? 8.936 4.445 32.239 1.00 79.38 380 GLU A CA 1
ATOM 3059 C C . GLU A 1 380 ? 8.309 5.386 31.193 1.00 79.38 380 GLU A C 1
ATOM 3061 O O . GLU A 1 380 ? 8.113 6.568 31.493 1.00 79.38 380 GLU A O 1
ATOM 3066 N N . LYS A 1 381 ? 7.923 4.866 30.013 1.00 84.50 381 LYS A N 1
ATOM 3067 C CA . LYS A 1 381 ? 7.309 5.602 28.893 1.00 84.50 381 LYS A CA 1
ATOM 3068 C C . LYS A 1 381 ? 8.113 6.861 28.557 1.00 84.50 381 LYS A C 1
ATOM 3070 O O . LYS A 1 381 ? 7.613 7.991 28.670 1.00 84.50 381 LYS A O 1
ATOM 3075 N N . ASN A 1 382 ? 9.384 6.682 28.198 1.00 87.69 382 ASN A N 1
ATOM 3076 C CA . ASN A 1 382 ? 10.283 7.796 27.919 1.00 87.69 382 ASN A CA 1
ATOM 3077 C C . ASN A 1 382 ? 9.817 8.562 26.688 1.00 87.69 382 ASN A C 1
ATOM 3079 O O . ASN A 1 382 ? 9.391 7.989 25.690 1.00 87.69 382 ASN A O 1
ATOM 3083 N N . ILE A 1 383 ? 9.942 9.885 26.744 1.00 90.31 383 ILE A N 1
ATOM 3084 C CA . ILE A 1 383 ? 9.542 10.752 25.641 1.00 90.31 383 ILE A CA 1
ATOM 3085 C C . ILE A 1 383 ? 10.600 10.678 24.541 1.00 90.31 383 ILE A C 1
ATOM 3087 O O . ILE A 1 383 ? 11.749 11.088 24.725 1.00 90.31 383 ILE A O 1
ATOM 3091 N N . ILE A 1 384 ? 10.183 10.203 23.376 1.00 91.19 384 ILE A N 1
ATOM 3092 C CA . ILE A 1 384 ? 11.023 10.082 22.188 1.00 91.19 384 ILE A CA 1
ATOM 3093 C C . ILE A 1 384 ? 10.890 11.336 21.322 1.00 91.19 384 ILE A C 1
ATOM 3095 O O . ILE A 1 384 ? 11.884 11.924 20.889 1.00 91.19 384 ILE A O 1
ATOM 3099 N N . ALA A 1 385 ? 9.652 11.757 21.069 1.00 93.56 385 ALA A N 1
ATOM 3100 C CA . ALA A 1 385 ? 9.364 12.802 20.103 1.00 93.56 385 ALA A CA 1
ATOM 3101 C C . ALA A 1 385 ? 8.193 13.679 20.533 1.00 93.56 385 ALA A C 1
ATOM 3103 O O . ALA A 1 385 ? 7.401 13.315 21.397 1.00 93.56 385 ALA A O 1
ATOM 3104 N N . THR A 1 386 ? 8.072 14.845 19.909 1.00 94.38 386 THR A N 1
ATOM 3105 C CA . THR A 1 386 ? 6.991 15.785 20.197 1.00 94.38 386 THR A CA 1
ATOM 3106 C C . THR A 1 386 ? 6.359 16.344 18.929 1.00 94.38 386 THR A C 1
ATOM 3108 O O . THR A 1 386 ? 7.039 16.553 17.917 1.00 94.38 386 THR A O 1
ATOM 3111 N N . HIS A 1 387 ? 5.057 16.608 19.008 1.00 93.81 387 HIS A N 1
ATOM 3112 C CA . HIS A 1 387 ? 4.258 17.260 17.983 1.00 93.81 387 HIS A CA 1
ATOM 3113 C C . HIS A 1 387 ? 3.662 18.566 18.513 1.00 93.81 387 HIS A C 1
ATOM 3115 O O . HIS A 1 387 ? 3.104 18.598 19.605 1.00 93.81 387 HIS A O 1
ATOM 3121 N N . LYS A 1 388 ? 3.755 19.647 17.723 1.00 88.00 388 LYS A N 1
ATOM 3122 C CA . LYS A 1 388 ? 3.171 20.975 18.016 1.00 88.00 388 LYS A CA 1
ATOM 3123 C C . LYS A 1 388 ? 3.562 21.592 19.369 1.00 88.00 388 LYS A C 1
ATOM 3125 O O . LYS A 1 388 ? 2.935 22.555 19.789 1.00 88.00 388 LYS A O 1
ATOM 3130 N N . MET A 1 389 ? 4.657 21.164 20.005 1.00 85.56 389 MET A N 1
ATOM 3131 C CA . MET A 1 389 ? 5.135 21.763 21.265 1.00 85.56 389 MET A CA 1
ATOM 3132 C C . MET A 1 389 ? 5.355 23.284 21.176 1.00 85.56 389 MET A C 1
ATOM 3134 O O . MET A 1 389 ? 5.079 24.014 22.122 1.00 85.56 389 MET A O 1
ATOM 3138 N N . THR A 1 390 ? 5.843 23.778 20.034 1.00 83.44 390 THR A N 1
ATOM 3139 C CA . THR A 1 390 ? 6.110 25.209 19.806 1.00 83.44 390 THR A CA 1
ATOM 3140 C C . THR A 1 390 ? 4.909 25.991 19.275 1.00 83.44 390 THR A C 1
ATOM 3142 O O . THR A 1 390 ? 4.911 27.217 19.353 1.00 83.44 390 THR A O 1
ATOM 3145 N N . ASN A 1 391 ? 3.895 25.310 18.735 1.00 88.31 391 ASN A N 1
ATOM 3146 C CA . ASN A 1 391 ? 2.652 25.917 18.258 1.00 88.31 391 ASN A CA 1
ATOM 3147 C C . ASN A 1 391 ? 1.461 24.996 18.588 1.00 88.31 391 ASN A C 1
ATOM 3149 O O . ASN A 1 391 ? 0.982 24.307 17.686 1.00 88.31 391 ASN A O 1
ATOM 3153 N N . PRO A 1 392 ? 1.046 24.918 19.865 1.00 91.25 392 PRO A N 1
ATOM 3154 C CA . PRO A 1 392 ? 0.057 23.943 20.326 1.00 91.25 392 PRO A CA 1
ATOM 3155 C C . PRO A 1 392 ? -1.360 24.229 19.799 1.00 91.25 392 PRO A C 1
ATOM 3157 O O . PRO A 1 392 ? -1.698 25.374 19.496 1.00 91.25 392 PRO A O 1
ATOM 3160 N N . TYR A 1 393 ? -2.201 23.198 19.731 1.00 93.00 393 TYR A N 1
ATOM 3161 C CA . TYR A 1 393 ? -3.616 23.291 19.365 1.00 93.00 393 TYR A CA 1
ATOM 3162 C C . TYR A 1 393 ? -4.416 24.094 20.385 1.00 93.00 393 TYR A C 1
ATOM 3164 O O . TYR A 1 393 ? -4.184 23.985 21.590 1.00 93.00 393 TYR A O 1
ATOM 3172 N N . SER A 1 394 ? -5.373 24.890 19.914 1.00 91.44 394 SER A N 1
ATOM 3173 C CA . SER A 1 394 ? -6.162 25.759 20.796 1.00 91.44 394 SER A CA 1
ATOM 3174 C C . SER A 1 394 ? -7.405 25.063 21.347 1.00 91.44 394 SER A C 1
ATOM 3176 O O . SER A 1 394 ? -7.876 25.422 22.424 1.00 91.44 394 SER A O 1
ATOM 3178 N N . THR A 1 395 ? -7.924 24.057 20.639 1.00 90.94 395 THR A N 1
ATOM 3179 C CA . THR A 1 395 ? -9.109 23.285 21.045 1.00 90.94 395 THR A CA 1
ATOM 3180 C C . THR A 1 395 ? -8.802 21.791 21.150 1.00 90.94 395 THR A C 1
ATOM 3182 O O . THR A 1 395 ? -7.816 21.302 20.592 1.00 90.94 395 THR A O 1
ATOM 3185 N N . LEU A 1 396 ? -9.637 21.057 21.891 1.00 89.31 396 LEU A N 1
ATOM 3186 C CA . LEU A 1 396 ? -9.488 19.609 22.033 1.00 89.31 396 LEU A CA 1
ATOM 3187 C C . LEU A 1 396 ? -9.895 18.899 20.731 1.00 89.31 396 LEU A C 1
ATOM 3189 O O . LEU A 1 396 ? -9.259 17.921 20.355 1.00 89.31 396 LEU A O 1
ATOM 3193 N N . GLN A 1 397 ? -10.873 19.417 19.992 1.00 91.00 397 GLN A N 1
ATOM 3194 C CA . GLN A 1 397 ? -11.270 18.906 18.685 1.00 91.00 397 GLN A CA 1
ATOM 3195 C C . GLN A 1 397 ? -10.130 19.011 17.663 1.00 91.00 397 GLN A C 1
ATOM 3197 O O . GLN A 1 397 ? -9.825 18.024 16.997 1.00 91.00 397 GLN A O 1
ATOM 3202 N N . GLU A 1 398 ? -9.428 20.149 17.606 1.00 93.00 398 GLU A N 1
ATOM 3203 C CA . GLU A 1 398 ? -8.224 20.291 16.772 1.00 93.00 398 GLU A CA 1
ATOM 3204 C C . GLU A 1 398 ? -7.128 19.288 17.162 1.00 93.00 398 GLU A C 1
ATOM 3206 O O . GLU A 1 398 ? -6.459 18.741 16.286 1.00 93.00 398 GLU A O 1
ATOM 3211 N N . LEU A 1 399 ? -6.955 19.014 18.462 1.00 92.94 399 LEU A N 1
ATOM 3212 C CA . LEU A 1 399 ? -6.028 17.981 18.929 1.00 92.94 399 LEU A CA 1
ATOM 3213 C C . LEU A 1 399 ? -6.447 16.592 18.431 1.00 92.94 399 LEU A C 1
ATOM 3215 O O . LEU A 1 399 ? -5.597 15.855 17.935 1.00 92.94 399 LEU A O 1
ATOM 3219 N N . LYS A 1 400 ? -7.731 16.225 18.557 1.00 93.38 400 LYS A N 1
ATOM 3220 C CA . LYS A 1 400 ? -8.240 14.923 18.090 1.00 93.38 400 LYS A CA 1
ATOM 3221 C C . LYS A 1 400 ? -7.988 14.743 16.598 1.00 93.38 400 LYS A C 1
ATOM 3223 O O . LYS A 1 400 ? -7.498 13.696 16.183 1.00 93.38 400 LYS A O 1
ATOM 3228 N N . ASP A 1 401 ? -8.297 15.766 15.809 1.00 93.31 401 ASP A N 1
ATOM 3229 C CA . ASP A 1 401 ? -8.106 15.733 14.362 1.00 93.31 401 ASP A CA 1
ATOM 3230 C C . ASP A 1 401 ? -6.613 15.680 14.007 1.00 93.31 401 ASP A C 1
ATOM 3232 O O . ASP A 1 401 ? -6.211 14.859 13.185 1.00 93.31 401 ASP A O 1
ATOM 3236 N N . GLY A 1 402 ? -5.765 16.423 14.724 1.00 92.56 402 GLY A N 1
ATOM 3237 C CA . GLY A 1 402 ? -4.309 16.353 14.589 1.00 92.56 402 GLY A CA 1
ATOM 3238 C C . GLY A 1 402 ? -3.713 14.977 14.905 1.00 92.56 402 GLY A C 1
ATOM 3239 O O . GLY A 1 402 ? -2.848 14.489 14.175 1.00 92.56 402 GLY A O 1
ATOM 3240 N N . ILE A 1 403 ? -4.192 14.312 15.963 1.00 94.44 403 ILE A N 1
ATOM 3241 C CA . ILE A 1 403 ? -3.779 12.941 16.302 1.00 94.44 403 ILE A CA 1
ATOM 3242 C C . ILE A 1 403 ? -4.182 11.973 15.179 1.00 94.44 403 ILE A C 1
ATOM 3244 O O . ILE A 1 403 ? -3.347 11.181 14.730 1.00 94.44 403 ILE A O 1
ATOM 3248 N N . ARG A 1 404 ? -5.427 12.054 14.682 1.00 94.12 404 ARG A N 1
ATOM 3249 C CA . ARG A 1 404 ? -5.897 11.224 13.556 1.00 94.12 404 ARG A CA 1
ATOM 3250 C C . ARG A 1 404 ? -5.042 11.422 12.315 1.00 94.12 404 ARG A C 1
ATOM 3252 O O . ARG A 1 404 ? -4.653 10.446 11.676 1.00 94.12 404 ARG A O 1
ATOM 3259 N N . GLU A 1 405 ? -4.752 12.672 11.970 1.00 92.94 405 GLU A N 1
ATOM 3260 C CA . GLU A 1 405 ? -3.947 13.015 10.801 1.00 92.94 405 GLU A CA 1
ATOM 3261 C C . GLU A 1 405 ? -2.536 12.440 10.892 1.00 92.94 405 GLU A C 1
ATOM 3263 O O . GLU A 1 405 ? -2.056 11.882 9.908 1.00 92.94 405 GLU A O 1
ATOM 3268 N N . ILE A 1 406 ? -1.896 12.498 12.062 1.00 92.75 406 ILE A N 1
ATOM 3269 C CA . ILE A 1 406 ? -0.535 11.980 12.250 1.00 92.75 406 ILE A CA 1
ATOM 3270 C C . ILE A 1 406 ? -0.478 10.463 12.172 1.00 92.75 406 ILE A C 1
ATOM 3272 O O . ILE A 1 406 ? 0.361 9.924 11.444 1.00 92.75 406 ILE A O 1
ATOM 3276 N N . VAL A 1 407 ? -1.376 9.769 12.871 1.00 92.12 407 VAL A N 1
ATOM 3277 C CA . VAL A 1 407 ? -1.427 8.303 12.816 1.00 92.12 407 VAL A CA 1
ATOM 3278 C C . VAL A 1 407 ? -1.732 7.851 11.387 1.00 92.12 407 VAL A C 1
ATOM 3280 O O . VAL A 1 407 ? -1.038 6.982 10.852 1.00 92.12 407 VAL A O 1
ATOM 3283 N N . ARG A 1 408 ? -2.692 8.501 10.710 1.00 91.00 408 ARG A N 1
ATOM 3284 C CA . ARG A 1 408 ? -3.001 8.228 9.299 1.00 91.00 408 ARG A CA 1
ATOM 3285 C C . ARG A 1 408 ? -1.799 8.494 8.396 1.00 91.00 408 ARG A C 1
ATOM 3287 O O . ARG A 1 408 ? -1.503 7.661 7.541 1.00 91.00 408 ARG A O 1
ATOM 3294 N N . TYR A 1 409 ? -1.099 9.609 8.595 1.00 91.69 409 TYR A N 1
ATOM 3295 C CA . TYR A 1 409 ? 0.062 9.975 7.794 1.00 91.69 409 TYR A CA 1
ATOM 3296 C C . TYR A 1 409 ? 1.136 8.893 7.881 1.00 91.69 409 TYR A C 1
ATOM 3298 O O . TYR A 1 409 ? 1.509 8.335 6.853 1.00 91.69 409 TYR A O 1
ATOM 3306 N N . PHE A 1 410 ? 1.587 8.505 9.077 1.00 90.00 410 PHE A N 1
ATOM 3307 C CA . PHE A 1 410 ? 2.633 7.482 9.199 1.00 90.00 410 PHE A CA 1
ATOM 3308 C C . PHE A 1 410 ? 2.186 6.106 8.681 1.00 90.00 410 PHE A C 1
ATOM 3310 O O . PHE A 1 410 ? 2.940 5.442 7.956 1.00 90.00 410 PHE A O 1
ATOM 3317 N N . LYS A 1 411 ? 0.937 5.701 8.947 1.00 88.00 411 LYS A N 1
ATOM 3318 C CA . LYS A 1 411 ? 0.401 4.417 8.469 1.00 88.00 411 LYS A CA 1
ATOM 3319 C C . LYS A 1 411 ? 0.221 4.363 6.952 1.00 88.00 411 LYS A C 1
ATOM 3321 O O . LYS A 1 411 ? 0.611 3.370 6.337 1.00 88.00 411 LYS A O 1
ATOM 3326 N N . TYR A 1 412 ? -0.275 5.422 6.311 1.00 86.06 412 TYR A N 1
ATOM 3327 C CA . TYR A 1 412 ? -0.784 5.339 4.934 1.00 86.06 412 TYR A CA 1
ATOM 3328 C C . TYR A 1 412 ? -0.110 6.269 3.920 1.00 86.06 412 TYR A C 1
ATOM 3330 O O . TYR A 1 412 ? -0.004 5.872 2.759 1.00 86.06 412 TYR A O 1
ATOM 3338 N N . ASP A 1 413 ? 0.424 7.418 4.339 1.00 87.81 413 ASP A N 1
ATOM 3339 C CA . ASP A 1 413 ? 0.918 8.459 3.419 1.00 87.81 413 ASP A CA 1
ATOM 3340 C C . ASP A 1 413 ? 2.449 8.601 3.434 1.00 87.81 413 ASP A C 1
ATOM 3342 O O . ASP A 1 413 ? 3.075 8.755 2.385 1.00 87.81 413 ASP A O 1
ATOM 3346 N N . PHE A 1 414 ? 3.072 8.491 4.610 1.00 88.12 414 PHE A N 1
ATOM 3347 C CA . PHE A 1 414 ? 4.514 8.586 4.800 1.00 88.12 414 PHE A CA 1
ATOM 3348 C C . PHE A 1 414 ? 5.224 7.497 4.001 1.00 88.12 414 PHE A C 1
ATOM 3350 O O . PHE A 1 414 ? 4.987 6.295 4.196 1.00 88.12 414 PHE A O 1
ATOM 3357 N N . THR A 1 415 ? 6.102 7.925 3.094 1.00 86.25 415 THR A N 1
ATOM 3358 C CA . THR A 1 415 ? 6.896 7.022 2.269 1.00 86.25 415 THR A CA 1
ATOM 3359 C C . THR A 1 415 ? 8.207 7.662 1.818 1.00 86.25 415 THR A C 1
ATOM 3361 O O . THR A 1 415 ? 8.255 8.628 1.058 1.00 86.25 415 THR A O 1
ATOM 3364 N N . GLU A 1 416 ? 9.304 7.056 2.250 1.00 87.81 416 GLU A N 1
ATOM 3365 C CA . GLU A 1 416 ? 10.661 7.312 1.746 1.00 87.81 416 GLU A CA 1
ATOM 3366 C C . GLU A 1 416 ? 11.106 6.230 0.759 1.00 87.81 416 GLU A C 1
ATOM 3368 O O . GLU A 1 416 ? 12.234 6.212 0.285 1.00 87.81 416 GLU A O 1
ATOM 3373 N N . GLU A 1 417 ? 10.202 5.305 0.462 1.00 91.50 417 GLU A N 1
ATOM 3374 C CA . GLU A 1 417 ? 10.476 4.108 -0.305 1.00 91.50 417 GLU A CA 1
ATOM 3375 C C . GLU A 1 417 ? 10.109 4.323 -1.767 1.00 91.50 417 GLU A C 1
ATOM 3377 O O . GLU A 1 417 ? 9.205 5.092 -2.119 1.00 91.50 417 GLU A O 1
ATOM 3382 N N . GLY A 1 418 ? 10.811 3.594 -2.617 1.00 92.69 418 GLY A N 1
ATOM 3383 C CA . GLY A 1 418 ? 10.624 3.579 -4.052 1.00 92.69 418 GLY A CA 1
ATOM 3384 C C . GLY A 1 418 ? 11.650 2.653 -4.680 1.00 92.69 418 GLY A C 1
ATOM 3385 O O . GLY A 1 418 ? 12.518 2.112 -3.995 1.00 92.69 418 GLY A O 1
ATOM 3386 N N . ILE A 1 419 ? 11.515 2.437 -5.980 1.00 94.62 419 ILE A N 1
ATOM 3387 C CA . ILE A 1 419 ? 12.378 1.537 -6.740 1.00 94.62 419 ILE A CA 1
ATOM 3388 C C . ILE A 1 419 ? 12.639 2.203 -8.078 1.00 94.62 419 ILE A C 1
ATOM 3390 O O . ILE A 1 419 ? 11.682 2.611 -8.735 1.00 94.62 419 ILE A O 1
ATOM 3394 N N . PHE A 1 420 ? 13.896 2.260 -8.502 1.00 94.94 420 PHE A N 1
ATOM 3395 C CA . PHE A 1 420 ? 14.258 2.571 -9.880 1.00 94.94 420 PHE A CA 1
ATOM 3396 C C . PHE A 1 420 ? 14.797 1.320 -10.558 1.00 94.94 420 PHE A C 1
ATOM 3398 O O . PHE A 1 420 ? 15.588 0.586 -9.968 1.00 94.94 420 PHE A O 1
ATOM 3405 N N . LEU A 1 421 ? 14.382 1.086 -11.799 1.00 94.38 421 LEU A N 1
ATOM 3406 C CA . LEU A 1 421 ? 14.881 -0.008 -12.619 1.00 94.38 421 LEU A CA 1
ATOM 3407 C C . LEU A 1 421 ? 15.470 0.569 -13.900 1.00 94.38 421 LEU A C 1
ATOM 3409 O O . LEU A 1 421 ? 14.787 1.269 -14.646 1.00 94.38 421 LEU A O 1
ATOM 3413 N N . VAL A 1 422 ? 16.740 0.262 -14.148 1.00 93.56 422 VAL A N 1
ATOM 3414 C CA . VAL A 1 422 ? 17.473 0.718 -15.328 1.00 93.56 422 VAL A CA 1
ATOM 3415 C C . VAL A 1 422 ? 17.833 -0.479 -16.194 1.00 93.56 422 VAL A C 1
ATOM 3417 O O . VAL A 1 422 ? 18.571 -1.371 -15.776 1.00 93.56 422 VAL A O 1
ATOM 3420 N N . GLU A 1 423 ? 17.319 -0.490 -17.420 1.00 91.31 423 GLU A N 1
ATOM 3421 C CA . GLU A 1 423 ? 17.614 -1.510 -18.425 1.00 91.31 423 GLU A CA 1
ATOM 3422 C C . GLU A 1 423 ? 18.912 -1.164 -19.157 1.00 91.31 423 GLU A C 1
ATOM 3424 O O . GLU A 1 423 ? 18.970 -0.190 -19.912 1.00 91.31 423 GLU A O 1
ATOM 3429 N N . HIS A 1 424 ? 19.965 -1.966 -18.972 1.00 89.75 424 HIS A N 1
ATOM 3430 C CA . HIS A 1 424 ? 21.276 -1.624 -19.527 1.00 89.75 424 HIS A CA 1
ATOM 3431 C C . HIS A 1 424 ? 21.284 -1.665 -21.056 1.00 89.75 424 HIS A C 1
ATOM 3433 O O . HIS A 1 424 ? 21.945 -0.846 -21.687 1.00 89.75 424 HIS A O 1
ATOM 3439 N N . LEU A 1 425 ? 20.502 -2.556 -21.675 1.00 87.62 425 LEU A N 1
ATOM 3440 C CA . LEU A 1 425 ? 20.399 -2.655 -23.133 1.00 87.62 425 LEU A CA 1
ATOM 3441 C C . LEU A 1 425 ? 20.050 -1.309 -23.797 1.00 87.62 425 LEU A C 1
ATOM 3443 O O . LEU A 1 425 ? 20.494 -1.038 -24.912 1.00 87.62 425 LEU A O 1
ATOM 3447 N N . LEU A 1 426 ? 19.290 -0.451 -23.109 1.00 87.00 426 LEU A N 1
ATOM 3448 C CA . LEU A 1 426 ? 18.868 0.856 -23.617 1.00 87.00 426 LEU A CA 1
ATOM 3449 C C . LEU A 1 426 ? 19.932 1.953 -23.469 1.00 87.00 426 LEU A C 1
ATOM 3451 O O . LEU A 1 426 ? 19.823 2.981 -24.145 1.00 87.00 426 LEU A O 1
ATOM 3455 N N . LEU A 1 427 ? 20.945 1.712 -22.630 1.00 86.06 427 LEU A N 1
ATOM 3456 C CA . LEU A 1 427 ? 22.111 2.574 -22.418 1.00 86.06 427 LEU A CA 1
ATOM 3457 C C . LEU A 1 427 ? 23.227 2.314 -23.431 1.00 86.06 427 LEU A C 1
ATOM 3459 O O . LEU A 1 427 ? 24.203 3.056 -23.460 1.00 86.06 427 LEU A O 1
ATOM 3463 N N . LYS A 1 428 ? 23.110 1.268 -24.257 1.00 80.25 428 LYS A N 1
ATOM 3464 C CA . LYS A 1 428 ? 24.092 0.994 -25.305 1.00 80.25 428 LYS A CA 1
ATOM 3465 C C . LYS A 1 428 ? 24.147 2.189 -26.270 1.00 80.25 428 LYS A C 1
ATOM 3467 O O . LYS A 1 428 ? 23.123 2.487 -26.898 1.00 80.25 428 LYS A O 1
ATOM 3472 N N . PRO A 1 429 ? 25.307 2.852 -26.431 1.00 68.44 429 PRO A N 1
ATOM 3473 C CA . PRO A 1 429 ? 25.433 3.971 -27.352 1.00 68.44 429 PRO A CA 1
ATOM 3474 C C . PRO A 1 429 ? 25.047 3.550 -28.774 1.00 68.44 429 PRO A C 1
ATOM 3476 O O . PRO A 1 429 ? 25.481 2.513 -29.281 1.00 68.44 429 PRO A O 1
ATOM 3479 N N . THR A 1 430 ? 24.213 4.345 -29.440 1.00 59.69 430 THR A N 1
ATOM 3480 C CA . THR A 1 430 ? 23.903 4.163 -30.862 1.00 59.69 430 T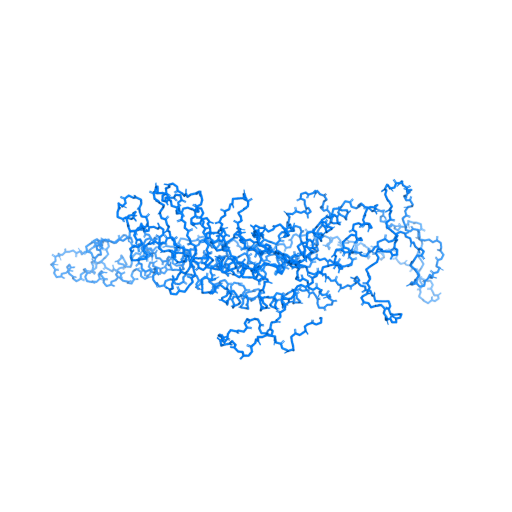HR A CA 1
ATOM 3481 C C . THR A 1 430 ? 24.910 4.945 -31.697 1.00 59.69 430 THR A C 1
ATOM 3483 O O . THR A 1 430 ? 24.681 6.116 -31.995 1.00 59.69 430 THR A O 1
ATOM 3486 N N . ALA A 1 431 ? 26.024 4.323 -32.092 1.00 52.59 431 ALA A N 1
ATOM 3487 C CA . ALA A 1 431 ? 26.871 4.888 -33.142 1.00 52.59 431 ALA A CA 1
ATOM 3488 C C . ALA A 1 431 ? 26.099 4.930 -34.464 1.00 52.59 431 ALA A C 1
ATOM 3490 O O . ALA A 1 431 ? 25.625 3.905 -34.954 1.00 52.59 431 ALA A O 1
ATOM 3491 N N . LYS A 1 432 ? 26.076 6.105 -35.098 1.00 47.75 432 LYS A N 1
ATOM 3492 C CA . LYS A 1 432 ? 26.007 6.199 -36.566 1.00 47.75 432 LYS A CA 1
ATOM 3493 C C . LYS A 1 432 ? 27.382 5.992 -37.218 1.00 47.75 432 LYS A C 1
ATOM 3495 O O . LYS A 1 432 ? 27.499 6.093 -38.434 1.00 47.75 432 LYS A O 1
ATOM 3500 N N . ASP A 1 433 ? 28.417 5.707 -36.428 1.00 42.38 433 ASP A N 1
ATOM 3501 C CA . ASP A 1 433 ? 29.774 5.522 -36.924 1.00 42.38 433 ASP A CA 1
ATOM 3502 C C . ASP A 1 433 ? 30.048 4.046 -37.257 1.00 42.38 433 ASP A C 1
ATOM 3504 O O . ASP A 1 433 ? 30.532 3.249 -36.450 1.00 42.38 433 ASP A O 1
ATOM 3508 N N . TYR A 1 434 ? 29.701 3.668 -38.489 1.00 39.53 434 TYR A N 1
ATOM 3509 C CA . TYR A 1 434 ? 29.887 2.321 -39.044 1.00 39.53 434 TYR A CA 1
ATOM 3510 C C . TYR A 1 434 ? 31.354 1.852 -39.073 1.00 39.53 434 TYR A C 1
ATOM 3512 O O . TYR A 1 434 ? 31.613 0.686 -39.363 1.00 39.53 434 TYR A O 1
ATOM 3520 N N . LYS A 1 435 ? 32.325 2.725 -38.771 1.00 39.22 435 LYS A N 1
ATOM 3521 C CA . LYS A 1 435 ? 33.755 2.380 -38.747 1.00 39.22 435 LYS A CA 1
ATOM 3522 C C . LYS A 1 435 ? 34.174 1.550 -37.531 1.00 39.22 435 LYS A C 1
ATOM 3524 O O . LYS A 1 435 ? 35.194 0.874 -37.609 1.00 39.22 435 LYS A O 1
ATOM 3529 N N . ILE A 1 436 ? 33.406 1.580 -36.438 1.00 40.84 436 ILE A N 1
ATOM 3530 C CA . ILE A 1 436 ? 33.787 0.952 -35.156 1.00 40.84 436 ILE A CA 1
ATOM 3531 C C . ILE A 1 436 ? 33.140 -0.436 -34.979 1.00 40.84 436 ILE A C 1
ATOM 3533 O O . ILE A 1 436 ? 33.575 -1.226 -34.145 1.00 40.84 436 ILE A O 1
ATOM 3537 N N . VAL A 1 437 ? 32.167 -0.814 -35.822 1.00 35.34 437 VAL A N 1
ATOM 3538 C CA . VAL A 1 437 ? 31.590 -2.176 -35.847 1.00 35.34 437 VAL A CA 1
ATOM 3539 C C . VAL A 1 437 ? 32.518 -3.131 -36.614 1.00 35.34 437 VAL A C 1
ATOM 3541 O O . VAL A 1 437 ? 32.159 -3.741 -37.619 1.00 35.34 437 VAL A O 1
ATOM 3544 N N . GLY A 1 438 ? 33.761 -3.246 -36.155 1.00 37.53 438 GLY A N 1
ATOM 3545 C CA . GLY A 1 438 ? 34.686 -4.282 -36.591 1.00 37.53 438 GLY A CA 1
ATOM 3546 C C . GLY A 1 438 ? 34.326 -5.605 -35.925 1.00 37.53 438 GLY A C 1
ATOM 3547 O O . GLY A 1 438 ? 34.896 -5.927 -34.891 1.00 37.53 438 GLY A O 1
ATOM 3548 N N . GLY A 1 439 ? 33.387 -6.373 -36.490 1.00 34.09 439 GLY A N 1
ATOM 3549 C CA . GLY A 1 439 ? 33.189 -7.752 -36.030 1.00 34.09 439 GLY A CA 1
ATOM 3550 C C . GLY A 1 439 ? 31.809 -8.382 -36.188 1.00 34.09 439 GLY A C 1
ATOM 3551 O O . GLY A 1 439 ? 31.298 -8.915 -35.218 1.00 34.09 439 GLY A O 1
ATOM 3552 N N . ILE A 1 440 ? 31.245 -8.409 -37.397 1.00 30.25 440 ILE A N 1
ATOM 3553 C CA . ILE A 1 440 ? 30.726 -9.644 -38.016 1.00 30.25 440 ILE A CA 1
ATOM 3554 C C . ILE A 1 440 ? 31.100 -9.503 -39.491 1.00 30.25 440 ILE A C 1
ATOM 3556 O O . ILE A 1 440 ? 30.836 -8.459 -40.080 1.00 30.25 440 ILE A O 1
ATOM 3560 N N . GLY A 1 441 ? 31.803 -10.490 -40.050 1.00 31.22 441 GLY A N 1
ATOM 3561 C CA . GLY A 1 441 ? 32.453 -10.400 -41.358 1.00 31.22 441 GLY A CA 1
ATOM 3562 C C . GLY A 1 441 ? 31.609 -9.695 -42.422 1.00 31.22 441 GLY A C 1
ATOM 3563 O O . GLY A 1 441 ? 30.490 -10.112 -42.720 1.00 31.22 441 GLY A O 1
ATOM 3564 N N . CYS A 1 442 ? 32.175 -8.640 -43.010 1.00 30.00 442 CYS A N 1
ATOM 3565 C CA . CYS A 1 442 ? 31.661 -8.026 -44.223 1.00 30.00 442 CYS A CA 1
ATOM 3566 C C . CYS A 1 442 ? 31.677 -9.074 -45.340 1.00 30.00 442 CYS A C 1
ATOM 3568 O O . CYS A 1 442 ? 32.673 -9.252 -46.037 1.00 30.00 442 CYS A O 1
ATOM 3570 N N . MET A 1 443 ? 30.573 -9.791 -45.504 1.00 28.45 443 MET A N 1
ATOM 3571 C CA . MET A 1 443 ? 30.289 -10.519 -46.725 1.00 28.45 443 MET A CA 1
ATOM 3572 C C . MET A 1 443 ? 29.754 -9.485 -47.716 1.00 28.45 443 MET A C 1
ATOM 3574 O O . MET A 1 443 ? 28.601 -9.067 -47.636 1.00 28.45 443 MET A O 1
ATOM 3578 N N . SER A 1 444 ? 30.621 -9.007 -48.607 1.00 32.84 444 SER A N 1
ATOM 3579 C CA . SER A 1 444 ? 30.235 -8.113 -49.695 1.00 32.84 444 SER A CA 1
ATOM 3580 C C . SER A 1 444 ? 29.386 -8.895 -50.698 1.00 32.84 444 SER A C 1
ATOM 3582 O O . SER A 1 444 ? 29.924 -9.599 -51.552 1.00 32.84 444 SER A O 1
ATOM 3584 N N . ILE A 1 445 ? 28.066 -8.795 -50.575 1.00 31.92 445 ILE A N 1
ATOM 3585 C CA . ILE A 1 445 ? 27.136 -9.134 -51.651 1.00 31.92 445 ILE A CA 1
ATOM 3586 C C . ILE A 1 445 ? 26.777 -7.820 -52.349 1.00 31.92 445 ILE A C 1
ATOM 3588 O O . ILE A 1 445 ? 26.444 -6.829 -51.704 1.00 31.92 445 ILE A O 1
ATOM 3592 N N . GLU A 1 446 ? 26.932 -7.833 -53.666 1.00 35.62 446 GLU A N 1
ATOM 3593 C CA . GLU A 1 446 ? 26.765 -6.754 -54.641 1.00 35.62 446 GLU A CA 1
ATOM 3594 C C . GLU A 1 446 ? 25.704 -5.679 -54.277 1.00 35.62 446 GLU A C 1
ATOM 3596 O O . GLU A 1 446 ? 24.499 -5.918 -54.244 1.00 35.62 446 GLU A O 1
ATOM 3601 N N . GLU A 1 447 ? 26.202 -4.467 -54.004 1.00 39.47 447 GLU A N 1
ATOM 3602 C CA . GLU A 1 447 ? 25.641 -3.129 -54.288 1.00 39.47 447 GLU A CA 1
ATOM 3603 C C . GLU A 1 447 ? 24.139 -2.809 -54.095 1.00 39.47 447 GLU A C 1
ATOM 3605 O O . GLU A 1 447 ? 23.652 -1.848 -54.688 1.00 39.47 447 GLU A O 1
ATOM 3610 N N . THR A 1 448 ? 23.375 -3.486 -53.233 1.00 32.56 448 THR A N 1
ATOM 3611 C CA . THR A 1 448 ? 21.962 -3.092 -53.010 1.00 32.56 448 THR A CA 1
ATOM 3612 C C . THR A 1 448 ? 21.480 -3.177 -51.563 1.00 32.56 448 THR A C 1
ATOM 3614 O O . THR A 1 448 ? 20.463 -3.795 -51.280 1.00 32.56 448 THR A O 1
ATOM 3617 N N . PHE A 1 449 ? 22.135 -2.487 -50.623 1.00 30.09 449 PHE A N 1
ATOM 3618 C CA . PHE A 1 449 ? 21.475 -2.132 -49.354 1.00 30.09 449 PHE A CA 1
ATOM 3619 C C . PHE A 1 449 ? 22.095 -0.875 -48.712 1.00 30.09 449 PHE A C 1
ATOM 3621 O O . PHE A 1 449 ? 23.065 -0.950 -47.964 1.00 30.09 449 PHE A O 1
ATOM 3628 N N . LYS A 1 450 ? 21.536 0.310 -49.003 1.00 26.66 450 LYS A N 1
ATOM 3629 C CA . LYS A 1 450 ? 21.767 1.534 -48.211 1.00 26.66 450 LYS A CA 1
ATOM 3630 C C . LYS A 1 450 ? 20.631 1.682 -47.199 1.00 26.66 450 LYS A C 1
ATOM 3632 O O . LYS A 1 450 ? 19.501 1.977 -47.585 1.00 26.66 450 LYS A O 1
ATOM 3637 N N . VAL A 1 451 ? 20.923 1.488 -45.913 1.00 28.06 451 VAL A N 1
ATOM 3638 C CA . VAL A 1 451 ? 20.000 1.838 -44.825 1.00 28.06 451 VAL A CA 1
ATOM 3639 C C . VAL A 1 451 ? 20.275 3.277 -44.390 1.00 28.06 451 VAL A C 1
ATOM 3641 O O . VAL A 1 451 ? 21.336 3.571 -43.858 1.00 28.06 451 VAL A O 1
ATOM 3644 N N . MET A 1 452 ? 19.254 4.118 -44.582 1.00 29.11 452 MET A N 1
ATOM 3645 C CA . MET A 1 452 ? 19.079 5.498 -44.104 1.00 29.11 452 MET A CA 1
ATOM 3646 C C . MET A 1 452 ? 19.874 6.630 -44.777 1.00 29.11 452 MET A C 1
ATOM 3648 O O . MET A 1 452 ? 21.016 6.491 -45.192 1.00 29.11 452 MET A O 1
ATOM 3652 N N . TYR A 1 453 ? 19.168 7.761 -44.894 1.00 29.52 453 TYR A N 1
ATOM 3653 C CA . TYR A 1 453 ? 19.602 9.030 -45.465 1.00 29.52 453 TYR A CA 1
ATOM 3654 C C . TYR A 1 453 ? 20.576 9.739 -44.518 1.00 29.52 453 TYR A C 1
ATOM 3656 O O . TYR A 1 453 ? 20.290 9.853 -43.323 1.00 29.52 453 TYR A O 1
ATOM 3664 N N . ASP A 1 454 ? 21.679 10.244 -45.074 1.00 28.67 454 ASP A N 1
ATOM 3665 C CA . ASP A 1 454 ? 22.503 11.281 -44.457 1.00 28.67 454 ASP A CA 1
ATOM 3666 C C . ASP A 1 454 ? 21.595 12.474 -44.133 1.00 28.67 454 ASP A C 1
ATOM 3668 O O . ASP A 1 454 ? 21.083 13.145 -45.030 1.00 28.67 454 ASP A O 1
ATOM 3672 N N . ILE A 1 455 ? 21.330 12.692 -42.847 1.00 32.62 455 ILE A N 1
ATOM 3673 C CA . ILE A 1 455 ? 20.822 13.974 -42.367 1.00 32.62 455 ILE A CA 1
ATOM 3674 C C . ILE A 1 455 ? 22.075 14.783 -42.077 1.00 32.62 455 ILE A C 1
ATOM 3676 O O . ILE A 1 455 ? 22.882 14.371 -41.241 1.00 32.62 455 ILE A O 1
ATOM 3680 N N . GLU A 1 456 ? 22.245 15.867 -42.829 1.00 33.19 456 GLU A N 1
ATOM 3681 C CA . GLU A 1 456 ? 23.307 16.849 -42.645 1.00 33.19 456 GLU A CA 1
ATOM 3682 C C . GLU A 1 456 ? 23.410 17.213 -41.159 1.00 33.19 456 GLU A C 1
ATOM 3684 O O . GLU A 1 456 ? 22.415 17.512 -40.497 1.00 33.19 456 GLU A O 1
ATOM 3689 N N . THR A 1 457 ? 24.623 17.102 -40.625 1.00 33.69 457 THR A N 1
ATOM 3690 C CA . THR A 1 457 ? 24.991 17.564 -39.291 1.00 33.69 457 THR A CA 1
ATOM 3691 C C . THR A 1 457 ? 24.798 19.074 -39.239 1.00 33.69 457 THR A C 1
ATOM 3693 O O . THR A 1 457 ? 25.681 19.820 -39.653 1.00 33.69 457 THR A O 1
ATOM 3696 N N . GLU A 1 458 ? 23.641 19.529 -38.764 1.00 34.12 458 GLU A N 1
ATOM 3697 C CA . GLU A 1 458 ? 23.537 20.881 -38.227 1.00 34.12 458 GLU A CA 1
ATOM 3698 C C . GLU A 1 458 ? 24.275 20.911 -36.886 1.00 34.12 458 GLU A C 1
ATOM 3700 O O . GLU A 1 458 ? 24.037 20.076 -36.011 1.00 34.12 458 GLU A O 1
ATOM 3705 N N . ASP A 1 459 ? 25.216 21.849 -36.785 1.00 39.94 459 ASP A N 1
ATOM 3706 C CA . ASP A 1 459 ? 26.101 22.097 -35.651 1.00 39.94 459 ASP A CA 1
ATOM 3707 C C . ASP A 1 459 ? 25.346 22.052 -34.308 1.00 39.94 459 ASP A C 1
ATOM 3709 O O . ASP A 1 459 ? 24.636 22.992 -33.939 1.00 39.94 459 ASP A O 1
ATOM 3713 N N . SER A 1 460 ? 25.514 20.972 -33.537 1.00 35.25 460 SER A N 1
ATOM 3714 C CA . SER A 1 460 ? 25.085 20.950 -32.139 1.00 35.25 460 SER A CA 1
ATOM 3715 C C . SER A 1 460 ? 26.137 21.642 -31.279 1.00 35.25 460 SER A C 1
ATOM 3717 O O . SER A 1 460 ? 27.297 21.233 -31.238 1.00 35.25 460 SER A O 1
ATOM 3719 N N . ALA A 1 461 ? 25.718 22.695 -30.582 1.00 43.50 461 ALA A N 1
ATOM 3720 C CA . ALA A 1 461 ? 26.521 23.386 -29.588 1.00 43.50 461 ALA A CA 1
ATOM 3721 C C . ALA A 1 461 ? 26.917 22.458 -28.419 1.00 43.50 461 ALA A C 1
ATOM 3723 O O . ALA A 1 461 ? 26.118 21.634 -27.980 1.00 43.50 461 ALA A O 1
ATOM 3724 N N . THR A 1 462 ? 28.118 22.706 -27.880 1.00 43.69 462 THR A N 1
ATOM 3725 C CA . THR A 1 462 ? 28.840 22.038 -26.770 1.00 43.69 462 THR A CA 1
ATOM 3726 C C . THR A 1 462 ? 29.471 20.676 -27.088 1.00 43.69 462 THR A C 1
ATOM 3728 O O . THR A 1 462 ? 28.850 19.824 -27.707 1.00 43.69 462 THR A O 1
ATOM 3731 N N . GLU A 1 463 ? 30.743 20.531 -26.688 1.00 46.28 463 GLU A N 1
ATOM 3732 C CA . GLU A 1 463 ? 31.641 19.383 -26.898 1.00 46.28 463 GLU A CA 1
ATOM 3733 C C . GLU A 1 463 ? 30.909 18.042 -26.709 1.00 46.28 463 GLU A C 1
ATOM 3735 O O . GLU A 1 463 ? 30.566 17.652 -25.595 1.00 46.28 463 GLU A O 1
ATOM 3740 N N . SER A 1 464 ? 30.613 17.353 -27.812 1.00 49.78 464 SER A N 1
ATOM 3741 C CA . SER A 1 464 ? 30.026 16.013 -27.792 1.00 49.78 464 SER A CA 1
ATOM 3742 C C . SER A 1 464 ? 31.040 15.020 -27.223 1.00 49.78 464 SER A C 1
ATOM 3744 O O . SER A 1 464 ? 32.156 14.959 -27.741 1.00 49.78 464 SER A O 1
ATOM 3746 N N . VAL A 1 465 ? 30.654 14.242 -26.206 1.00 53.72 465 VAL A N 1
ATOM 3747 C CA . VAL A 1 465 ? 31.502 13.197 -25.601 1.00 53.72 465 VAL A CA 1
ATOM 3748 C C . VAL A 1 465 ? 32.004 12.234 -26.683 1.00 53.72 465 VAL A C 1
ATOM 3750 O O . VAL A 1 465 ? 31.227 11.803 -27.546 1.00 53.72 465 VAL A O 1
ATOM 3753 N N . GLU A 1 466 ? 33.298 11.897 -26.659 1.00 52.59 466 GLU A N 1
ATOM 3754 C CA . GLU A 1 466 ? 33.864 10.941 -27.612 1.00 52.59 466 GLU A CA 1
ATOM 3755 C C . GLU A 1 466 ? 33.199 9.567 -27.444 1.00 52.59 466 GLU A C 1
ATOM 3757 O O . GLU A 1 466 ? 32.998 9.064 -26.340 1.00 52.59 466 GLU A O 1
ATOM 3762 N N . TYR A 1 467 ? 32.858 8.918 -28.559 1.00 51.00 467 TYR A N 1
ATOM 3763 C CA . TYR A 1 467 ? 32.088 7.669 -28.559 1.00 51.00 467 TYR A CA 1
ATOM 3764 C C . TYR A 1 467 ? 32.752 6.525 -27.762 1.00 51.00 467 TYR A C 1
ATOM 3766 O O . TYR A 1 467 ? 32.059 5.656 -27.236 1.00 51.00 467 TYR A O 1
ATOM 3774 N N . SER A 1 468 ? 34.084 6.526 -27.644 1.00 51.69 468 SER A N 1
ATOM 3775 C CA . SER A 1 468 ? 34.857 5.587 -26.818 1.00 51.69 468 SER A CA 1
ATOM 3776 C C . SER A 1 468 ? 34.643 5.765 -25.313 1.00 51.69 468 SER A C 1
ATOM 3778 O O . SER A 1 468 ? 34.746 4.788 -24.578 1.00 51.69 468 SER A O 1
ATOM 3780 N N . GLU A 1 469 ? 34.312 6.972 -24.857 1.00 53.53 469 GLU A N 1
ATOM 3781 C CA . GLU A 1 469 ? 34.093 7.307 -23.441 1.00 53.53 469 GLU A CA 1
ATOM 3782 C C . GLU A 1 469 ? 32.641 7.047 -22.995 1.00 53.53 469 GLU A C 1
ATOM 3784 O O . GLU A 1 469 ? 32.332 7.033 -21.805 1.00 53.53 469 GLU A O 1
ATOM 3789 N N . ALA A 1 470 ? 31.731 6.794 -23.943 1.00 55.62 470 ALA A N 1
ATOM 3790 C CA . ALA A 1 470 ? 30.320 6.502 -23.679 1.00 55.62 470 ALA A CA 1
ATOM 3791 C C . ALA A 1 470 ? 30.033 5.016 -23.368 1.00 55.62 470 ALA A C 1
ATOM 3793 O O . ALA A 1 470 ? 28.884 4.656 -23.095 1.00 55.62 470 ALA A O 1
ATOM 3794 N N . PHE A 1 471 ? 31.038 4.136 -23.435 1.00 62.28 471 PHE A N 1
ATOM 3795 C CA . PHE A 1 471 ? 30.871 2.723 -23.095 1.00 62.28 471 PHE A CA 1
ATOM 3796 C C . PHE A 1 471 ? 30.962 2.482 -21.586 1.00 62.28 471 PHE A C 1
ATOM 3798 O O . PHE A 1 471 ? 31.767 3.093 -20.890 1.00 62.28 471 PHE A O 1
ATOM 3805 N N . MET A 1 472 ? 30.148 1.557 -21.075 1.00 62.88 472 MET A N 1
ATOM 3806 C CA . MET A 1 472 ? 30.207 1.157 -19.672 1.00 62.88 472 MET A CA 1
ATOM 3807 C C . MET A 1 472 ? 31.496 0.365 -19.432 1.00 62.88 472 MET A C 1
ATOM 3809 O O . MET A 1 472 ? 31.729 -0.642 -20.103 1.00 62.88 472 MET A O 1
ATOM 3813 N N . SER A 1 473 ? 32.326 0.821 -18.493 1.00 57.78 473 SER A N 1
ATOM 3814 C CA . SER A 1 473 ? 33.586 0.165 -18.149 1.00 57.78 473 SER A CA 1
ATOM 3815 C C . SER A 1 473 ? 33.347 -1.130 -17.364 1.00 57.78 473 SER A C 1
ATOM 3817 O O . SER A 1 473 ? 32.450 -1.225 -16.523 1.00 57.78 473 SER A O 1
ATOM 3819 N N . SER A 1 474 ? 34.145 -2.160 -17.648 1.00 53.47 474 SER A N 1
ATOM 3820 C CA . SER A 1 474 ? 34.242 -3.363 -16.817 1.00 53.47 474 SER A CA 1
ATOM 3821 C C . SER A 1 474 ? 35.214 -3.115 -15.660 1.00 53.47 474 SER A C 1
ATOM 3823 O O . SER A 1 474 ? 36.268 -2.519 -15.858 1.00 53.47 474 SER A O 1
ATOM 3825 N N . CYS A 1 475 ? 34.875 -3.574 -14.453 1.00 47.84 475 CYS A N 1
ATOM 3826 C CA . CYS A 1 475 ? 35.620 -3.306 -13.214 1.00 47.84 475 CYS A CA 1
ATOM 3827 C C . CYS A 1 475 ? 36.933 -4.100 -13.036 1.00 47.84 475 CYS A C 1
ATOM 3829 O O . CYS A 1 475 ? 37.285 -4.414 -11.903 1.00 47.84 475 CYS A O 1
ATOM 3831 N N . GLU A 1 476 ? 37.669 -4.432 -14.094 1.00 47.75 476 GLU A N 1
ATOM 3832 C CA . GLU A 1 476 ? 38.960 -5.120 -13.950 1.00 47.75 476 GLU A CA 1
ATOM 3833 C C . GLU A 1 476 ? 40.038 -4.405 -14.764 1.00 47.75 476 GLU A C 1
ATOM 3835 O O . GLU A 1 476 ? 40.008 -4.407 -15.992 1.00 47.75 476 GLU A O 1
ATOM 3840 N N . GLU A 1 477 ? 40.990 -3.788 -14.058 1.00 42.62 477 GLU A N 1
ATOM 3841 C CA . GLU A 1 477 ? 42.171 -3.135 -14.643 1.00 42.62 477 GLU A CA 1
ATOM 3842 C C . GLU A 1 477 ? 43.192 -4.145 -15.212 1.00 42.62 477 GLU A C 1
ATOM 3844 O O . GLU A 1 477 ? 44.114 -3.731 -15.906 1.00 42.62 477 GLU A O 1
ATOM 3849 N N . ASP A 1 478 ? 43.008 -5.457 -14.986 1.00 44.34 478 ASP A N 1
ATOM 3850 C CA . ASP A 1 478 ? 44.021 -6.493 -15.260 1.00 44.34 478 ASP A CA 1
ATOM 3851 C C . ASP A 1 478 ? 43.486 -7.799 -15.896 1.00 44.34 478 ASP A C 1
ATOM 3853 O O . ASP A 1 478 ? 44.148 -8.836 -15.817 1.00 44.34 478 ASP A O 1
ATOM 3857 N N . CYS A 1 479 ? 42.321 -7.792 -16.554 1.00 43.69 479 CYS A N 1
ATOM 3858 C CA . CYS A 1 479 ? 41.801 -9.007 -17.198 1.00 43.69 479 CYS A CA 1
ATOM 3859 C C . CYS A 1 479 ? 41.944 -9.029 -18.724 1.00 43.69 479 CYS A C 1
ATOM 3861 O O . CYS A 1 479 ? 41.820 -8.026 -19.426 1.00 43.69 479 CYS A O 1
ATOM 3863 N N . GLU A 1 480 ? 42.268 -10.234 -19.192 1.00 44.03 480 GLU A N 1
ATOM 3864 C CA . GLU A 1 480 ? 42.544 -10.636 -20.564 1.00 44.03 480 GLU A CA 1
ATOM 3865 C C . GLU A 1 480 ? 41.410 -10.267 -21.536 1.00 44.03 480 GLU A C 1
ATOM 3867 O O . GLU A 1 480 ? 40.297 -9.933 -21.151 1.00 44.03 480 GLU A O 1
ATOM 3872 N N . THR A 1 481 ? 41.726 -10.345 -22.828 1.00 44.19 481 THR A N 1
ATOM 3873 C CA . THR A 1 481 ? 40.948 -9.987 -24.026 1.00 44.19 481 THR A CA 1
ATOM 3874 C C . THR A 1 481 ? 39.593 -10.701 -24.217 1.00 44.19 481 THR A C 1
ATOM 3876 O O . THR A 1 481 ? 39.270 -11.100 -25.335 1.00 44.19 481 THR A O 1
ATOM 3879 N N . ASP A 1 482 ? 38.781 -10.862 -23.178 1.00 45.50 482 ASP A N 1
ATOM 3880 C CA . ASP A 1 482 ? 37.393 -11.295 -23.293 1.00 45.50 482 ASP A CA 1
ATOM 3881 C C . ASP A 1 482 ? 36.489 -10.059 -23.325 1.00 45.50 482 ASP A C 1
ATOM 3883 O O . ASP A 1 482 ? 36.339 -9.319 -22.355 1.00 45.50 482 ASP A O 1
ATOM 3887 N N . VAL A 1 483 ? 35.888 -9.813 -24.492 1.00 51.56 483 VAL A N 1
ATOM 3888 C CA . VAL A 1 483 ? 34.909 -8.740 -24.707 1.00 51.56 483 VAL A CA 1
ATOM 3889 C C . VAL A 1 483 ? 33.659 -9.054 -23.881 1.00 51.56 483 VAL A C 1
ATOM 3891 O O . VAL A 1 483 ? 32.736 -9.728 -24.340 1.00 51.56 483 VAL A O 1
ATOM 3894 N N . PHE A 1 484 ? 33.639 -8.596 -22.634 1.00 61.34 484 PHE A N 1
ATOM 3895 C CA . PHE A 1 484 ? 32.494 -8.729 -21.747 1.00 61.34 484 PHE A CA 1
ATOM 3896 C C . PHE A 1 484 ? 31.409 -7.743 -22.181 1.00 61.34 484 PHE A C 1
ATOM 3898 O O . PHE A 1 484 ? 31.640 -6.540 -22.151 1.00 61.34 484 PHE A O 1
ATOM 3905 N N . ASP A 1 485 ? 30.236 -8.229 -22.604 1.00 72.69 485 ASP A N 1
ATOM 3906 C CA . ASP A 1 485 ? 29.089 -7.371 -22.934 1.00 72.69 485 ASP A CA 1
ATOM 3907 C C . ASP A 1 485 ? 28.406 -6.897 -21.639 1.00 72.69 485 ASP A C 1
ATOM 3909 O O . ASP A 1 485 ? 27.747 -7.694 -20.954 1.00 72.69 485 ASP A O 1
ATOM 3913 N N . PRO A 1 486 ? 28.532 -5.608 -21.276 1.00 76.69 486 PRO A N 1
ATOM 3914 C CA . PRO A 1 486 ? 28.041 -5.114 -20.004 1.00 76.69 486 PRO A CA 1
ATOM 3915 C C . PRO A 1 486 ? 26.574 -4.628 -20.115 1.00 76.69 486 PRO A C 1
ATOM 3917 O O . PRO A 1 486 ? 25.987 -4.194 -19.118 1.00 76.69 486 PRO A O 1
ATOM 3920 N N . TYR A 1 487 ? 25.952 -4.744 -21.298 1.00 83.00 487 TYR A N 1
ATOM 3921 C CA . TYR A 1 487 ? 24.594 -4.272 -21.584 1.00 83.00 487 TYR A CA 1
ATOM 3922 C C . TYR A 1 487 ? 23.564 -5.392 -21.701 1.00 83.00 487 TYR A C 1
ATOM 3924 O O . TYR A 1 487 ? 22.453 -5.272 -21.177 1.00 83.00 487 TYR A O 1
ATOM 3932 N N . SER A 1 488 ? 23.899 -6.468 -22.414 1.00 86.19 488 SER A N 1
ATOM 3933 C CA . SER A 1 488 ? 22.937 -7.538 -22.683 1.00 86.19 488 SER A CA 1
ATOM 3934 C C . SER A 1 488 ? 22.505 -8.242 -21.401 1.00 86.19 488 SER A C 1
ATOM 3936 O O . SER A 1 488 ? 23.327 -8.599 -20.559 1.00 86.19 488 SER A O 1
ATOM 3938 N N . TYR A 1 489 ? 21.191 -8.458 -21.279 1.00 88.12 489 TYR A N 1
ATOM 3939 C CA . TYR A 1 489 ? 20.561 -9.184 -20.175 1.00 88.12 489 TYR A CA 1
ATOM 3940 C C . TYR A 1 489 ? 20.952 -8.687 -18.775 1.00 88.12 489 TYR A C 1
ATOM 3942 O O . TYR A 1 489 ? 21.085 -9.479 -17.846 1.00 88.12 489 TYR A O 1
ATOM 3950 N N . ARG A 1 490 ? 21.138 -7.374 -18.610 1.00 89.56 490 ARG A N 1
ATOM 3951 C CA . ARG A 1 490 ? 21.483 -6.751 -17.328 1.00 89.56 490 ARG A CA 1
ATOM 3952 C C . ARG A 1 490 ? 20.526 -5.625 -16.983 1.00 89.56 490 ARG A C 1
ATOM 3954 O O . ARG A 1 490 ? 20.153 -4.822 -17.841 1.00 89.56 490 ARG A O 1
ATOM 3961 N N . VAL A 1 491 ? 20.169 -5.558 -15.709 1.00 92.62 491 VAL A N 1
ATOM 3962 C CA . VAL A 1 491 ? 19.404 -4.453 -15.134 1.00 92.62 491 VAL A CA 1
ATOM 3963 C C . VAL A 1 491 ? 20.048 -4.006 -13.829 1.00 92.62 491 VAL A C 1
ATOM 3965 O O . VAL A 1 491 ? 20.566 -4.832 -13.076 1.00 92.62 491 VAL A O 1
ATOM 3968 N N . SER A 1 492 ? 19.981 -2.709 -13.548 1.00 93.06 492 SER A N 1
ATOM 3969 C CA . SER A 1 492 ? 20.306 -2.160 -12.231 1.00 93.06 492 SER A CA 1
ATOM 3970 C C . SER A 1 492 ? 19.021 -1.763 -11.521 1.00 93.06 492 SER A C 1
ATOM 3972 O O . SER A 1 492 ? 18.181 -1.069 -12.093 1.00 93.06 492 SER A O 1
ATOM 3974 N N . VAL A 1 493 ? 18.864 -2.216 -10.281 1.00 94.81 493 VAL A N 1
ATOM 3975 C CA . VAL A 1 493 ? 17.749 -1.871 -9.398 1.00 94.81 493 VAL A CA 1
ATOM 3976 C C . VAL A 1 493 ? 18.298 -0.999 -8.279 1.00 94.81 493 VAL A C 1
ATOM 3978 O O . VAL A 1 493 ? 19.147 -1.449 -7.514 1.00 94.81 493 VAL A O 1
ATOM 3981 N N . VAL A 1 494 ? 17.831 0.244 -8.194 1.00 94.38 494 VAL A N 1
ATOM 3982 C CA . VAL A 1 494 ? 18.297 1.235 -7.212 1.00 94.38 494 VAL A CA 1
ATOM 3983 C C . VAL A 1 494 ? 17.190 1.494 -6.194 1.00 94.38 494 VAL A C 1
ATOM 3985 O O . VAL A 1 494 ? 16.057 1.807 -6.569 1.00 94.38 494 VAL A O 1
ATOM 3988 N N . LEU A 1 495 ? 17.520 1.347 -4.911 1.00 93.81 495 LEU A N 1
ATOM 3989 C CA . LEU A 1 495 ? 16.607 1.461 -3.770 1.00 93.81 495 LEU A CA 1
ATOM 3990 C C . LEU A 1 495 ? 17.186 2.435 -2.725 1.00 93.81 495 LEU A C 1
ATOM 3992 O O . LEU A 1 495 ? 18.388 2.374 -2.471 1.00 93.81 495 LEU A O 1
ATOM 3996 N N . PRO A 1 496 ? 16.376 3.294 -2.077 1.00 91.38 496 PRO A N 1
ATOM 3997 C CA . PRO A 1 496 ? 16.838 4.207 -1.028 1.00 91.38 496 PRO A CA 1
ATOM 3998 C C . PRO A 1 496 ? 17.156 3.458 0.279 1.00 91.38 496 PRO A C 1
ATOM 4000 O O . PRO A 1 496 ? 16.273 3.191 1.094 1.00 91.38 496 PRO A O 1
ATOM 4003 N N . GLY A 1 497 ? 18.426 3.128 0.512 1.00 88.00 497 GLY A N 1
ATOM 4004 C CA . GLY A 1 497 ? 18.882 2.321 1.654 1.00 88.00 497 GLY A CA 1
ATOM 4005 C C . GLY A 1 497 ? 18.647 2.950 3.034 1.00 88.00 497 GLY A C 1
ATOM 4006 O O . GLY A 1 497 ? 18.716 2.246 4.041 1.00 88.00 497 GLY A O 1
ATOM 4007 N N . PHE A 1 498 ? 18.345 4.250 3.087 1.00 84.62 498 PHE A N 1
ATOM 4008 C CA . PHE A 1 498 ? 18.067 5.005 4.311 1.00 84.62 498 PHE A CA 1
ATOM 4009 C C . PHE A 1 498 ? 16.604 4.946 4.783 1.00 84.62 498 PHE A C 1
ATOM 4011 O O . PHE A 1 498 ? 16.311 5.407 5.894 1.00 84.62 498 PHE A O 1
ATOM 4018 N N . ALA A 1 499 ? 15.666 4.432 3.981 1.00 87.94 499 ALA A N 1
ATOM 4019 C CA . ALA A 1 499 ? 14.270 4.293 4.402 1.00 87.94 499 ALA A CA 1
ATOM 4020 C C . ALA A 1 499 ? 14.152 3.286 5.560 1.00 87.94 499 ALA A C 1
ATOM 4022 O O . ALA A 1 499 ? 14.877 2.299 5.575 1.00 87.94 499 ALA A O 1
ATOM 4023 N N . TYR A 1 500 ? 13.239 3.508 6.514 1.00 85.50 500 TYR A N 1
ATOM 4024 C CA . TYR A 1 500 ? 13.136 2.714 7.755 1.00 85.50 500 TYR A CA 1
ATOM 4025 C C . TYR A 1 500 ? 13.169 1.190 7.520 1.00 85.50 500 TYR A C 1
ATOM 4027 O O . TYR A 1 500 ? 14.081 0.524 8.000 1.00 85.50 500 TYR A O 1
ATOM 4035 N N . ARG A 1 501 ? 12.255 0.642 6.700 1.00 87.75 501 ARG A N 1
ATOM 4036 C CA . ARG A 1 501 ? 12.230 -0.804 6.391 1.00 87.75 501 ARG A CA 1
ATOM 4037 C C . ARG A 1 501 ? 13.450 -1.259 5.603 1.00 87.75 501 ARG A C 1
ATOM 4039 O O . ARG A 1 501 ? 13.885 -2.391 5.727 1.00 87.75 501 ARG A O 1
ATOM 4046 N N . PHE A 1 502 ? 14.002 -0.378 4.774 1.00 89.31 502 PHE A N 1
ATOM 4047 C CA . PHE A 1 502 ? 15.164 -0.688 3.949 1.00 89.31 502 PHE A CA 1
ATOM 4048 C C . PHE A 1 502 ? 16.468 -0.572 4.744 1.00 89.31 502 PHE A C 1
ATOM 4050 O O . PHE A 1 502 ? 17.520 -0.843 4.182 1.00 89.31 502 PHE A O 1
ATOM 4057 N N . GLN A 1 503 ? 16.447 -0.190 6.023 1.00 83.31 503 GLN A N 1
ATOM 4058 C CA . GLN A 1 503 ? 17.607 -0.313 6.910 1.00 83.31 503 GLN A CA 1
ATOM 4059 C C . GLN A 1 503 ? 17.702 -1.704 7.548 1.00 83.31 503 GLN A C 1
ATOM 4061 O O . GLN A 1 503 ? 18.796 -2.090 7.955 1.00 83.31 503 GLN A O 1
ATOM 4066 N N . ASP A 1 504 ? 16.593 -2.444 7.596 1.00 85.00 504 ASP A N 1
ATOM 4067 C CA . ASP A 1 504 ? 16.525 -3.773 8.191 1.00 85.00 504 ASP A CA 1
ATOM 4068 C C . ASP A 1 504 ? 17.130 -4.846 7.259 1.00 85.00 504 ASP A C 1
ATOM 4070 O O . ASP A 1 504 ? 16.737 -4.948 6.088 1.00 85.00 504 ASP A O 1
ATOM 4074 N N . PRO A 1 505 ? 18.108 -5.642 7.730 1.00 85.31 505 PRO A N 1
ATOM 4075 C CA . PRO A 1 505 ? 18.806 -6.615 6.893 1.00 85.31 505 PRO A CA 1
ATOM 4076 C C . PRO A 1 505 ? 17.910 -7.774 6.432 1.00 85.31 505 PRO A C 1
ATOM 4078 O O . PRO A 1 505 ? 18.065 -8.246 5.299 1.00 85.31 505 PRO A O 1
ATOM 4081 N N . ASP A 1 506 ? 16.955 -8.211 7.254 1.00 88.31 506 ASP A N 1
ATOM 4082 C CA . ASP A 1 506 ? 16.046 -9.305 6.905 1.00 88.31 506 ASP A CA 1
ATOM 4083 C C . ASP A 1 506 ? 15.061 -8.870 5.815 1.00 88.31 506 ASP A C 1
ATOM 4085 O O . ASP A 1 506 ? 14.852 -9.582 4.822 1.00 88.31 506 ASP A O 1
ATOM 4089 N N . PHE A 1 507 ? 14.539 -7.648 5.919 1.00 91.12 507 PHE A N 1
ATOM 4090 C CA . PHE A 1 507 ? 13.708 -7.039 4.892 1.00 91.12 507 PHE A CA 1
ATOM 4091 C C . PHE A 1 507 ? 14.473 -6.852 3.581 1.00 91.12 507 PHE A C 1
ATOM 4093 O O . PHE A 1 507 ? 13.928 -7.143 2.513 1.00 91.12 507 PHE A O 1
ATOM 4100 N N . ARG A 1 508 ? 15.743 -6.423 3.621 1.00 91.31 508 ARG A N 1
ATOM 4101 C CA . ARG A 1 508 ? 16.579 -6.332 2.408 1.00 91.31 508 ARG A CA 1
ATOM 4102 C C . ARG A 1 508 ? 16.733 -7.680 1.725 1.00 91.31 508 ARG A C 1
ATOM 4104 O O . ARG A 1 508 ? 16.544 -7.772 0.515 1.00 91.31 508 ARG A O 1
ATOM 4111 N N . ARG A 1 509 ? 17.025 -8.735 2.487 1.00 90.38 509 ARG A N 1
ATOM 4112 C CA . ARG A 1 509 ? 17.177 -10.092 1.946 1.00 90.38 509 ARG A CA 1
ATOM 4113 C C . ARG A 1 509 ? 15.893 -10.585 1.288 1.00 90.38 509 ARG A C 1
ATOM 4115 O O . ARG A 1 509 ? 15.934 -11.176 0.204 1.00 90.38 509 ARG A O 1
ATOM 4122 N N . TYR A 1 510 ? 14.757 -10.330 1.925 1.00 93.88 510 TYR A N 1
ATOM 4123 C CA . TYR A 1 510 ? 13.451 -10.599 1.339 1.00 93.88 510 TYR A CA 1
ATOM 4124 C C . TYR A 1 510 ? 13.243 -9.806 0.049 1.00 93.88 510 TYR A C 1
ATOM 4126 O O . TYR A 1 510 ? 12.910 -10.393 -0.981 1.00 93.88 510 TYR A O 1
ATOM 4134 N N . ALA A 1 511 ? 13.523 -8.502 0.064 1.00 94.94 511 ALA A N 1
ATOM 4135 C CA . ALA A 1 511 ? 13.366 -7.645 -1.101 1.00 94.94 511 ALA A CA 1
ATOM 4136 C C . ALA A 1 511 ? 14.232 -8.093 -2.282 1.00 94.94 511 ALA A C 1
ATOM 4138 O O . ALA A 1 511 ? 13.740 -8.207 -3.404 1.00 94.94 511 ALA A O 1
ATOM 4139 N N . GLU A 1 512 ? 15.496 -8.427 -2.033 1.00 93.81 512 GLU A N 1
ATOM 4140 C CA . GLU A 1 512 ? 16.408 -8.967 -3.041 1.00 93.81 512 GLU A CA 1
ATOM 4141 C C . GLU A 1 512 ? 15.918 -10.300 -3.611 1.00 93.81 512 GLU A C 1
ATOM 4143 O O . GLU A 1 512 ? 16.007 -10.529 -4.819 1.00 93.81 512 GLU A O 1
ATOM 4148 N N . THR A 1 513 ? 15.362 -11.167 -2.763 1.00 93.94 513 THR A N 1
ATOM 4149 C CA . THR A 1 513 ? 14.782 -12.447 -3.189 1.00 93.94 513 THR A CA 1
ATOM 4150 C C . THR A 1 513 ? 13.578 -12.221 -4.099 1.00 93.94 513 THR A C 1
ATOM 4152 O O . THR A 1 513 ? 13.524 -12.799 -5.184 1.00 93.94 513 THR A O 1
ATOM 4155 N N . VAL A 1 514 ? 12.658 -11.331 -3.714 1.00 94.62 514 VAL A N 1
ATOM 4156 C CA . VAL A 1 514 ? 11.487 -10.960 -4.526 1.00 94.62 514 VAL A CA 1
ATOM 4157 C C . VAL A 1 514 ? 11.918 -10.368 -5.867 1.00 94.62 514 VAL A C 1
ATOM 4159 O O . VAL A 1 514 ? 11.422 -10.790 -6.908 1.00 94.62 514 VAL A O 1
ATOM 4162 N N . ILE A 1 515 ? 12.882 -9.441 -5.872 1.00 94.56 515 ILE A N 1
ATOM 4163 C CA . ILE A 1 515 ? 13.417 -8.841 -7.103 1.00 94.56 515 ILE A CA 1
ATOM 4164 C C . ILE A 1 515 ? 13.957 -9.928 -8.041 1.00 94.56 515 ILE A C 1
ATOM 4166 O O . ILE A 1 515 ? 13.622 -9.945 -9.224 1.00 94.56 515 ILE A O 1
ATOM 4170 N N . ARG A 1 516 ? 14.758 -10.866 -7.523 1.00 93.06 516 ARG A N 1
ATOM 4171 C CA . ARG A 1 516 ? 15.345 -11.956 -8.321 1.00 93.06 516 ARG A CA 1
ATOM 4172 C C . ARG A 1 516 ? 14.310 -12.968 -8.815 1.00 93.06 516 ARG A C 1
ATOM 4174 O O . ARG A 1 516 ? 14.504 -13.528 -9.887 1.00 93.06 516 ARG A O 1
ATOM 4181 N N . GLN A 1 517 ? 13.239 -13.211 -8.062 1.00 91.94 517 GLN A N 1
ATOM 4182 C CA . GLN A 1 517 ? 12.148 -14.107 -8.467 1.00 91.94 517 GLN A CA 1
ATOM 4183 C C . GLN A 1 517 ? 11.242 -13.490 -9.539 1.00 91.94 517 GLN A C 1
ATOM 4185 O O . GLN A 1 517 ? 10.709 -14.207 -10.384 1.00 91.94 517 GLN A O 1
ATOM 4190 N N . GLU A 1 518 ? 11.059 -12.170 -9.506 1.00 91.94 518 GLU A N 1
ATOM 4191 C CA . GLU A 1 518 ? 10.200 -11.450 -10.449 1.00 91.94 518 GLU A CA 1
ATOM 4192 C C . GLU A 1 518 ? 10.901 -11.111 -11.771 1.00 91.94 518 GLU A C 1
ATOM 4194 O O . GLU A 1 518 ? 10.242 -10.941 -12.801 1.00 91.94 518 GLU A O 1
ATOM 4199 N N . ILE A 1 519 ? 12.233 -11.041 -11.768 1.00 91.25 519 ILE A N 1
ATOM 4200 C CA . ILE A 1 519 ? 13.040 -10.823 -12.971 1.00 91.25 519 ILE A CA 1
ATOM 4201 C C . ILE A 1 519 ? 13.259 -12.160 -13.710 1.00 91.25 519 ILE A C 1
ATOM 4203 O O . ILE A 1 519 ? 13.496 -13.190 -13.077 1.00 91.25 519 ILE A O 1
ATOM 4207 N N . PRO A 1 520 ? 13.206 -12.192 -15.059 1.00 89.69 520 PRO A N 1
ATOM 4208 C CA . PRO A 1 520 ? 13.476 -13.411 -15.818 1.00 89.69 520 PRO A CA 1
ATOM 4209 C C . PRO A 1 520 ? 14.860 -13.999 -15.514 1.00 89.69 520 PRO A C 1
ATOM 4211 O O . PRO A 1 520 ? 15.848 -13.276 -15.510 1.00 89.69 520 PRO A O 1
ATOM 4214 N N . ALA A 1 521 ? 14.958 -15.325 -15.378 1.00 87.31 521 ALA A N 1
ATOM 4215 C CA . ALA A 1 521 ? 16.186 -16.015 -14.950 1.00 87.31 521 ALA A CA 1
ATOM 4216 C C . ALA A 1 521 ? 17.440 -15.760 -15.814 1.00 87.31 521 ALA A C 1
ATOM 4218 O O . ALA A 1 521 ? 18.558 -15.979 -15.360 1.00 87.31 521 ALA A O 1
ATOM 4219 N N . HIS A 1 522 ? 17.265 -15.333 -17.066 1.00 88.50 522 HIS A N 1
ATOM 4220 C CA . HIS A 1 522 ? 18.366 -15.009 -17.974 1.00 88.50 522 HIS A CA 1
ATOM 4221 C C . HIS A 1 522 ? 18.840 -13.554 -17.850 1.00 88.50 522 HIS A C 1
ATOM 4223 O O . HIS A 1 522 ? 19.841 -13.213 -18.467 1.00 88.50 522 HIS A O 1
ATOM 4229 N N . VAL A 1 523 ? 18.140 -12.709 -17.084 1.00 89.62 523 VAL A N 1
ATOM 4230 C CA . VAL A 1 523 ? 18.483 -11.306 -16.832 1.00 89.62 523 VAL A CA 1
ATOM 4231 C C . VAL A 1 523 ? 19.149 -11.184 -15.463 1.00 89.62 523 VAL A C 1
ATOM 4233 O O . VAL A 1 523 ? 18.568 -11.522 -14.434 1.00 89.62 523 VAL A O 1
ATOM 4236 N N . LEU A 1 524 ? 20.374 -10.670 -15.442 1.00 89.38 524 LEU A N 1
ATOM 4237 C CA . LEU A 1 524 ? 21.127 -10.398 -14.227 1.00 89.38 524 LEU A CA 1
ATOM 4238 C C . LEU A 1 524 ? 20.698 -9.056 -13.625 1.00 89.38 524 LEU A C 1
ATOM 4240 O O . LEU A 1 524 ? 20.853 -8.008 -14.252 1.00 89.38 524 LEU A O 1
ATOM 4244 N N . ALA A 1 525 ? 20.211 -9.090 -12.387 1.00 89.56 525 ALA A N 1
ATOM 4245 C CA . ALA A 1 525 ? 19.883 -7.897 -11.617 1.00 89.56 525 ALA A CA 1
ATOM 4246 C C . ALA A 1 525 ? 21.037 -7.510 -10.681 1.00 89.56 525 ALA A C 1
ATOM 4248 O O . ALA A 1 525 ? 21.403 -8.288 -9.797 1.00 89.56 525 ALA A O 1
ATOM 4249 N N . LYS A 1 526 ? 21.582 -6.301 -10.851 1.00 90.38 526 LYS A N 1
ATOM 4250 C CA . LYS A 1 526 ? 22.463 -5.647 -9.874 1.00 90.38 526 LYS A CA 1
ATOM 4251 C C . LYS A 1 526 ? 21.596 -4.806 -8.940 1.00 90.38 526 LYS A C 1
ATOM 4253 O O . LYS A 1 526 ? 20.940 -3.877 -9.398 1.00 90.38 526 LYS A O 1
ATOM 4258 N N . ILE A 1 527 ? 21.563 -5.148 -7.656 1.00 91.81 527 ILE A N 1
ATOM 4259 C CA . ILE A 1 527 ? 20.720 -4.471 -6.662 1.00 91.81 527 ILE A CA 1
ATOM 4260 C C . ILE A 1 527 ? 21.605 -3.545 -5.827 1.00 91.81 527 ILE A C 1
ATOM 4262 O O . ILE A 1 527 ? 22.582 -3.995 -5.229 1.00 91.81 527 ILE A O 1
ATOM 4266 N N . CYS A 1 528 ? 21.269 -2.258 -5.813 1.00 90.31 528 CYS A N 1
ATOM 4267 C CA . CYS A 1 528 ? 22.010 -1.219 -5.109 1.00 90.31 528 CYS A CA 1
ATOM 4268 C C . CYS A 1 528 ? 21.102 -0.540 -4.077 1.00 90.31 528 CYS A C 1
ATOM 4270 O O . CYS A 1 528 ? 20.118 0.110 -4.439 1.00 90.31 528 CYS A O 1
ATOM 4272 N N . TRP A 1 529 ? 21.466 -0.651 -2.802 1.00 89.81 529 TRP A N 1
ATOM 4273 C CA . TRP A 1 529 ? 20.896 0.119 -1.701 1.00 89.81 529 TRP A CA 1
ATOM 4274 C C . TRP A 1 529 ? 21.703 1.408 -1.547 1.00 89.81 529 TRP A C 1
ATOM 4276 O O . TRP A 1 529 ? 22.847 1.375 -1.106 1.00 89.81 529 TRP A O 1
ATOM 4286 N N . VAL A 1 530 ? 21.133 2.539 -1.946 1.00 87.62 530 VAL A N 1
ATOM 4287 C CA . VAL A 1 530 ? 21.850 3.812 -2.108 1.00 87.62 530 VAL A CA 1
ATOM 4288 C C . VAL A 1 530 ? 21.301 4.863 -1.155 1.00 87.62 530 VAL A C 1
ATOM 4290 O O . VAL A 1 530 ? 20.102 4.901 -0.878 1.00 87.62 530 VAL A O 1
ATOM 4293 N N . GLY A 1 531 ? 22.173 5.760 -0.709 1.00 75.56 531 GLY A N 1
ATOM 4294 C CA . GLY A 1 531 ? 21.805 6.936 0.064 1.00 75.56 531 GLY A CA 1
ATOM 4295 C C . GLY A 1 531 ? 21.928 6.731 1.568 1.00 75.56 531 GLY A C 1
ATOM 4296 O O . GLY A 1 531 ? 21.489 5.720 2.118 1.00 75.56 531 GLY A O 1
ATOM 4297 N N . ASP A 1 532 ? 22.491 7.738 2.225 1.00 72.12 532 ASP A N 1
ATOM 4298 C CA . ASP A 1 532 ? 22.534 7.871 3.679 1.00 72.12 532 ASP A CA 1
ATOM 4299 C C . ASP A 1 532 ? 21.869 9.194 4.085 1.00 72.12 532 ASP A C 1
ATOM 4301 O O . ASP A 1 532 ? 21.795 10.123 3.276 1.00 72.12 532 ASP A O 1
ATOM 4305 N N . ARG A 1 533 ? 21.352 9.287 5.315 1.00 69.25 533 ARG A N 1
ATOM 4306 C CA . ARG A 1 533 ? 20.614 10.477 5.771 1.00 69.25 533 ARG A CA 1
ATOM 4307 C C . ARG A 1 533 ? 21.529 11.663 6.041 1.00 69.25 533 ARG A C 1
ATOM 4309 O O . ARG A 1 533 ? 21.079 12.793 5.863 1.00 69.25 533 ARG A O 1
ATOM 4316 N N . LEU A 1 534 ? 22.759 11.426 6.496 1.00 62.41 534 LEU A N 1
ATOM 4317 C CA . LEU A 1 534 ? 23.666 12.512 6.868 1.00 62.41 534 LEU A CA 1
ATOM 4318 C C . LEU A 1 534 ? 25.164 12.180 6.773 1.00 62.41 534 LEU A C 1
ATOM 4320 O O . LEU A 1 534 ? 25.935 13.027 7.214 1.00 62.41 534 LEU A O 1
ATOM 4324 N N . SER A 1 535 ? 25.559 11.020 6.213 1.00 47.81 535 SER A N 1
ATOM 4325 C CA . SER A 1 535 ? 26.934 10.471 6.221 1.00 47.81 535 SER A CA 1
ATOM 4326 C C . SER A 1 535 ? 28.046 11.511 6.416 1.00 47.81 535 SER A C 1
ATOM 4328 O O . SER A 1 535 ? 28.106 12.521 5.713 1.00 47.81 535 SER A O 1
ATOM 4330 N N . GLU A 1 536 ? 29.011 11.187 7.288 1.00 39.53 536 GLU A N 1
ATOM 4331 C CA . GLU A 1 536 ? 30.243 11.950 7.573 1.00 39.53 536 GLU A CA 1
ATOM 4332 C C . GLU A 1 536 ? 31.006 12.437 6.321 1.00 39.53 536 GLU A C 1
ATOM 4334 O O . GLU A 1 536 ? 31.849 13.332 6.407 1.00 39.53 536 GLU A O 1
ATOM 4339 N N . LYS A 1 537 ? 30.704 11.868 5.150 1.00 41.47 537 LYS A N 1
ATOM 4340 C CA . LYS A 1 537 ? 31.014 12.420 3.834 1.00 41.47 537 LYS A CA 1
ATOM 4341 C C . LYS A 1 537 ? 29.704 12.802 3.139 1.00 41.47 537 LYS A C 1
ATOM 4343 O O . LYS A 1 537 ? 28.922 11.920 2.794 1.00 41.47 537 LYS A O 1
ATOM 4348 N N . GLU A 1 538 ? 29.515 14.082 2.834 1.00 47.78 538 GLU A N 1
ATOM 4349 C CA . GLU A 1 538 ? 28.372 14.657 2.091 1.00 47.78 538 GLU A CA 1
ATOM 4350 C C . GLU A 1 538 ? 28.055 13.958 0.739 1.00 47.78 538 GLU A C 1
ATOM 4352 O O . GLU A 1 538 ? 27.048 14.254 0.108 1.00 47.78 538 GLU A O 1
ATOM 4357 N N . ALA A 1 539 ? 28.890 13.015 0.292 1.00 46.19 539 ALA A N 1
ATOM 4358 C CA . ALA A 1 539 ? 28.766 12.262 -0.951 1.00 46.19 539 ALA A CA 1
ATOM 4359 C C . ALA A 1 539 ? 27.536 11.329 -1.022 1.00 46.19 539 ALA A C 1
ATOM 4361 O O . ALA A 1 539 ? 26.839 11.338 -2.026 1.00 46.19 539 ALA A O 1
ATOM 4362 N N . ALA A 1 540 ? 27.198 10.567 0.027 1.00 51.12 540 ALA A N 1
ATOM 4363 C CA . ALA A 1 540 ? 26.215 9.476 -0.105 1.00 51.12 540 ALA A CA 1
ATOM 4364 C C . ALA A 1 540 ? 24.767 9.943 -0.373 1.00 51.12 540 ALA A C 1
ATOM 4366 O O . ALA A 1 540 ? 24.020 9.267 -1.078 1.00 51.12 540 ALA A O 1
ATOM 4367 N N . GLN A 1 541 ? 24.348 11.093 0.169 1.00 57.12 541 GLN A N 1
ATOM 4368 C CA . GLN A 1 541 ? 23.042 11.685 -0.162 1.00 57.12 541 GLN A CA 1
ATOM 4369 C C . GLN A 1 541 ? 23.035 12.258 -1.589 1.00 57.12 541 GLN A C 1
ATOM 4371 O O . GLN A 1 541 ? 22.011 12.205 -2.277 1.00 57.12 541 GLN A O 1
ATOM 4376 N N . ASN A 1 542 ? 24.185 12.763 -2.042 1.00 69.50 542 ASN A N 1
ATOM 4377 C CA . ASN A 1 542 ? 24.345 13.283 -3.392 1.00 69.50 542 ASN A CA 1
ATOM 4378 C C . ASN A 1 542 ? 24.277 12.161 -4.431 1.00 69.50 542 ASN A C 1
ATOM 4380 O O . ASN A 1 542 ? 23.635 12.375 -5.449 1.00 69.50 542 ASN A O 1
ATOM 4384 N N . ASP A 1 543 ? 24.788 10.955 -4.152 1.00 83.00 543 ASP A N 1
ATOM 4385 C CA . ASP A 1 543 ? 24.767 9.830 -5.105 1.00 83.00 543 ASP A CA 1
ATOM 4386 C C . ASP A 1 543 ? 23.355 9.549 -5.662 1.00 83.00 543 ASP A C 1
ATOM 4388 O O . ASP A 1 543 ? 23.159 9.429 -6.875 1.00 83.00 543 ASP A O 1
ATOM 4392 N N . LEU A 1 544 ? 22.339 9.479 -4.788 1.00 87.81 544 LEU A N 1
ATOM 4393 C CA . LEU A 1 544 ? 20.956 9.230 -5.214 1.00 87.81 544 LEU A CA 1
ATOM 4394 C C . LEU A 1 544 ? 20.355 10.436 -5.948 1.00 87.81 544 LEU A C 1
ATOM 4396 O O . LEU A 1 544 ? 19.643 10.260 -6.936 1.00 87.81 544 LEU A O 1
ATOM 4400 N N . ALA A 1 545 ? 20.633 11.656 -5.482 1.00 89.06 545 ALA A N 1
ATOM 4401 C CA . ALA A 1 545 ? 20.141 12.879 -6.112 1.00 89.06 545 ALA A CA 1
ATOM 4402 C C . ALA A 1 545 ? 20.752 13.088 -7.510 1.00 89.06 545 ALA A C 1
ATOM 4404 O O . ALA A 1 545 ? 20.036 13.405 -8.461 1.00 89.06 545 ALA A O 1
ATOM 4405 N N . GLU A 1 546 ? 22.058 12.865 -7.651 1.00 90.06 546 GLU A N 1
ATOM 4406 C CA . GLU A 1 546 ? 22.798 12.912 -8.913 1.00 90.06 546 GLU A CA 1
ATOM 4407 C C . GLU A 1 546 ? 22.275 11.858 -9.890 1.00 90.06 546 GLU A C 1
ATOM 4409 O O . GLU A 1 546 ? 21.977 12.182 -11.044 1.00 90.06 546 GLU A O 1
ATOM 4414 N N . PHE A 1 547 ? 22.055 10.626 -9.415 1.00 93.31 547 PHE A N 1
ATOM 4415 C CA . PHE A 1 547 ? 21.416 9.574 -10.202 1.00 93.31 547 PHE A CA 1
ATOM 4416 C C . PHE A 1 547 ? 20.016 9.968 -10.679 1.00 93.31 547 PHE A C 1
ATOM 4418 O O . PHE A 1 547 ? 19.711 9.820 -11.861 1.00 93.31 547 PHE A O 1
ATOM 4425 N N . GLU A 1 548 ? 19.159 10.500 -9.805 1.00 93.38 548 GLU A N 1
ATOM 4426 C CA . GLU A 1 548 ? 17.803 10.921 -10.175 1.00 93.38 548 GLU A CA 1
ATOM 4427 C C . GLU A 1 548 ? 17.811 12.025 -11.239 1.00 93.38 548 GLU A C 1
ATOM 4429 O O . GLU A 1 548 ? 17.024 11.975 -12.190 1.00 93.38 548 GLU A O 1
ATOM 4434 N N . VAL A 1 549 ? 18.714 13.002 -11.113 1.00 93.44 549 VAL A N 1
ATOM 4435 C CA . VAL A 1 549 ? 18.882 14.090 -12.088 1.00 93.44 549 VAL A CA 1
ATOM 4436 C C . VAL A 1 549 ? 19.350 13.543 -13.437 1.00 93.44 549 VAL A C 1
ATOM 4438 O O . VAL A 1 549 ? 18.740 13.861 -14.465 1.00 93.44 549 VAL A O 1
ATOM 4441 N N . ALA A 1 550 ? 20.381 12.693 -13.447 1.00 93.75 550 ALA A N 1
ATOM 4442 C CA . ALA A 1 550 ? 20.899 12.072 -14.664 1.00 93.75 550 ALA A CA 1
ATOM 4443 C C . ALA A 1 550 ? 19.848 11.170 -15.329 1.00 93.75 550 ALA A C 1
ATOM 4445 O O . ALA A 1 550 ? 19.614 11.262 -16.537 1.00 93.75 550 ALA A O 1
ATOM 4446 N N . PHE A 1 551 ? 19.134 10.361 -14.542 1.00 94.25 551 PHE A N 1
ATOM 4447 C CA . PHE A 1 551 ? 18.099 9.460 -15.040 1.00 94.25 551 PHE A CA 1
ATOM 4448 C C . PHE A 1 551 ? 16.918 10.227 -15.637 1.00 94.25 551 PHE A C 1
ATOM 4450 O O . PHE A 1 551 ? 16.470 9.916 -16.741 1.00 94.25 551 PHE A O 1
ATOM 4457 N N . LYS A 1 552 ? 16.454 11.291 -14.972 1.00 93.31 552 LYS A N 1
ATOM 4458 C CA . LYS A 1 552 ? 15.395 12.165 -15.499 1.00 93.31 552 LYS A CA 1
ATOM 4459 C C . LYS A 1 552 ? 15.798 12.823 -16.822 1.00 93.31 552 LYS A C 1
ATOM 4461 O O . LYS A 1 552 ? 14.983 12.885 -17.746 1.00 93.31 552 LYS A O 1
ATOM 4466 N N . LYS A 1 553 ? 17.045 13.297 -16.931 1.00 92.25 553 LYS A N 1
ATOM 4467 C CA . LYS A 1 553 ? 17.590 13.883 -18.168 1.00 92.25 553 LYS A CA 1
ATOM 4468 C C . LYS A 1 553 ? 17.636 12.849 -19.296 1.00 92.25 553 LYS A C 1
ATOM 4470 O O . LYS A 1 553 ? 17.115 13.122 -20.376 1.00 92.25 553 LYS A O 1
ATOM 4475 N N . TYR A 1 554 ? 18.149 11.648 -19.019 1.00 92.25 554 TYR A N 1
ATOM 4476 C CA . TYR A 1 554 ? 18.157 10.523 -19.959 1.00 92.25 554 TYR A CA 1
ATOM 4477 C C . TYR A 1 554 ? 16.750 10.178 -20.469 1.00 92.25 554 TYR A C 1
ATOM 4479 O O . TYR A 1 554 ? 16.542 10.086 -21.679 1.00 92.25 554 TYR A O 1
ATOM 4487 N N . LEU A 1 555 ? 15.760 10.042 -19.577 1.00 91.75 555 LEU A N 1
ATOM 4488 C CA . LEU A 1 555 ? 14.377 9.737 -19.969 1.00 91.75 555 LEU A CA 1
ATOM 4489 C C . LEU A 1 555 ? 13.784 10.823 -20.880 1.00 91.75 555 LEU A C 1
ATOM 4491 O O . LEU A 1 555 ? 13.112 10.497 -21.861 1.00 91.75 555 LEU A O 1
ATOM 4495 N N . SER A 1 556 ? 14.058 12.099 -20.592 1.00 91.56 556 SER A N 1
ATOM 4496 C CA . SER A 1 556 ? 13.624 13.233 -21.420 1.00 91.56 556 SER A CA 1
ATOM 4497 C C . SER A 1 556 ? 14.246 13.198 -22.816 1.00 91.56 556 SER A C 1
ATOM 4499 O O . SER A 1 556 ? 13.517 13.243 -23.810 1.00 91.56 556 SER A O 1
ATOM 4501 N N . ASP A 1 557 ? 15.572 13.060 -22.910 1.00 88.62 557 ASP A N 1
ATOM 4502 C CA . ASP A 1 557 ? 16.273 13.018 -24.198 1.00 88.62 557 ASP A CA 1
ATOM 4503 C C . ASP A 1 557 ? 15.867 11.794 -25.024 1.00 88.62 557 ASP A C 1
ATOM 4505 O O . ASP A 1 557 ? 15.635 11.909 -26.232 1.00 88.62 557 ASP A O 1
ATOM 4509 N N . LYS A 1 558 ? 15.713 10.629 -24.380 1.00 87.62 558 LYS A N 1
ATOM 4510 C CA . LYS A 1 558 ? 15.283 9.393 -25.043 1.00 87.62 558 LYS A CA 1
ATOM 4511 C C . LYS A 1 558 ? 13.867 9.522 -25.598 1.00 87.62 558 LYS A C 1
ATOM 4513 O O . LYS A 1 558 ? 13.643 9.182 -26.758 1.00 87.62 558 LYS A O 1
ATOM 4518 N N . SER A 1 559 ? 12.932 10.045 -24.806 1.00 88.06 559 SER A N 1
ATOM 4519 C CA . SER A 1 559 ? 11.518 10.134 -25.200 1.00 88.06 559 SER A CA 1
ATOM 4520 C C . SER A 1 559 ? 11.267 11.203 -26.267 1.00 88.06 559 SER A C 1
ATOM 4522 O O . SER A 1 559 ? 10.423 11.029 -27.144 1.00 88.06 559 SER A O 1
ATOM 4524 N N . LYS A 1 560 ? 12.050 12.290 -26.256 1.00 87.06 560 LYS A N 1
ATOM 4525 C CA . LYS A 1 560 ? 12.035 13.331 -27.301 1.00 87.06 560 LYS A CA 1
ATOM 4526 C C . LYS A 1 560 ? 12.842 12.940 -28.547 1.00 87.06 560 LYS A C 1
ATOM 4528 O O . LYS A 1 560 ? 12.863 13.701 -29.512 1.00 87.06 560 LYS A O 1
ATOM 4533 N N . ASN A 1 561 ? 13.493 11.771 -28.541 1.00 82.31 561 ASN A N 1
ATOM 4534 C CA . ASN A 1 561 ? 14.418 11.319 -29.582 1.00 82.31 561 ASN A CA 1
ATOM 4535 C C . ASN A 1 561 ? 15.512 12.365 -29.895 1.00 82.31 561 ASN A C 1
ATOM 4537 O O . ASN A 1 561 ? 15.867 12.596 -31.053 1.00 82.31 561 ASN A O 1
ATOM 4541 N N . ASN A 1 562 ? 16.030 13.024 -28.854 1.00 81.06 562 ASN A N 1
ATOM 4542 C CA . ASN A 1 562 ? 17.052 14.061 -28.953 1.00 81.06 562 ASN A CA 1
ATOM 4543 C C . ASN A 1 562 ? 18.442 13.438 -29.159 1.00 81.06 562 ASN A C 1
ATOM 4545 O O . ASN A 1 562 ? 19.257 13.363 -28.242 1.00 81.06 562 ASN A O 1
ATOM 4549 N N . THR A 1 563 ? 18.717 12.962 -30.374 1.00 75.12 563 THR A N 1
ATOM 4550 C CA . THR A 1 563 ? 19.948 12.216 -30.681 1.00 75.12 563 THR A CA 1
ATOM 4551 C C . THR A 1 563 ? 21.236 13.012 -30.483 1.00 75.12 563 THR A C 1
ATOM 4553 O O . THR A 1 563 ? 22.280 12.393 -30.316 1.00 75.12 563 THR A O 1
ATOM 4556 N N . ALA A 1 564 ? 21.179 14.349 -30.500 1.00 73.56 564 ALA A N 1
ATOM 4557 C CA . ALA A 1 564 ? 22.349 15.202 -30.289 1.00 73.56 564 ALA A CA 1
ATOM 4558 C C . ALA A 1 564 ? 22.856 15.135 -28.838 1.00 73.56 564 ALA A C 1
ATOM 4560 O O . ALA A 1 564 ? 24.051 14.991 -28.610 1.00 73.56 564 ALA A O 1
ATOM 4561 N N . ASN A 1 565 ? 21.941 15.160 -27.860 1.00 78.56 565 ASN A N 1
ATOM 4562 C CA . ASN A 1 565 ? 22.297 15.161 -26.435 1.00 78.56 565 ASN A CA 1
ATOM 4563 C C . ASN A 1 565 ? 22.195 13.782 -25.776 1.00 78.56 565 ASN A C 1
ATOM 4565 O O . ASN A 1 565 ? 22.704 13.606 -24.671 1.00 78.56 565 ASN A O 1
ATOM 4569 N N . LEU A 1 566 ? 21.561 12.805 -26.437 1.00 80.69 566 LEU A N 1
ATOM 4570 C CA . LEU A 1 566 ? 21.349 11.469 -25.878 1.00 80.69 566 LEU A CA 1
ATOM 4571 C C . LEU A 1 566 ? 22.663 10.772 -25.491 1.00 80.69 566 LEU A C 1
ATOM 4573 O O . LEU A 1 566 ? 22.695 10.058 -24.497 1.00 80.69 566 LEU A O 1
ATOM 4577 N N . GLY A 1 567 ? 23.748 10.985 -26.245 1.00 78.19 567 GLY A N 1
ATOM 4578 C CA . GLY A 1 567 ? 25.068 10.451 -25.889 1.00 78.19 567 GLY A CA 1
ATOM 4579 C C . GLY A 1 567 ? 25.567 10.993 -24.546 1.00 78.19 567 GLY A C 1
ATOM 4580 O O . GLY A 1 567 ? 25.958 10.217 -23.678 1.00 78.19 567 GLY A O 1
ATOM 4581 N N . ASN A 1 568 ? 25.455 12.309 -24.347 1.00 81.75 568 ASN A N 1
ATOM 4582 C CA . ASN A 1 568 ? 25.866 12.975 -23.113 1.00 81.75 568 ASN A CA 1
ATOM 4583 C C . ASN A 1 568 ? 24.994 12.541 -21.926 1.00 81.75 568 ASN A C 1
ATOM 4585 O O . ASN A 1 568 ? 25.524 12.233 -20.868 1.00 81.75 568 ASN A O 1
ATOM 4589 N N . SER A 1 569 ? 23.667 12.447 -22.086 1.00 86.81 569 SER A N 1
ATOM 4590 C CA . SER A 1 569 ? 22.795 12.004 -20.986 1.00 86.81 569 SER A CA 1
ATOM 4591 C C . SER A 1 569 ? 22.922 10.514 -20.656 1.00 86.81 569 SER A C 1
ATOM 4593 O O . SER A 1 569 ? 22.747 10.143 -19.497 1.00 86.81 569 SER A O 1
ATOM 4595 N N . ILE A 1 570 ? 23.275 9.662 -21.627 1.00 85.88 570 ILE A N 1
ATOM 4596 C CA . ILE A 1 570 ? 23.684 8.273 -21.359 1.00 85.88 570 ILE A CA 1
ATOM 4597 C C . ILE A 1 570 ? 24.986 8.251 -20.554 1.00 85.88 570 ILE A C 1
ATOM 4599 O O . ILE A 1 570 ? 25.056 7.538 -19.558 1.00 85.88 570 ILE A O 1
ATOM 4603 N N . HIS A 1 571 ? 25.995 9.027 -20.955 1.00 84.31 571 HIS A N 1
ATOM 4604 C CA . HIS A 1 571 ? 27.277 9.094 -20.252 1.00 84.31 571 HIS A CA 1
ATOM 4605 C C . HIS A 1 571 ? 27.116 9.609 -18.811 1.00 84.31 571 HIS A C 1
ATOM 4607 O O . HIS A 1 571 ? 27.581 8.952 -17.882 1.00 84.31 571 HIS A O 1
ATOM 4613 N N . ASP A 1 572 ? 26.358 10.694 -18.609 1.00 87.69 572 ASP A N 1
ATOM 4614 C CA . ASP A 1 572 ? 26.013 11.228 -17.282 1.00 87.69 572 ASP A CA 1
ATOM 4615 C C . ASP A 1 572 ? 25.365 10.145 -16.394 1.00 87.69 572 ASP A C 1
ATOM 4617 O O . ASP A 1 572 ? 25.720 9.981 -15.226 1.00 87.69 572 ASP A O 1
ATOM 4621 N N . LEU A 1 573 ? 24.429 9.365 -16.952 1.00 90.38 573 LEU A N 1
ATOM 4622 C CA . LEU A 1 573 ? 23.755 8.282 -16.234 1.00 90.38 573 LEU A CA 1
ATOM 4623 C C . LEU A 1 573 ? 24.691 7.106 -15.926 1.00 90.38 573 LEU A C 1
ATOM 4625 O O . LEU A 1 573 ? 24.584 6.516 -14.853 1.00 90.38 573 LEU A O 1
ATOM 4629 N N . LEU A 1 574 ? 25.605 6.756 -16.833 1.00 87.31 574 LEU A N 1
ATOM 4630 C CA . LEU A 1 574 ? 26.605 5.709 -16.603 1.00 87.31 574 LEU A CA 1
ATOM 4631 C C . LEU A 1 574 ? 27.598 6.106 -15.505 1.00 87.31 574 LEU A C 1
ATOM 4633 O O . LEU A 1 574 ? 27.916 5.272 -14.654 1.00 87.31 574 LEU A O 1
ATOM 4637 N N . ILE A 1 575 ? 28.038 7.369 -15.476 1.00 86.75 575 ILE A N 1
ATOM 4638 C CA . ILE A 1 575 ? 28.864 7.905 -14.385 1.00 86.75 575 ILE A CA 1
ATOM 4639 C C . ILE A 1 575 ? 28.099 7.807 -13.069 1.00 86.75 575 ILE A C 1
ATOM 4641 O O . ILE A 1 575 ? 28.611 7.231 -12.109 1.00 86.75 575 ILE A O 1
ATOM 4645 N N . ALA A 1 576 ? 26.856 8.295 -13.039 1.00 88.81 576 ALA A N 1
ATOM 4646 C CA . ALA A 1 576 ? 26.033 8.244 -11.837 1.00 88.81 576 ALA A CA 1
ATOM 4647 C C . ALA A 1 576 ? 25.849 6.800 -11.339 1.00 88.81 576 ALA A C 1
ATOM 4649 O O . ALA A 1 576 ? 26.049 6.540 -10.160 1.00 88.81 576 ALA A O 1
ATOM 4650 N N . LEU A 1 577 ? 25.557 5.844 -12.234 1.00 87.12 577 LEU A N 1
ATOM 4651 C CA . LEU A 1 577 ? 25.435 4.413 -11.913 1.00 87.12 577 LEU A CA 1
ATOM 4652 C C . LEU A 1 577 ? 26.731 3.791 -11.375 1.00 87.12 577 LEU A C 1
ATOM 4654 O O . LEU A 1 577 ? 26.671 2.895 -10.532 1.00 87.12 577 LEU A O 1
ATOM 4658 N N . THR A 1 578 ? 27.887 4.229 -11.876 1.00 83.94 578 THR A N 1
ATOM 4659 C CA . THR A 1 578 ? 29.204 3.731 -11.446 1.00 83.94 578 THR A CA 1
ATOM 4660 C C . THR A 1 578 ? 29.573 4.266 -10.065 1.00 83.94 578 THR A C 1
ATOM 4662 O O . THR A 1 578 ? 30.142 3.531 -9.262 1.00 83.94 578 THR A O 1
ATOM 4665 N N . ASN A 1 579 ? 29.184 5.507 -9.768 1.00 84.00 579 ASN A N 1
ATOM 4666 C CA . ASN A 1 579 ? 29.433 6.165 -8.487 1.00 84.00 579 ASN A CA 1
ATOM 4667 C C . ASN A 1 579 ? 28.434 5.773 -7.387 1.00 84.00 579 ASN A C 1
ATOM 4669 O O . ASN A 1 579 ? 28.624 6.165 -6.239 1.00 84.00 579 ASN A O 1
ATOM 4673 N N . LEU A 1 580 ? 27.388 4.997 -7.705 1.00 83.50 580 LEU A N 1
ATOM 4674 C CA . LEU A 1 580 ? 26.433 4.524 -6.703 1.00 83.50 580 LEU A CA 1
ATOM 4675 C C . LEU A 1 580 ? 27.131 3.665 -5.645 1.00 83.50 580 LEU A C 1
ATOM 4677 O O . LEU A 1 580 ? 27.504 2.515 -5.897 1.00 83.50 580 LEU A O 1
ATOM 4681 N N . ASN A 1 581 ? 27.217 4.189 -4.426 1.00 79.81 581 ASN A N 1
ATOM 4682 C CA . ASN A 1 581 ? 27.715 3.437 -3.286 1.00 79.81 581 ASN A CA 1
ATOM 4683 C C . ASN A 1 581 ? 26.611 2.533 -2.730 1.00 79.81 581 ASN A C 1
ATOM 4685 O O . ASN A 1 581 ? 25.584 3.005 -2.241 1.00 79.81 581 ASN A O 1
ATOM 4689 N N . ASN A 1 582 ? 26.826 1.217 -2.802 1.00 78.56 582 ASN A N 1
ATOM 4690 C CA . ASN A 1 582 ? 25.931 0.248 -2.178 1.00 78.56 582 ASN A CA 1
ATOM 4691 C C . ASN A 1 582 ? 26.213 0.197 -0.672 1.00 78.56 582 ASN A C 1
ATOM 4693 O O . ASN A 1 582 ? 27.273 -0.260 -0.242 1.00 78.56 582 ASN A O 1
ATOM 4697 N N . ILE A 1 583 ? 25.278 0.691 0.129 1.00 75.31 583 ILE A N 1
ATOM 4698 C CA . ILE A 1 583 ? 25.434 0.823 1.573 1.00 75.31 583 ILE A CA 1
ATOM 4699 C C . ILE A 1 583 ? 24.973 -0.468 2.222 1.00 75.31 583 ILE A C 1
ATOM 4701 O O . ILE A 1 583 ? 23.783 -0.758 2.223 1.00 75.31 583 ILE A O 1
ATOM 4705 N N . TYR A 1 584 ? 25.886 -1.190 2.861 1.00 66.69 584 TYR A N 1
ATOM 4706 C CA . TYR A 1 584 ? 25.560 -2.172 3.893 1.00 66.69 584 TYR A CA 1
ATOM 4707 C C . TYR A 1 584 ? 26.089 -1.640 5.218 1.00 66.69 584 TYR A C 1
ATOM 4709 O O . TYR A 1 584 ? 27.232 -1.184 5.285 1.00 66.69 584 TYR A O 1
ATOM 4717 N N . ARG A 1 585 ? 25.262 -1.651 6.270 1.00 58.91 585 ARG A N 1
ATOM 4718 C CA . ARG A 1 585 ? 25.718 -1.192 7.585 1.00 58.91 585 ARG A CA 1
ATOM 4719 C C . ARG A 1 585 ? 26.893 -2.072 8.037 1.00 58.91 585 ARG A C 1
ATOM 4721 O O . ARG A 1 585 ? 26.790 -3.297 7.954 1.00 58.91 585 ARG A O 1
ATOM 4728 N N . PRO A 1 586 ? 28.005 -1.481 8.500 1.00 50.75 586 PRO A N 1
ATOM 4729 C CA . PRO A 1 586 ? 29.119 -2.256 9.018 1.00 50.75 586 PRO A CA 1
ATOM 4730 C C . PRO A 1 586 ? 28.686 -2.948 10.315 1.00 50.75 586 PRO A C 1
ATOM 4732 O O . PRO A 1 586 ? 28.202 -2.292 11.234 1.00 50.75 586 PRO A O 1
ATOM 4735 N N . GLY A 1 587 ? 28.867 -4.268 10.399 1.00 52.16 587 GLY A N 1
ATOM 4736 C CA . GLY A 1 587 ? 28.758 -4.971 11.677 1.00 52.16 587 GLY A CA 1
ATOM 4737 C C . GLY A 1 587 ? 29.870 -4.505 12.622 1.00 52.16 587 GLY A C 1
ATOM 4738 O O . GLY A 1 587 ? 30.993 -4.231 12.186 1.00 52.16 587 GLY A O 1
ATOM 4739 N N . ARG A 1 588 ? 29.568 -4.386 13.915 1.00 51.34 588 ARG A N 1
ATOM 4740 C CA . ARG A 1 588 ? 30.494 -3.879 14.927 1.00 51.34 588 ARG A CA 1
ATOM 4741 C C . ARG A 1 588 ? 31.077 -5.045 15.722 1.00 51.34 588 ARG A C 1
ATOM 4743 O O . ARG A 1 588 ? 30.370 -5.946 16.158 1.00 51.34 588 ARG A O 1
ATOM 4750 N N . LEU A 1 589 ? 32.392 -5.034 15.925 1.00 50.19 589 LEU A N 1
ATOM 4751 C CA . LEU A 1 589 ? 33.014 -5.898 16.927 1.00 50.19 589 LEU A CA 1
ATOM 4752 C C . LEU A 1 589 ? 32.753 -5.270 18.299 1.00 50.19 589 LEU A C 1
ATOM 4754 O O . LEU A 1 589 ? 33.228 -4.166 18.568 1.00 50.19 589 LEU A O 1
ATOM 4758 N N . LEU A 1 590 ? 31.961 -5.946 19.128 1.00 50.41 590 LEU A N 1
ATOM 4759 C CA . LEU A 1 590 ? 31.708 -5.537 20.508 1.00 50.41 590 LEU A CA 1
ATOM 4760 C C . LEU A 1 590 ? 32.940 -5.827 21.383 1.00 50.41 590 LEU A C 1
ATOM 4762 O O . LEU A 1 590 ? 33.650 -6.812 21.168 1.00 50.41 590 LEU A O 1
ATOM 4766 N N . ASP A 1 591 ? 33.195 -4.952 22.356 1.00 43.22 591 ASP A N 1
ATOM 4767 C CA . ASP A 1 591 ? 34.234 -5.137 23.372 1.00 43.22 591 ASP A CA 1
ATOM 4768 C C . ASP A 1 591 ? 33.751 -6.155 24.419 1.00 43.22 591 ASP A C 1
ATOM 4770 O O . ASP A 1 591 ? 32.635 -6.046 24.925 1.00 43.22 591 ASP A O 1
ATOM 4774 N N . CYS A 1 592 ? 34.588 -7.136 24.769 1.00 53.81 592 CYS A N 1
ATOM 4775 C CA . CYS A 1 592 ? 34.248 -8.263 25.651 1.00 53.81 592 CYS A CA 1
ATOM 4776 C C . CYS A 1 592 ? 33.888 -7.861 27.098 1.00 53.81 592 CYS A C 1
ATOM 4778 O O . CYS A 1 592 ? 33.608 -8.735 27.917 1.00 53.81 592 CYS A O 1
ATOM 4780 N N . ALA A 1 593 ? 33.975 -6.574 27.439 1.00 55.66 593 ALA A N 1
ATOM 4781 C CA . ALA A 1 593 ? 33.736 -6.032 28.773 1.00 55.66 593 ALA A CA 1
ATOM 4782 C C . ALA A 1 593 ? 32.339 -5.408 28.966 1.00 55.66 593 ALA A C 1
ATOM 4784 O O . ALA A 1 593 ? 32.037 -4.975 30.078 1.00 55.66 593 ALA A O 1
ATOM 4785 N N . MET A 1 594 ? 31.506 -5.334 27.922 1.00 47.00 594 MET A N 1
ATOM 4786 C CA . MET A 1 594 ? 30.125 -4.850 28.028 1.00 47.00 594 MET A CA 1
ATOM 4787 C C . MET A 1 594 ? 29.172 -6.044 28.176 1.00 47.00 594 MET A C 1
ATOM 4789 O O . MET A 1 594 ? 29.046 -6.854 27.261 1.00 47.00 594 MET A O 1
ATOM 4793 N N . GLU A 1 595 ? 28.542 -6.178 29.346 1.00 48.41 595 GLU A N 1
ATOM 4794 C CA . GLU A 1 595 ? 27.346 -7.010 29.515 1.00 48.41 595 GLU A CA 1
ATOM 4795 C C . GLU A 1 595 ? 26.169 -6.229 28.921 1.00 48.41 595 GLU A C 1
ATOM 4797 O O . GLU A 1 595 ? 25.669 -5.324 29.575 1.00 48.41 595 GLU A O 1
ATOM 4802 N N . ASP A 1 596 ? 25.765 -6.537 27.690 1.00 45.50 596 ASP A N 1
ATOM 4803 C CA . ASP A 1 596 ? 24.507 -6.054 27.109 1.00 45.50 596 ASP A CA 1
ATOM 4804 C C . ASP A 1 596 ? 23.823 -7.188 26.321 1.00 45.50 596 ASP A C 1
ATOM 4806 O O . ASP A 1 596 ? 24.485 -8.113 25.842 1.00 45.50 596 ASP A O 1
ATOM 4810 N N . ASP A 1 597 ? 22.490 -7.095 26.282 1.00 46.69 597 ASP A N 1
ATOM 4811 C CA . ASP A 1 597 ? 21.459 -8.069 25.894 1.00 46.69 597 ASP A CA 1
ATOM 4812 C C . ASP A 1 597 ? 21.740 -8.981 24.679 1.00 46.69 597 ASP A C 1
ATOM 4814 O O . ASP A 1 597 ? 22.478 -8.654 23.749 1.00 46.69 597 ASP A O 1
ATOM 4818 N N . ASP A 1 598 ? 21.051 -10.130 24.658 1.00 45.44 598 ASP A N 1
ATOM 4819 C CA . ASP A 1 598 ? 21.061 -11.177 23.615 1.00 45.44 598 ASP A CA 1
ATOM 4820 C C . ASP A 1 598 ? 20.597 -10.715 22.210 1.00 45.44 598 ASP A C 1
ATOM 4822 O O . ASP A 1 598 ? 20.392 -11.543 21.317 1.00 45.44 598 ASP A O 1
ATOM 4826 N N . ASP A 1 599 ? 20.468 -9.411 21.969 1.00 48.97 599 ASP A N 1
ATOM 4827 C CA . ASP A 1 599 ? 20.057 -8.870 20.681 1.00 48.97 599 ASP A CA 1
ATOM 4828 C C . ASP A 1 599 ? 21.127 -9.142 19.604 1.00 48.97 599 ASP A C 1
ATOM 4830 O O . ASP A 1 599 ? 22.344 -9.100 19.845 1.00 48.97 599 ASP A O 1
ATOM 4834 N N . LEU A 1 600 ? 20.688 -9.549 18.412 1.00 48.81 600 LEU A N 1
ATOM 4835 C CA . LEU A 1 600 ? 21.576 -9.869 17.282 1.00 48.81 600 LEU A CA 1
ATOM 4836 C C . LEU A 1 600 ? 21.984 -8.618 16.497 1.00 48.81 600 LEU A C 1
ATOM 4838 O O . LEU A 1 600 ? 22.885 -8.699 15.654 1.00 48.81 600 LEU A O 1
ATOM 4842 N N . ASP A 1 601 ? 21.357 -7.482 16.800 1.00 45.56 601 ASP A N 1
ATOM 4843 C CA . ASP A 1 601 ? 21.688 -6.188 16.228 1.00 45.56 601 ASP A CA 1
ATOM 4844 C C . ASP A 1 601 ? 23.183 -5.875 16.409 1.00 45.56 601 ASP A C 1
ATOM 4846 O O . ASP A 1 601 ? 23.777 -6.041 17.472 1.00 45.56 601 ASP A O 1
ATOM 4850 N N . GLU A 1 602 ? 23.818 -5.436 15.320 1.00 50.94 602 GLU A N 1
ATOM 4851 C CA . GLU A 1 602 ? 25.233 -5.038 15.247 1.00 50.94 602 GLU A CA 1
ATOM 4852 C C . GLU A 1 602 ? 26.287 -6.169 15.274 1.00 50.94 602 GLU A C 1
ATOM 4854 O O . GLU A 1 602 ? 27.471 -5.873 15.091 1.00 50.94 602 GLU A O 1
ATOM 4859 N N . LYS A 1 603 ? 25.930 -7.459 15.396 1.00 50.53 603 LYS A N 1
ATOM 4860 C CA . LYS A 1 603 ? 26.920 -8.563 15.359 1.00 50.53 603 LYS A CA 1
ATOM 4861 C C . LYS A 1 603 ? 27.414 -8.852 13.933 1.00 50.53 603 LYS A C 1
ATOM 4863 O O . LYS A 1 603 ? 26.638 -8.995 12.993 1.00 50.53 603 LYS A O 1
ATOM 4868 N N . ILE A 1 604 ? 28.731 -9.008 13.759 1.00 50.28 604 ILE A N 1
ATOM 4869 C CA . ILE A 1 604 ? 29.309 -9.484 12.490 1.00 50.28 604 ILE A CA 1
ATOM 4870 C C . ILE A 1 604 ? 28.967 -10.967 12.308 1.00 50.28 604 ILE A C 1
ATOM 4872 O O . ILE A 1 604 ? 29.534 -11.828 12.982 1.00 50.28 604 ILE A O 1
ATOM 4876 N N . ILE A 1 605 ? 28.083 -11.276 11.359 1.00 53.41 605 ILE A N 1
ATOM 4877 C CA . ILE A 1 605 ? 27.771 -12.657 10.979 1.00 53.41 605 ILE A CA 1
ATOM 4878 C C . ILE A 1 605 ? 28.699 -13.081 9.833 1.00 53.41 605 ILE A C 1
ATOM 4880 O O . ILE A 1 605 ? 28.567 -12.647 8.688 1.00 53.41 605 ILE A O 1
ATOM 4884 N N . LEU A 1 606 ? 29.669 -13.944 10.140 1.00 39.06 606 LEU A N 1
ATOM 4885 C CA . LEU A 1 606 ? 30.590 -14.498 9.144 1.00 39.06 606 LEU A CA 1
ATOM 4886 C C . LEU A 1 606 ? 29.857 -15.489 8.218 1.00 39.06 606 LEU A C 1
ATOM 4888 O O . LEU A 1 606 ? 29.101 -16.338 8.684 1.00 39.06 606 LEU A O 1
ATOM 4892 N N . GLY A 1 607 ? 30.108 -15.403 6.905 1.00 41.44 607 GLY A N 1
ATOM 4893 C CA . GLY A 1 607 ? 29.495 -16.269 5.882 1.00 41.44 607 GLY A CA 1
ATOM 4894 C C . GLY A 1 607 ? 28.321 -15.653 5.104 1.00 41.44 607 GLY A C 1
ATOM 4895 O O . GLY A 1 607 ? 27.688 -16.358 4.325 1.00 41.44 607 GLY A O 1
ATOM 4896 N N . GLN A 1 608 ? 28.037 -14.360 5.294 1.00 47.50 608 GLN A N 1
ATOM 4897 C CA . GLN A 1 608 ? 26.935 -13.631 4.639 1.00 47.50 608 GLN A CA 1
ATOM 4898 C C . GLN A 1 608 ? 27.368 -12.698 3.489 1.00 47.50 608 GLN A C 1
ATOM 4900 O O . GLN A 1 608 ? 26.613 -11.827 3.069 1.00 47.50 608 GLN A O 1
ATOM 4905 N N . SER A 1 609 ? 28.578 -12.857 2.956 1.00 33.28 609 SER A N 1
ATOM 4906 C CA . SER A 1 609 ? 29.036 -12.102 1.787 1.00 33.28 609 SER A CA 1
ATOM 4907 C C . SER A 1 609 ? 28.279 -12.538 0.525 1.00 33.28 609 SER A C 1
ATOM 4909 O O . SER A 1 609 ? 28.579 -13.594 -0.034 1.00 33.28 609 SER A O 1
ATOM 4911 N N . ASN A 1 610 ? 27.319 -11.729 0.069 1.00 31.94 610 ASN A N 1
ATOM 4912 C CA . ASN A 1 610 ? 26.832 -11.784 -1.309 1.00 31.94 610 ASN A CA 1
ATOM 4913 C C . ASN A 1 610 ? 27.857 -11.075 -2.212 1.00 31.94 610 ASN A C 1
ATOM 4915 O O . ASN A 1 610 ? 28.205 -9.924 -1.950 1.00 31.94 610 ASN A O 1
ATOM 4919 N N . ILE A 1 611 ? 28.353 -11.782 -3.234 1.00 28.19 611 ILE A N 1
ATOM 4920 C CA . ILE A 1 611 ? 29.105 -11.210 -4.368 1.00 28.19 611 ILE A CA 1
ATOM 4921 C C . ILE A 1 611 ? 28.126 -10.531 -5.326 1.00 28.19 611 ILE A C 1
ATOM 4923 O O . ILE A 1 611 ? 27.048 -11.128 -5.574 1.00 28.19 611 ILE A O 1
#

Radius of gyration: 35.21 Å; chains: 1; bounding box: 104×59×103 Å

Secondary structure (DSSP, 8-state):
-PPP---TT-----EETTEEPPP-HHHHHHHHHHHHHHHHHHHHHHHS--PPPPPPPPP---S----GGGTS-GGG--STT---S---HHHHHHHHHHHHHHHHHHHHHHHHHHHHHHHHHHT-SS-----S-------S-TT-TTTSTT---SHHHHHHHHHGGG--HHHHHHHHHHHHHHTTT---HHHHHHHHHHH-GGGHHHHHHHHHHHHHHHHHHHHTTT----TT--SHHHHSSBS---HHHHHHHHHTT-S--SB--SSS-SEEEEEEE-TTS-EEEEEEEE-TT--EEEEESS-BSSHHHHHHHHHHHHHHHHTS-HHHHHHHHHH--SS-HHHHHHHHHTGGGTTEETTEEEEE-TTS-EEEEEE-SSTT--EEEEESTTS-BSSHHHHHHHHHHHHHIIIII------EEEEGGGGS-----TTS---S------S----S--------SS-PPPTTTTSPPPS-TT--S----SSTTEEEEEEETTSHHHH-HHHHHHHHHHHHHHS-TTSEEEEEEE--SS-SSTHHHHHHHHHHHHHHHHHHHHHTT-TTTHHHHHHHHHHHHHH-----PPPB---TT----S--TTB--TT----

Foldseek 3Di:
DDDDDDDPPDDDWDDDPPHTDDDDVVVVVVVVVVVVVVVVVVVVVVPDDPDDDDDDDDDDPLLDDAFCQQVDPQCLLFHLVGNDDDDDPVSVVSSLVVNLVSVVVRFVVSQVSQLVVCVCLLLDLPHPDQFNGWGADHDRGPCVCVNDPPDDNDRVVNCCVPPVVPTPPLVSSLVSLQVVCVVVVDDLVLVVVLQCVQQNDLCSVLSSVLSSVCNVCVVLLPPQLQPAFDLQDQPLVPQEQHPRHRSLQVNLCSSLSPQDATRYALLDAQKAWDWDADPVRQIKIWIFGADPVRDTFKIFPDIHSDVVVRLVLVLQLLSQLLSQHPVLLVVLLVVQDPPDPVSLVCLAVCPPVNQDRRQKGWHADPVRFIWIFGFGPDPVRDTSMTGCPVNGHPDSVVVSVSSVCSSCCSSRPRGSKYKDKAQLLVLQDDDPPPPPPPDDDPPDDDDDDDDDDDDDDDDDDDDQPDPVLSDQDDPDPDDDDDPDDPRPLEMEMEIACSISLSVDPSSVVVSVVSSCVSRPVSHDYHYAHFADNPPPDPLRSVLSVQLSVLSSVLSNCSSVVVSRCNSVSSSSNSVSVVSGDRDDPAQDDDDPPDPDDPDPPRHDDPPPDDD